Protein AF-0000000084442467 (afdb_homodimer)

pLDDT: mean 92.13, std 14.6, range [29.5, 99.0]

Radius of gyration: 22.64 Å; Cα contacts (8 Å, |Δi|>4): 1169; chains: 2; bounding box: 54×78×62 Å

InterPro domains:
  IPR000594 THIF-type NAD/FAD binding fold [PF00899] (14-248)
  IPR035985 Ubiquitin-activating enzyme-like [SSF69572] (5-252)
  IPR045886 ThiF/MoeB/HesA family [PTHR10953] (8-184)

Sequence (518 aa):
MSSNRFSAQELIRYSRQMALEEIGFSGQQKLKAARVLCAGLGGLGSPLSLYLAAAGVGTIGLVDGDRVEVGNLHRQILYRSSQVDESKALSAQKQLLSLNPCITVNVYPEKLTADNAVDIIGQYDIIADGTDNFKTRYLIHDVCFQLEKPYVYASVSQFTGYCSIFSGGQGPCLRCVFPQSPQEQATMDCNGNGVLGMLPGMLGIIQATEIMKWLVQAGQSLNNRLLKVDLLNMIFKDIRLARNPDCKLCASTSSCIPSMSSNRFSAQELIRYSRQMALEEIGFSGQQKLKAARVLCAGLGGLGSPLSLYLAAAGVGTIGLVDGDRVEVGNLHRQILYRSSQVDESKALSAQKQLLSLNPCITVNVYPEKLTADNAVDIIGQYDIIADGTDNFKTRYLIHDVCFQLEKPYVYASVSQFTGYCSIFSGGQGPCLRCVFPQSPQEQATMDCNGNGVLGMLPGMLGIIQATEIMKWLVQAGQSLNNRLLKVDLLNMIFKDIRLARNPDCKLCASTSSCIPS

Nearest PDB structures (foldseek):
  1zud-assembly2_3  TM=9.711E-01  e=2.018E-29  Escherichia coli K-12
  1zkm-assembly2_D  TM=9.726E-01  e=1.531E-28  Escherichia coli
  1jw9-assembly1_B  TM=9.667E-01  e=7.109E-28  Escherichia coli
  1zfn-assembly1_A  TM=9.439E-01  e=2.082E-28  Escherichia coli
  6yub-assembly1_A  TM=8.624E-01  e=5.915E-26  Thermochaetoides thermophila

Organism: Legionella spiritensis (NCBI:txid452)

Secondary structure (DSSP, 8-state):
----PPPHHHHHHTHHHHTSTTTHHHHHHHHHH-EEEEE--STTHHHHHHHHHHHT-SEEEEE---B--GGGTTT-TT--GGGTTSBHHHHHHHHHHHH-TTSEEEEE-S---TTTHHHHHTT-SEEEE--SSHHHHHHHHHHHHHHT--EEEEEEEBTEEEEEEE--TTS--HHHHS---TTGGGT--GGGS-B-THHHHHHHHHHHHHHHHHHHT-S---BTEEEEEETTTTEEEEEE----TT-HHHHHHHTTS--/----PPPHHHHHHTHHHHTSTTTHHHHHHHHHH-EEEEE--STTHHHHHHHHHHHT-SEEEEE---B--GGGTTT-TT--GGGTTSBHHHHHHHHHHHH-TTSEEEEE-S---TTTHHHHHTT-SEEEE--SSHHHHHHHHHHHHHHT--EEEEEEEBTEEEEEEE--TTS--HHHHS---TTTTTT--GGGS-B-THHHHHHHHHHHHHHHHHHHT-S---BTEEEEEETTTTEEEEEE----TT-HHHHHHHTTS--

Solvent-accessible surface area (backbone atoms only — not comparable to full-atom values): 26308 Å² total; per-residue (Å²): 130,82,71,85,61,72,51,74,66,51,50,46,25,41,40,44,48,34,54,24,83,69,34,20,70,67,22,50,43,40,29,40,70,35,30,39,32,37,36,22,68,39,34,24,22,18,43,19,52,46,48,37,37,31,65,39,36,20,30,37,36,30,31,20,54,51,56,36,47,62,55,45,42,25,30,22,74,59,54,41,57,87,43,52,69,33,48,40,19,61,50,43,47,54,47,40,42,43,43,30,73,88,46,45,71,47,69,37,74,37,71,80,40,91,87,48,38,61,68,59,56,67,74,38,63,37,38,37,44,26,53,68,42,55,65,57,48,50,50,52,48,50,46,25,49,74,69,60,26,38,33,34,45,46,49,66,51,37,51,36,34,38,38,33,36,32,56,43,86,91,52,33,49,69,53,37,76,51,64,77,56,90,82,62,61,77,68,71,52,56,82,74,60,17,40,48,36,53,50,32,32,43,52,11,34,50,49,36,48,49,50,50,27,61,65,40,70,38,69,46,69,41,60,50,29,38,39,37,39,31,63,48,56,67,44,68,44,81,39,82,56,59,62,39,92,80,27,64,71,65,51,61,61,61,65,68,58,73,129,129,81,70,84,62,74,50,73,65,50,50,47,26,41,41,44,46,33,54,24,82,68,34,20,70,67,23,49,44,42,30,40,70,34,31,38,31,37,37,22,66,38,33,25,22,18,42,21,50,47,48,36,38,30,64,40,37,19,29,37,35,31,32,21,53,50,55,35,46,63,57,44,41,26,29,21,75,59,54,41,58,87,43,52,70,34,47,38,20,59,51,44,46,54,46,39,40,43,43,30,73,85,46,45,72,47,70,39,73,38,71,79,40,88,87,47,39,62,69,58,56,68,74,37,63,36,37,36,45,26,53,68,42,55,66,56,48,50,50,52,48,51,47,24,50,74,69,60,27,38,33,32,44,47,48,65,51,38,50,34,34,39,38,33,36,31,58,44,85,90,51,32,49,69,52,38,76,52,63,78,55,88,84,62,62,75,69,71,52,53,83,74,58,17,39,47,37,54,50,33,33,43,52,10,34,51,49,35,48,48,50,50,27,60,64,39,70,38,68,47,67,42,61,49,29,38,40,38,39,30,63,48,56,68,44,68,45,83,40,81,54,58,62,40,92,80,26,65,71,65,51,61,63,61,66,68,58,74,130

Foldseek 3Di:
DPPLDDDPVRCVLQVVVLPDPLQHSPNLSLQLVFEEEEADQALLNQLLLQVSLSNNRAEYEYEEQDAAAPVRVLARVLDDPVRGRPQSQVSNVVSSCVNPVRHHYHGHNRHDDPVCQLVVVLVGQAYEYPDQALVSVVSNQLSCQVSQHKYWDKYFAAQKMKIAIDRYDQFAGPCQVVVDDPVPRPDDRSPPHDHNSVRSVVRSVLSNVLVSCVSSVDDDHRGQWMWMAGRVVGDIDIDGHGGDPPRPSNVVVVVPPDD/DPPLDDDPVRCVLQVVVLPDPLQHSPNLSLQLPFEEEEEDQALLNQLLLQVSLSNNRAEYEYEEQDADAPVRVQARVLDDPVRGRPQSQVSNVVSSCVNPVRHHYHGHNRHDDPVCQLVVVLVGQAYEYPDQALVSVVSNQLSCQVSQHKYWDKYFAAQKMKIAIDRYDQFAGPCQVVPDDPVPRPDDRSPPHDHNSVRSVVSSVLSNVLVSCVSSVDDDHRGQWMWMAGRVVGDIDIDGHGGDPPRPSNVVVVVPPDD

Structure (mmCIF, N/CA/C/O backbone):
data_AF-0000000084442467-model_v1
#
loop_
_entity.id
_entity.type
_entity.pdbx_description
1 polymer 'Molybdopterin-synthase adenylyltransferase'
#
loop_
_atom_site.group_PDB
_atom_site.id
_atom_site.type_symbol
_atom_site.label_atom_id
_atom_site.label_alt_id
_atom_site.label_comp_id
_atom_site.label_asym_id
_atom_site.label_entity_id
_atom_site.label_seq_id
_atom_site.pdbx_PDB_ins_code
_atom_site.Cartn_x
_atom_site.Cartn_y
_atom_site.Cartn_z
_atom_site.occupancy
_atom_site.B_iso_or_equiv
_atom_site.auth_seq_id
_atom_site.auth_comp_id
_atom_site.auth_asym_id
_atom_site.auth_atom_id
_atom_site.pdbx_PDB_model_num
ATOM 1 N N . MET A 1 1 ? -16.344 -31.016 -1.444 1 32.94 1 MET A N 1
ATOM 2 C CA . MET A 1 1 ? -16.906 -29.875 -2.158 1 32.94 1 MET A CA 1
ATOM 3 C C . MET A 1 1 ? -16.906 -28.625 -1.28 1 32.94 1 MET A C 1
ATOM 5 O O . MET A 1 1 ? -17.672 -28.531 -0.322 1 32.94 1 MET A O 1
ATOM 9 N N . SER A 1 2 ? -15.828 -28.031 -0.798 1 44.22 2 SER A N 1
ATOM 10 C CA . SER A 1 2 ? -15.672 -26.969 0.179 1 44.22 2 SER A CA 1
ATOM 11 C C . SER A 1 2 ? -16.688 -25.859 -0.044 1 44.22 2 SER A C 1
ATOM 13 O O . SER A 1 2 ? -16.891 -25.406 -1.174 1 44.22 2 SER A O 1
ATOM 15 N N . SER A 1 3 ? -17.781 -25.75 0.673 1 53.09 3 SER A N 1
ATOM 16 C CA . SER A 1 3 ? -19.031 -25.031 0.483 1 53.09 3 SER A CA 1
ATOM 17 C C . SER A 1 3 ? -18.781 -23.578 0.074 1 53.09 3 SER A C 1
ATOM 19 O O . SER A 1 3 ? -18.062 -22.859 0.762 1 53.09 3 SER A O 1
ATOM 21 N N . ASN A 1 4 ? -18.734 -23.25 -1.285 1 65.25 4 ASN A N 1
ATOM 22 C CA . ASN A 1 4 ? -18.719 -21.922 -1.912 1 65.25 4 ASN A CA 1
ATOM 23 C C . ASN A 1 4 ? -19.734 -20.984 -1.258 1 65.25 4 ASN A C 1
ATOM 25 O O . ASN A 1 4 ? -20 -19.906 -1.781 1 65.25 4 ASN A O 1
ATOM 29 N N . ARG A 1 5 ? -20.188 -21.516 -0.107 1 86.56 5 ARG A N 1
ATOM 30 C CA . ARG A 1 5 ? -21.156 -20.688 0.588 1 86.56 5 ARG A CA 1
ATOM 31 C C . ARG A 1 5 ? -20.484 -19.766 1.592 1 86.56 5 ARG A C 1
ATOM 33 O O . ARG A 1 5 ? -19.531 -20.172 2.27 1 86.56 5 ARG A O 1
ATOM 40 N N . PHE A 1 6 ? -20.875 -18.641 1.559 1 95.06 6 PHE A N 1
ATOM 41 C CA . PHE A 1 6 ? -20.344 -17.672 2.5 1 95.06 6 PHE A CA 1
ATOM 42 C C . PHE A 1 6 ? -21.031 -17.797 3.857 1 95.06 6 PHE A C 1
ATOM 44 O O . PHE A 1 6 ? -22.234 -18.016 3.936 1 95.06 6 PHE A O 1
ATOM 51 N N . SER A 1 7 ? -20.266 -17.797 4.906 1 95.31 7 SER A N 1
ATOM 52 C CA . SER A 1 7 ? -20.828 -17.609 6.238 1 95.31 7 SER A CA 1
ATOM 53 C C . SER A 1 7 ? -21.391 -16.203 6.406 1 95.31 7 SER A C 1
ATOM 55 O O . SER A 1 7 ? -21.125 -15.312 5.59 1 95.31 7 SER A O 1
ATOM 57 N N . ALA A 1 8 ? -22.172 -16.016 7.445 1 93.88 8 ALA A N 1
ATOM 58 C CA . ALA A 1 8 ? -22.719 -14.695 7.75 1 93.88 8 ALA A CA 1
ATOM 59 C C . ALA A 1 8 ? -21.594 -13.68 7.973 1 93.88 8 ALA A C 1
ATOM 61 O O . ALA A 1 8 ? -21.688 -12.531 7.535 1 93.88 8 ALA A O 1
ATOM 62 N N . GLN A 1 9 ? -20.609 -14.109 8.617 1 95 9 GLN A N 1
ATOM 63 C CA . GLN A 1 9 ? -19.469 -13.242 8.883 1 95 9 GLN A CA 1
ATOM 64 C C . GLN A 1 9 ? -18.781 -12.82 7.582 1 95 9 GLN A C 1
ATOM 66 O O . GLN A 1 9 ? -18.375 -11.664 7.43 1 95 9 GLN A O 1
ATOM 71 N N . GLU A 1 10 ? -18.625 -13.75 6.703 1 97.25 10 GLU A N 1
ATOM 72 C CA . GLU A 1 10 ? -18 -13.445 5.422 1 97.25 10 GLU A CA 1
ATOM 73 C C . GLU A 1 10 ? -18.828 -12.445 4.621 1 97.25 10 GLU A C 1
ATOM 75 O O . GLU A 1 10 ? -18.266 -11.57 3.957 1 97.25 10 GLU A O 1
ATOM 80 N N . LEU A 1 11 ? -20.156 -12.586 4.66 1 96.88 11 LEU A N 1
ATOM 81 C CA . LEU A 1 11 ? -21.031 -11.68 3.932 1 96.88 11 LEU A CA 1
ATOM 82 C C . LEU A 1 11 ? -20.875 -10.25 4.441 1 96.88 11 LEU A C 1
ATOM 84 O O . LEU A 1 11 ? -20.891 -9.305 3.654 1 96.88 11 LEU A O 1
ATOM 88 N N . ILE A 1 12 ? -20.719 -10.117 5.707 1 96.88 12 ILE A N 1
ATOM 89 C CA . ILE A 1 12 ? -20.531 -8.797 6.297 1 96.88 12 ILE A CA 1
ATOM 90 C C . ILE A 1 12 ? -19.125 -8.289 5.961 1 96.88 12 ILE A C 1
ATOM 92 O O . ILE A 1 12 ? -18.953 -7.141 5.555 1 96.88 12 ILE A O 1
ATOM 96 N N . ARG A 1 13 ? -18.156 -9.141 6.027 1 97.75 13 ARG A N 1
ATOM 97 C CA . ARG A 1 13 ? -16.75 -8.805 5.855 1 97.75 13 ARG A CA 1
ATOM 98 C C . ARG A 1 13 ? -16.469 -8.297 4.441 1 97.75 13 ARG A C 1
ATOM 100 O O . ARG A 1 13 ? -15.68 -7.371 4.25 1 97.75 13 ARG A O 1
ATOM 107 N N . TYR A 1 14 ? -17.188 -8.906 3.494 1 97.69 14 TYR A N 1
ATOM 108 C CA . TYR A 1 14 ? -16.859 -8.602 2.104 1 97.69 14 TYR A CA 1
ATOM 109 C C . TYR A 1 14 ? -17.969 -7.777 1.461 1 97.69 14 TYR A C 1
ATOM 111 O O . TYR A 1 14 ? -18.031 -7.652 0.235 1 97.69 14 TYR A O 1
ATOM 119 N N . SER A 1 15 ? -18.875 -7.188 2.229 1 96.31 15 SER A N 1
ATOM 120 C CA . SER A 1 15 ? -20.078 -6.516 1.725 1 96.31 15 SER A CA 1
ATOM 121 C C . SER A 1 15 ? -19.719 -5.348 0.816 1 96.31 15 SER A C 1
ATOM 123 O O . SER A 1 15 ? -20.297 -5.184 -0.259 1 96.31 15 SER A O 1
ATOM 125 N N . ARG A 1 16 ? -18.703 -4.574 1.231 1 95.25 16 ARG A N 1
ATOM 126 C CA . ARG A 1 16 ? -18.344 -3.395 0.458 1 95.25 16 ARG A CA 1
ATOM 127 C C . ARG A 1 16 ? -17.641 -3.785 -0.842 1 95.25 16 ARG A C 1
ATOM 129 O O . ARG A 1 16 ? -17.797 -3.102 -1.859 1 95.25 16 ARG A O 1
ATOM 136 N N . GLN A 1 17 ? -16.906 -4.824 -0.783 1 96.56 17 GLN A N 1
ATOM 137 C CA . GLN A 1 17 ? -16.25 -5.344 -1.977 1 96.56 17 GLN A CA 1
ATOM 138 C C . GLN A 1 17 ? -17.266 -5.969 -2.934 1 96.56 17 GLN A C 1
ATOM 140 O O . GLN A 1 17 ? -17.203 -5.742 -4.145 1 96.56 17 GLN A O 1
ATOM 145 N N . MET A 1 18 ? -18.266 -6.629 -2.412 1 96.5 18 MET A N 1
ATOM 146 C CA . MET A 1 18 ? -19.297 -7.285 -3.213 1 96.5 18 MET A CA 1
ATOM 147 C C . MET A 1 18 ? -20.234 -6.258 -3.842 1 96.5 18 MET A C 1
ATOM 149 O O . MET A 1 18 ? -20.922 -6.559 -4.812 1 96.5 18 MET A O 1
ATOM 153 N N . ALA A 1 19 ? -20.234 -5.055 -3.279 1 96.38 19 ALA A N 1
ATOM 154 C CA . ALA A 1 19 ? -21.078 -3.99 -3.797 1 96.38 19 ALA A CA 1
ATOM 155 C C . ALA A 1 19 ? -20.562 -3.465 -5.129 1 96.38 19 ALA A C 1
ATOM 157 O O . ALA A 1 19 ? -21.281 -2.777 -5.859 1 96.38 19 ALA A O 1
ATOM 158 N N . LEU A 1 20 ? -19.359 -3.75 -5.449 1 97.19 20 LEU A N 1
ATOM 159 C CA . LEU A 1 20 ? -18.812 -3.387 -6.75 1 97.19 20 LEU A CA 1
ATOM 160 C C . LEU A 1 20 ? -19.375 -4.277 -7.852 1 97.19 20 LEU A C 1
ATOM 162 O O . LEU A 1 20 ? -19.312 -5.504 -7.762 1 97.19 20 LEU A O 1
ATOM 166 N N . GLU A 1 21 ? -19.844 -3.66 -8.852 1 96.5 21 GLU A N 1
ATOM 167 C CA . GLU A 1 21 ? -20.438 -4.41 -9.945 1 96.5 21 GLU A CA 1
ATOM 168 C C . GLU A 1 21 ? -19.438 -5.375 -10.578 1 96.5 21 GLU A C 1
ATOM 170 O O . GLU A 1 21 ? -19.797 -6.48 -10.977 1 96.5 21 GLU A O 1
ATOM 175 N N . GLU A 1 22 ? -18.219 -5.012 -10.672 1 97.25 22 GLU A N 1
ATOM 176 C CA . GLU A 1 22 ? -17.156 -5.781 -11.32 1 97.25 22 GLU A CA 1
ATOM 177 C C . GLU A 1 22 ? -16.812 -7.023 -10.508 1 97.25 22 GLU A C 1
ATOM 179 O O . GLU A 1 22 ? -16.25 -7.984 -11.047 1 97.25 22 GLU A O 1
ATOM 184 N N . ILE A 1 23 ? -17.094 -7.074 -9.219 1 97.44 23 ILE A N 1
ATOM 185 C CA . ILE A 1 23 ? -16.781 -8.211 -8.359 1 97.44 23 ILE A CA 1
ATOM 186 C C . ILE A 1 23 ? -18.078 -8.953 -8.008 1 97.44 23 ILE A C 1
ATOM 188 O O . ILE A 1 23 ? -18.25 -10.109 -8.383 1 97.44 23 ILE A O 1
ATOM 192 N N . GLY A 1 24 ? -19.094 -8.234 -7.418 1 96.94 24 GLY A N 1
ATOM 193 C CA . GLY A 1 24 ? -20.359 -8.844 -7.062 1 96.94 24 GLY A CA 1
ATOM 194 C C . GLY A 1 24 ? -20.203 -10.109 -6.234 1 96.94 24 GLY A C 1
ATOM 195 O O . GLY A 1 24 ? -19.125 -10.398 -5.723 1 96.94 24 GLY A O 1
ATOM 196 N N . PHE A 1 25 ? -21.344 -10.742 -6.062 1 96.69 25 PHE A N 1
ATOM 197 C CA . PHE A 1 25 ? -21.375 -11.992 -5.316 1 96.69 25 PHE A CA 1
ATOM 198 C C . PHE A 1 25 ? -20.578 -13.078 -6.027 1 96.69 25 PHE A C 1
ATOM 200 O O . PHE A 1 25 ? -19.812 -13.797 -5.395 1 96.69 25 PHE A O 1
ATOM 207 N N . SER A 1 26 ? -20.703 -13.109 -7.309 1 97.38 26 SER A N 1
ATOM 208 C CA . SER A 1 26 ? -20.031 -14.117 -8.117 1 97.38 26 SER A CA 1
ATOM 209 C C . SER A 1 26 ? -18.516 -13.914 -8.094 1 97.38 26 SER A C 1
ATOM 211 O O . SER A 1 26 ? -17.766 -14.883 -8.031 1 97.38 26 SER A O 1
ATOM 213 N N . GLY A 1 27 ? -18.094 -12.695 -8.18 1 98.12 27 GLY A N 1
ATOM 214 C CA . GLY A 1 27 ? -16.672 -12.414 -8.094 1 98.12 27 GLY A CA 1
ATOM 215 C C . GLY A 1 27 ? -16.078 -12.812 -6.754 1 98.12 27 GLY A C 1
ATOM 216 O O . GLY A 1 27 ? -14.969 -13.359 -6.699 1 98.12 27 GLY A O 1
ATOM 217 N N . GLN A 1 28 ? -16.828 -12.586 -5.699 1 98.38 28 GLN A N 1
ATOM 218 C CA . GLN A 1 28 ? -16.359 -12.969 -4.375 1 98.38 28 GLN A CA 1
ATOM 219 C C . GLN A 1 28 ? -16.234 -14.484 -4.246 1 98.38 28 GLN A C 1
ATOM 221 O O . GLN A 1 28 ? -15.352 -14.984 -3.555 1 98.38 28 GLN A O 1
ATOM 226 N N . GLN A 1 29 ? -17.109 -15.141 -4.922 1 98.25 29 GLN A N 1
ATOM 227 C CA . GLN A 1 29 ? -17.016 -16.594 -4.938 1 98.25 29 GLN A CA 1
ATOM 228 C C . GLN A 1 29 ? -15.758 -17.062 -5.652 1 98.25 29 GLN A C 1
ATOM 230 O O . GLN A 1 29 ? -15.109 -18.016 -5.215 1 98.25 29 GLN A O 1
ATOM 235 N N . LYS A 1 30 ? -15.453 -16.391 -6.738 1 98.5 30 LYS A N 1
ATOM 236 C CA . LYS A 1 30 ? -14.219 -16.719 -7.457 1 98.5 30 LYS A CA 1
ATOM 237 C C . LYS A 1 30 ? -13 -16.484 -6.574 1 98.5 30 LYS A C 1
ATOM 239 O O . LYS A 1 30 ? -12.062 -17.297 -6.582 1 98.5 30 LYS A O 1
ATOM 244 N N . LEU A 1 31 ? -13.031 -15.438 -5.836 1 98.69 31 LEU A N 1
ATOM 245 C CA . LEU A 1 31 ? -11.93 -15.141 -4.926 1 98.69 31 LEU A CA 1
ATOM 246 C C . LEU A 1 31 ? -11.805 -16.219 -3.854 1 98.69 31 LEU A C 1
ATOM 248 O O . LEU A 1 31 ? -10.703 -16.688 -3.561 1 98.69 31 LEU A O 1
ATOM 252 N N . LYS A 1 32 ? -12.883 -16.578 -3.305 1 98.56 32 LYS A N 1
ATOM 253 C CA . LYS A 1 32 ? -12.891 -17.594 -2.246 1 98.56 32 LYS A CA 1
ATOM 254 C C . LYS A 1 32 ? -12.359 -18.922 -2.756 1 98.56 32 LYS A C 1
ATOM 256 O O . LYS A 1 32 ? -11.719 -19.672 -2.01 1 98.56 32 LYS A O 1
ATOM 261 N N . ALA A 1 33 ? -12.555 -19.188 -3.99 1 98.38 33 ALA A N 1
ATOM 262 C CA . ALA A 1 33 ? -12.156 -20.469 -4.582 1 98.38 33 ALA A CA 1
ATOM 263 C C . ALA A 1 33 ? -10.711 -20.422 -5.047 1 98.38 33 ALA A C 1
ATOM 265 O O . ALA A 1 33 ? -10.102 -21.469 -5.305 1 98.38 33 ALA A O 1
ATOM 266 N N . ALA A 1 34 ? -10.164 -19.281 -5.18 1 98.81 34 ALA A N 1
ATOM 267 C CA . ALA A 1 34 ? -8.859 -19.078 -5.805 1 98.81 34 ALA A CA 1
ATOM 268 C C . ALA A 1 34 ? -7.734 -19.484 -4.855 1 98.81 34 ALA A C 1
ATOM 270 O O . ALA A 1 34 ? -7.898 -19.438 -3.633 1 98.81 34 ALA A O 1
ATOM 271 N N . ARG A 1 35 ? -6.613 -19.906 -5.426 1 98.94 35 ARG A N 1
ATOM 272 C CA . ARG A 1 35 ? -5.359 -20.203 -4.738 1 98.94 35 ARG A CA 1
ATOM 273 C C . ARG A 1 35 ? -4.215 -19.359 -5.289 1 98.94 35 ARG A C 1
ATOM 275 O O . ARG A 1 35 ? -3.83 -19.516 -6.449 1 98.94 35 ARG A O 1
ATOM 282 N N . VAL A 1 36 ? -3.688 -18.5 -4.473 1 98.94 36 VAL A N 1
ATOM 283 C CA . VAL A 1 36 ? -2.645 -17.578 -4.906 1 98.94 36 VAL A CA 1
ATOM 284 C C . VAL A 1 36 ? -1.352 -17.859 -4.148 1 98.94 36 VAL A C 1
ATOM 286 O O . VAL A 1 36 ? -1.364 -18.016 -2.924 1 98.94 36 VAL A O 1
ATOM 289 N N . LEU A 1 37 ? -0.242 -17.969 -4.859 1 99 37 LEU A N 1
ATOM 290 C CA . LEU A 1 37 ? 1.067 -18.141 -4.238 1 99 37 LEU A CA 1
ATOM 291 C C . LEU A 1 37 ? 1.816 -16.812 -4.184 1 99 37 LEU A C 1
ATOM 293 O O . LEU A 1 37 ? 1.941 -16.125 -5.199 1 99 37 LEU A O 1
ATOM 297 N N . CYS A 1 38 ? 2.223 -16.438 -3.014 1 98.94 38 CYS A N 1
ATOM 298 C CA . CYS A 1 38 ? 3.143 -15.312 -2.814 1 98.94 38 CYS A CA 1
ATOM 299 C C . CYS A 1 38 ? 4.555 -15.812 -2.543 1 98.94 38 CYS A C 1
ATOM 301 O O . CYS A 1 38 ? 4.836 -16.344 -1.466 1 98.94 38 CYS A O 1
ATOM 303 N N . ALA A 1 39 ? 5.469 -15.625 -3.496 1 98.88 39 ALA A N 1
ATOM 304 C CA . ALA A 1 39 ? 6.871 -16 -3.344 1 98.88 39 ALA A CA 1
ATOM 305 C C . ALA A 1 39 ? 7.723 -14.805 -2.936 1 98.88 39 ALA A C 1
ATOM 307 O O . ALA A 1 39 ? 7.988 -13.922 -3.752 1 98.88 39 ALA A O 1
ATOM 308 N N . GLY A 1 40 ? 8.234 -14.859 -1.748 1 98.5 40 GLY A N 1
ATOM 309 C CA . GLY A 1 40 ? 8.867 -13.688 -1.162 1 98.5 40 GLY A CA 1
ATOM 310 C C . GLY A 1 40 ? 7.926 -12.859 -0.313 1 98.5 40 GLY A C 1
ATOM 311 O O . GLY A 1 40 ? 6.926 -12.336 -0.813 1 98.5 40 GLY A O 1
ATOM 312 N N . LEU A 1 41 ? 8.281 -12.773 0.977 1 98.75 41 LEU A N 1
ATOM 313 C CA . LEU A 1 41 ? 7.406 -12.094 1.926 1 98.75 41 LEU A CA 1
ATOM 314 C C . LEU A 1 41 ? 8.102 -10.891 2.543 1 98.75 41 LEU A C 1
ATOM 316 O O . LEU A 1 41 ? 8.023 -10.672 3.756 1 98.75 41 LEU A O 1
ATOM 320 N N . GLY A 1 42 ? 8.844 -10.164 1.686 1 98.25 42 GLY A N 1
ATOM 321 C CA . GLY A 1 42 ? 9.492 -8.938 2.111 1 98.25 42 GLY A CA 1
ATOM 322 C C . GLY A 1 42 ? 8.633 -7.703 1.896 1 98.25 42 GLY A C 1
ATOM 323 O O . GLY A 1 42 ? 7.465 -7.676 2.293 1 98.25 42 GLY A O 1
ATOM 324 N N . GLY A 1 43 ? 9.266 -6.676 1.322 1 98.25 43 GLY A N 1
ATOM 325 C CA . GLY A 1 43 ? 8.57 -5.414 1.1 1 98.25 43 GLY A CA 1
ATOM 326 C C . GLY A 1 43 ? 7.406 -5.535 0.138 1 98.25 43 GLY A C 1
ATOM 327 O O . GLY A 1 43 ? 6.367 -4.902 0.335 1 98.25 43 GLY A O 1
ATOM 328 N N . LEU A 1 44 ? 7.57 -6.293 -0.871 1 98.62 44 LEU A N 1
ATOM 329 C CA . LEU A 1 44 ? 6.496 -6.539 -1.828 1 98.62 44 LEU A CA 1
ATOM 330 C C . LEU A 1 44 ? 5.438 -7.461 -1.234 1 98.62 44 LEU A C 1
ATOM 332 O O . LEU A 1 44 ? 4.246 -7.148 -1.263 1 98.62 44 LEU A O 1
ATOM 336 N N . GLY A 1 45 ? 5.91 -8.555 -0.645 1 98.81 45 GLY A N 1
ATOM 337 C CA . GLY A 1 45 ? 5.039 -9.617 -0.161 1 98.81 45 GLY A CA 1
ATOM 338 C C . GLY A 1 45 ? 4.145 -9.18 0.982 1 98.81 45 GLY A C 1
ATOM 339 O O . GLY A 1 45 ? 3.061 -9.734 1.174 1 98.81 45 GLY A O 1
ATOM 340 N N . SER A 1 46 ? 4.562 -8.148 1.704 1 98.69 46 SER A N 1
ATOM 341 C CA . SER A 1 46 ? 3.816 -7.707 2.881 1 98.69 46 SER A CA 1
ATOM 342 C C . SER A 1 46 ? 2.451 -7.148 2.494 1 98.69 46 SER A C 1
ATOM 344 O O . SER A 1 46 ? 1.42 -7.75 2.797 1 98.69 46 SER A O 1
ATOM 346 N N . PRO A 1 47 ? 2.414 -6.023 1.747 1 98.81 47 PRO A N 1
ATOM 347 C CA . PRO A 1 47 ? 1.077 -5.547 1.383 1 98.81 47 PRO A CA 1
ATOM 348 C C . PRO A 1 47 ? 0.348 -6.5 0.438 1 98.81 47 PRO A C 1
ATOM 350 O O . PRO A 1 47 ? -0.879 -6.617 0.499 1 98.81 47 PRO A O 1
ATOM 353 N N . LEU A 1 48 ? 1.039 -7.188 -0.419 1 98.94 48 LEU A N 1
ATOM 354 C CA . LEU A 1 48 ? 0.453 -8.156 -1.343 1 98.94 48 LEU A CA 1
ATOM 355 C C . LEU A 1 48 ? -0.387 -9.18 -0.592 1 98.94 48 LEU A C 1
ATOM 357 O O . LEU A 1 48 ? -1.581 -9.328 -0.862 1 98.94 48 LEU A O 1
ATOM 361 N N . SER A 1 49 ? 0.223 -9.844 0.364 1 98.94 49 SER A N 1
ATOM 362 C CA . SER A 1 49 ? -0.468 -10.914 1.076 1 98.94 49 SER A CA 1
ATOM 363 C C . SER A 1 49 ? -1.554 -10.359 1.991 1 98.94 49 SER A C 1
ATOM 365 O O . SER A 1 49 ? -2.613 -10.969 2.148 1 98.94 49 SER A O 1
ATOM 367 N N . LEU A 1 50 ? -1.311 -9.18 2.582 1 98.94 50 LEU A N 1
ATOM 368 C CA . LEU A 1 50 ? -2.303 -8.562 3.455 1 98.94 50 LEU A CA 1
ATOM 369 C C . LEU A 1 50 ? -3.582 -8.25 2.688 1 98.94 50 LEU A C 1
ATOM 371 O O . LEU A 1 50 ? -4.68 -8.602 3.127 1 98.94 50 LEU A O 1
ATOM 375 N N . TYR A 1 51 ? -3.469 -7.668 1.559 1 98.94 51 TYR A N 1
ATOM 376 C CA . TYR A 1 51 ? -4.652 -7.219 0.833 1 98.94 51 TYR A CA 1
ATOM 377 C C . TYR A 1 51 ? -5.359 -8.398 0.17 1 98.94 51 TYR A C 1
ATOM 379 O O . TYR A 1 51 ? -6.59 -8.398 0.045 1 98.94 51 TYR A O 1
ATOM 387 N N . LEU A 1 52 ? -4.609 -9.414 -0.279 1 98.94 52 LEU A N 1
ATOM 388 C CA . LEU A 1 52 ? -5.266 -10.617 -0.776 1 98.94 52 LEU A CA 1
ATOM 389 C C . LEU A 1 52 ? -6.078 -11.289 0.325 1 98.94 52 LEU A C 1
ATOM 391 O O . LEU A 1 52 ? -7.211 -11.719 0.095 1 98.94 52 LEU A O 1
ATOM 395 N N . ALA A 1 53 ? -5.453 -11.359 1.495 1 98.94 53 ALA A N 1
ATOM 396 C CA . ALA A 1 53 ? -6.156 -11.93 2.639 1 98.94 53 ALA A CA 1
ATOM 397 C C . ALA A 1 53 ? -7.406 -11.117 2.977 1 98.94 53 ALA A C 1
ATOM 399 O O . ALA A 1 53 ? -8.484 -11.68 3.17 1 98.94 53 ALA A O 1
ATOM 400 N N . ALA A 1 54 ? -7.234 -9.836 3.043 1 98.94 54 ALA A N 1
ATOM 401 C CA . ALA A 1 54 ? -8.344 -8.945 3.383 1 98.94 54 ALA A CA 1
ATOM 402 C C . ALA A 1 54 ? -9.484 -9.086 2.375 1 98.94 54 ALA A C 1
ATOM 404 O O . ALA A 1 54 ? -10.656 -9.016 2.744 1 98.94 54 ALA A O 1
ATOM 405 N N . ALA A 1 55 ? -9.117 -9.328 1.115 1 98.75 55 ALA A N 1
ATOM 406 C CA . ALA A 1 55 ? -10.094 -9.375 0.028 1 98.75 55 ALA A CA 1
ATOM 407 C C . ALA A 1 55 ? -10.828 -10.711 0.004 1 98.75 55 ALA A C 1
ATOM 409 O O . ALA A 1 55 ? -11.828 -10.867 -0.701 1 98.75 55 ALA A O 1
ATOM 410 N N . GLY A 1 56 ? -10.305 -11.695 0.713 1 98.75 56 GLY A N 1
ATOM 411 C CA . GLY A 1 56 ? -11.008 -12.969 0.815 1 98.75 56 GLY A CA 1
ATOM 412 C C . GLY A 1 56 ? -10.539 -13.992 -0.198 1 98.75 56 GLY A C 1
ATOM 413 O O . GLY A 1 56 ? -11.312 -14.867 -0.606 1 98.75 56 GLY A O 1
ATOM 414 N N . VAL A 1 57 ? -9.344 -13.852 -0.698 1 98.88 57 VAL A N 1
ATOM 415 C CA . VAL A 1 57 ? -8.773 -14.953 -1.47 1 98.88 57 VAL A CA 1
ATOM 416 C C . VAL A 1 57 ? -8.742 -16.219 -0.619 1 98.88 57 VAL A C 1
ATOM 418 O O . VAL A 1 57 ? -8.203 -16.219 0.49 1 98.88 57 VAL A O 1
ATOM 421 N N . GLY A 1 58 ? -9.273 -17.234 -1.141 1 98.69 58 GLY A N 1
ATOM 422 C CA . GLY A 1 58 ? -9.578 -18.406 -0.331 1 98.69 58 GLY A CA 1
ATOM 423 C C . GLY A 1 58 ? -8.344 -19.109 0.201 1 98.69 58 GLY A C 1
ATOM 424 O O . GLY A 1 58 ? -8.305 -19.516 1.363 1 98.69 58 GLY A O 1
ATOM 425 N N . THR A 1 59 ? -7.359 -19.297 -0.649 1 98.94 59 THR A N 1
ATOM 426 C CA . THR A 1 59 ? -6.117 -19.953 -0.263 1 98.94 59 THR A CA 1
ATOM 427 C C . THR A 1 59 ? -4.91 -19.125 -0.69 1 98.94 59 THR A C 1
ATOM 429 O O . THR A 1 59 ? -4.773 -18.781 -1.866 1 98.94 59 THR A O 1
ATOM 432 N N . ILE A 1 60 ? -4.082 -18.828 0.3 1 98.94 60 ILE A N 1
ATOM 433 C CA . ILE A 1 60 ? -2.846 -18.094 0.029 1 98.94 60 ILE A CA 1
ATOM 434 C C . ILE A 1 60 ? -1.645 -18.953 0.429 1 98.94 60 ILE A C 1
ATOM 436 O O . ILE A 1 60 ? -1.574 -19.453 1.556 1 98.94 60 ILE A O 1
ATOM 440 N N . GLY A 1 61 ? -0.797 -19.234 -0.517 1 98.94 61 GLY A N 1
ATOM 441 C CA . GLY A 1 61 ? 0.489 -19.844 -0.231 1 98.94 61 GLY A CA 1
ATOM 442 C C . GLY A 1 61 ? 1.592 -18.828 0.02 1 98.94 61 GLY A C 1
ATOM 443 O O . GLY A 1 61 ? 1.682 -17.828 -0.675 1 98.94 61 GLY A O 1
ATOM 444 N N . LEU A 1 62 ? 2.402 -19.094 1.028 1 98.94 62 LEU A N 1
ATOM 445 C CA . LEU A 1 62 ? 3.496 -18.219 1.418 1 98.94 62 LEU A CA 1
ATOM 446 C C . LEU A 1 62 ? 4.832 -18.953 1.368 1 98.94 62 LEU A C 1
ATOM 448 O O . LEU A 1 62 ? 5.051 -19.891 2.123 1 98.94 62 LEU A O 1
ATOM 452 N N . VAL A 1 63 ? 5.738 -18.438 0.537 1 98.81 63 VAL A N 1
ATOM 453 C CA . VAL A 1 63 ? 7.059 -19.047 0.426 1 98.81 63 VAL A CA 1
ATOM 454 C C . VAL A 1 63 ? 8.133 -18.031 0.805 1 98.81 63 VAL A C 1
ATOM 456 O O . VAL A 1 63 ? 8.258 -16.984 0.169 1 98.81 63 VAL A O 1
ATOM 459 N N . ASP A 1 64 ? 8.875 -18.297 1.755 1 98.62 64 ASP A N 1
ATOM 460 C CA . ASP A 1 64 ? 10.008 -17.469 2.176 1 98.62 64 ASP A CA 1
ATOM 461 C C . ASP A 1 64 ? 10.906 -18.234 3.152 1 98.62 64 ASP A C 1
ATOM 463 O O . ASP A 1 64 ? 10.43 -18.75 4.168 1 98.62 64 ASP A O 1
ATOM 467 N N . GLY A 1 65 ? 12.156 -18.266 2.873 1 98.31 65 GLY A N 1
ATOM 468 C CA . GLY A 1 65 ? 13.07 -19.016 3.713 1 98.31 65 GLY A CA 1
ATOM 469 C C . GLY A 1 65 ? 13.797 -18.156 4.727 1 98.31 65 GLY A C 1
ATOM 470 O O . GLY A 1 65 ? 14.602 -18.656 5.512 1 98.31 65 GLY A O 1
ATOM 471 N N . ASP A 1 66 ? 13.539 -16.859 4.793 1 98 66 ASP A N 1
ATOM 472 C CA . ASP A 1 66 ? 14.281 -15.922 5.641 1 98 66 ASP A CA 1
ATOM 473 C C . ASP A 1 66 ? 13.602 -15.742 6.992 1 98 66 ASP A C 1
ATOM 475 O O . ASP A 1 66 ? 12.484 -16.234 7.203 1 98 66 ASP A O 1
ATOM 479 N N . ARG A 1 67 ? 14.312 -15.102 7.809 1 98.75 67 ARG A N 1
ATOM 480 C CA . ARG A 1 67 ? 13.805 -14.664 9.102 1 98.75 67 ARG A CA 1
ATOM 481 C C . ARG A 1 67 ? 13.609 -13.156 9.141 1 98.75 67 ARG A C 1
ATOM 483 O O . ARG A 1 67 ? 14.234 -12.422 8.375 1 98.75 67 ARG A O 1
ATOM 490 N N . VAL A 1 68 ? 12.766 -12.711 10.055 1 98.62 68 VAL A N 1
ATOM 491 C CA . VAL A 1 68 ? 12.523 -11.281 10.211 1 98.62 68 VAL A CA 1
ATOM 492 C C . VAL A 1 68 ? 13.742 -10.617 10.859 1 98.62 68 VAL A C 1
ATOM 494 O O . VAL A 1 68 ? 14.266 -11.117 11.859 1 98.62 68 VAL A O 1
ATOM 497 N N . GLU A 1 69 ? 14.148 -9.57 10.211 1 98.19 69 GLU A N 1
ATOM 498 C CA . GLU A 1 69 ? 15.242 -8.773 10.75 1 98.19 69 GLU A CA 1
ATOM 499 C C . GLU A 1 69 ? 14.797 -7.34 11.031 1 98.19 69 GLU A C 1
ATOM 501 O O . GLU A 1 69 ? 13.891 -6.824 10.375 1 98.19 69 GLU A O 1
ATOM 506 N N . VAL A 1 70 ? 15.461 -6.711 11.945 1 97.69 70 VAL A N 1
ATOM 507 C CA . VAL A 1 70 ? 15.117 -5.348 12.328 1 97.69 70 VAL A CA 1
ATOM 508 C C . VAL A 1 70 ? 15.188 -4.43 11.109 1 97.69 70 VAL A C 1
ATOM 510 O O . VAL A 1 70 ? 14.32 -3.574 10.922 1 97.69 70 VAL A O 1
ATOM 513 N N . GLY A 1 71 ? 16.188 -4.641 10.242 1 96.06 71 GLY A N 1
ATOM 514 C CA . GLY A 1 71 ? 16.406 -3.791 9.078 1 96.06 71 GLY A CA 1
ATOM 515 C C . GLY A 1 71 ? 15.352 -3.965 8.008 1 96.06 71 GLY A C 1
ATOM 516 O O . GLY A 1 71 ? 15.305 -3.195 7.047 1 96.06 71 GLY A O 1
ATOM 517 N N . ASN A 1 72 ? 14.453 -4.984 8.258 1 95.75 72 ASN A N 1
ATOM 518 C CA . ASN A 1 72 ? 13.352 -5.23 7.332 1 95.75 72 ASN A CA 1
ATOM 519 C C . ASN A 1 72 ? 12.164 -4.312 7.617 1 95.75 72 ASN A C 1
ATOM 521 O O . ASN A 1 72 ? 11.344 -4.059 6.738 1 95.75 72 ASN A O 1
ATOM 525 N N . LEU A 1 73 ? 12.125 -3.771 8.844 1 98.19 73 LEU A N 1
ATOM 526 C CA . LEU A 1 73 ? 10.852 -3.33 9.406 1 98.19 73 LEU A CA 1
ATOM 527 C C . LEU A 1 73 ? 10.531 -1.903 8.969 1 98.19 73 LEU A C 1
ATOM 529 O O . LEU A 1 73 ? 9.414 -1.424 9.164 1 98.19 73 LEU A O 1
ATOM 533 N N . HIS A 1 74 ? 11.445 -1.248 8.25 1 97.69 74 HIS A N 1
ATOM 534 C CA . HIS A 1 74 ? 11.133 0.056 7.68 1 97.69 74 HIS A CA 1
ATOM 535 C C . HIS A 1 74 ? 10.211 -0.082 6.465 1 97.69 74 HIS A C 1
ATOM 537 O O . HIS A 1 74 ? 9.617 0.9 6.02 1 97.69 74 HIS A O 1
ATOM 543 N N . ARG A 1 75 ? 10.102 -1.359 5.941 1 98.25 75 ARG A N 1
ATOM 544 C CA . ARG A 1 75 ? 9.344 -1.494 4.703 1 98.25 75 ARG A CA 1
ATOM 545 C C . ARG A 1 75 ? 8.477 -2.75 4.723 1 98.25 75 ARG A C 1
ATOM 547 O O . ARG A 1 75 ? 7.621 -2.934 3.857 1 98.25 75 ARG A O 1
ATOM 554 N N . GLN A 1 76 ? 8.664 -3.691 5.598 1 98.75 76 GLN A N 1
ATOM 555 C CA . GLN A 1 76 ? 7.902 -4.934 5.668 1 98.75 76 GLN A CA 1
ATOM 556 C C . GLN A 1 76 ? 6.828 -4.863 6.75 1 98.75 76 GLN A C 1
ATOM 558 O O . GLN A 1 76 ? 6.977 -5.457 7.82 1 98.75 76 GLN A O 1
ATOM 563 N N . ILE A 1 77 ? 5.695 -4.316 6.418 1 98.62 77 ILE A N 1
ATOM 564 C CA . ILE A 1 77 ? 4.676 -3.889 7.371 1 98.62 77 ILE A CA 1
ATOM 565 C C . ILE A 1 77 ? 3.869 -5.098 7.84 1 98.62 77 ILE A C 1
ATOM 567 O O . ILE A 1 77 ? 3.004 -4.973 8.711 1 98.62 77 ILE A O 1
ATOM 571 N N . LEU A 1 78 ? 4.098 -6.168 7.242 1 98.56 78 LEU A N 1
ATOM 572 C CA . LEU A 1 78 ? 3.445 -7.41 7.648 1 98.56 78 LEU A CA 1
ATOM 573 C C . LEU A 1 78 ? 3.912 -7.844 9.031 1 98.56 78 LEU A C 1
ATOM 575 O O . LEU A 1 78 ? 3.184 -8.531 9.75 1 98.56 78 LEU A O 1
ATOM 579 N N . TYR A 1 79 ? 5.094 -7.441 9.461 1 98.75 79 TYR A N 1
ATOM 580 C CA . TYR A 1 79 ? 5.715 -7.965 10.672 1 98.75 79 TYR A CA 1
ATOM 581 C C . TYR A 1 79 ? 5.727 -6.914 11.773 1 98.75 79 TYR A C 1
ATOM 583 O O . TYR A 1 79 ? 5.449 -5.738 11.523 1 98.75 79 TYR A O 1
ATOM 591 N N . ARG A 1 80 ? 6.016 -7.445 12.992 1 98.56 80 ARG A N 1
ATOM 592 C CA . ARG A 1 80 ? 6.164 -6.602 14.172 1 98.56 80 ARG A CA 1
ATOM 593 C C . ARG A 1 80 ? 7.539 -6.781 14.805 1 98.56 80 ARG A C 1
ATOM 595 O O . ARG A 1 80 ? 8.227 -7.773 14.547 1 98.56 80 ARG A O 1
ATOM 602 N N . SER A 1 81 ? 7.879 -5.793 15.602 1 98.5 81 SER A N 1
ATOM 603 C CA . SER A 1 81 ? 9.188 -5.812 16.234 1 98.5 81 SER A CA 1
ATOM 604 C C . SER A 1 81 ? 9.383 -7.078 17.062 1 98.5 81 SER A C 1
ATOM 606 O O . SER A 1 81 ? 10.5 -7.602 17.156 1 98.5 81 SER A O 1
ATOM 608 N N . SER A 1 82 ? 8.359 -7.605 17.594 1 98.25 82 SER A N 1
ATOM 609 C CA . SER A 1 82 ? 8.43 -8.781 18.453 1 98.25 82 SER A CA 1
ATOM 610 C C . SER A 1 82 ? 8.688 -10.047 17.641 1 98.25 82 SER A C 1
ATOM 612 O O . SER A 1 82 ? 9 -11.102 18.203 1 98.25 82 SER A O 1
ATOM 614 N N . GLN A 1 83 ? 8.609 -9.961 16.391 1 98.44 83 GLN A N 1
ATOM 615 C CA . GLN A 1 83 ? 8.719 -11.156 15.562 1 98.44 83 GLN A CA 1
ATOM 616 C C . GLN A 1 83 ? 10.109 -11.273 14.945 1 98.44 83 GLN A C 1
ATOM 618 O O . GLN A 1 83 ? 10.375 -12.18 14.156 1 98.44 83 GLN A O 1
ATOM 623 N N . VAL A 1 84 ? 10.977 -10.375 15.297 1 98.44 84 VAL A N 1
ATOM 624 C CA . VAL A 1 84 ? 12.352 -10.445 14.82 1 98.44 84 VAL A CA 1
ATOM 625 C C . VAL A 1 84 ? 12.945 -11.82 15.141 1 98.44 84 VAL A C 1
ATOM 627 O O . VAL A 1 84 ? 12.758 -12.344 16.234 1 98.44 84 VAL A O 1
ATOM 630 N N . ASP A 1 85 ? 13.594 -12.453 14.148 1 98.62 85 ASP A N 1
ATOM 631 C CA . ASP A 1 85 ? 14.281 -13.742 14.203 1 98.62 85 ASP A CA 1
ATOM 632 C C . ASP A 1 85 ? 13.297 -14.891 14 1 98.62 85 ASP A C 1
ATOM 634 O O . ASP A 1 85 ? 13.703 -16.047 13.938 1 98.62 85 ASP A O 1
ATOM 638 N N . GLU A 1 86 ? 12.016 -14.602 13.836 1 98.75 86 GLU A N 1
ATOM 639 C CA . GLU A 1 86 ? 11.047 -15.625 13.461 1 98.75 86 GLU A CA 1
ATOM 640 C C . GLU A 1 86 ? 11.023 -15.844 11.945 1 98.75 86 GLU A C 1
ATOM 642 O O . GLU A 1 86 ? 11.422 -14.961 11.188 1 98.75 86 GLU A O 1
ATOM 647 N N . SER A 1 87 ? 10.617 -17.031 11.602 1 98.81 87 SER A N 1
ATOM 648 C CA . SER A 1 87 ? 10.406 -17.312 10.188 1 98.81 87 SER A CA 1
ATOM 649 C C . SER A 1 87 ? 9.422 -16.328 9.562 1 98.81 87 SER A C 1
ATOM 651 O O . SER A 1 87 ? 8.312 -16.156 10.07 1 98.81 87 SER A O 1
ATOM 653 N N . LYS A 1 88 ? 9.844 -15.711 8.477 1 98.81 88 LYS A N 1
ATOM 654 C CA . LYS A 1 88 ? 8.938 -14.789 7.797 1 98.81 88 LYS A 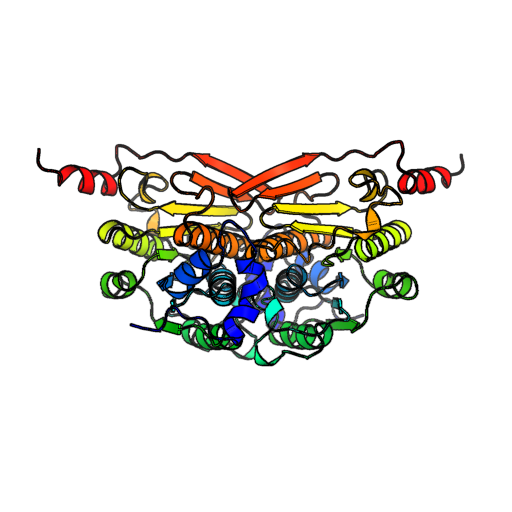CA 1
ATOM 655 C C . LYS A 1 88 ? 7.641 -15.492 7.398 1 98.81 88 LYS A C 1
ATOM 657 O O . LYS A 1 88 ? 6.551 -14.961 7.613 1 98.81 88 LYS A O 1
ATOM 662 N N . ALA A 1 89 ? 7.758 -16.672 6.844 1 98.88 89 ALA A N 1
ATOM 663 C CA . ALA A 1 89 ? 6.594 -17.391 6.332 1 98.88 89 ALA A CA 1
ATOM 664 C C . ALA A 1 89 ? 5.621 -17.734 7.457 1 98.88 89 ALA A C 1
ATOM 666 O O . ALA A 1 89 ? 4.41 -17.531 7.324 1 98.88 89 ALA A O 1
ATOM 667 N N . LEU A 1 90 ? 6.121 -18.172 8.539 1 98.88 90 LEU A N 1
ATOM 668 C CA . LEU A 1 90 ? 5.273 -18.547 9.664 1 98.88 90 LEU A CA 1
ATOM 669 C C . LEU A 1 90 ? 4.668 -17.312 10.328 1 98.88 90 LEU A C 1
ATOM 671 O O . LEU A 1 90 ? 3.492 -17.312 10.703 1 98.88 90 LEU A O 1
ATOM 675 N N . SER A 1 91 ? 5.484 -16.297 10.5 1 98.81 91 SER A N 1
ATOM 676 C CA . SER A 1 91 ? 4.984 -15.039 11.055 1 98.81 91 SER A CA 1
ATOM 677 C C . SER A 1 91 ? 3.893 -14.445 10.172 1 98.81 91 SER A C 1
ATOM 679 O O . SER A 1 91 ? 2.893 -13.93 10.672 1 98.81 91 SER A O 1
ATOM 681 N N . ALA A 1 92 ? 4.109 -14.516 8.891 1 98.88 92 ALA A N 1
ATOM 682 C CA . ALA A 1 92 ? 3.131 -14.008 7.938 1 98.88 92 ALA A CA 1
ATOM 683 C C . ALA A 1 92 ? 1.803 -14.742 8.062 1 98.88 92 ALA A C 1
ATOM 685 O O . ALA A 1 92 ? 0.735 -14.125 8.008 1 98.88 92 ALA A O 1
ATOM 686 N N . GLN A 1 93 ? 1.876 -16.031 8.172 1 98.94 93 GLN A N 1
ATOM 687 C CA . GLN A 1 93 ? 0.657 -16.812 8.336 1 98.94 93 GLN A CA 1
ATOM 688 C C . GLN A 1 93 ? -0.15 -16.344 9.539 1 98.94 93 GLN A C 1
ATOM 690 O O . GLN A 1 93 ? -1.365 -16.156 9.445 1 98.94 93 GLN A O 1
ATOM 695 N N . LYS A 1 94 ? 0.543 -16.141 10.641 1 98.75 94 LYS A N 1
ATOM 696 C CA . LYS A 1 94 ? -0.115 -15.672 11.859 1 98.75 94 LYS A CA 1
ATOM 697 C C . LYS A 1 94 ? -0.784 -14.32 11.641 1 98.75 94 LYS A C 1
ATOM 699 O O . LYS A 1 94 ? -1.927 -14.117 12.055 1 98.75 94 LYS A O 1
ATOM 704 N N . GLN A 1 95 ? -0.065 -13.477 11.023 1 98.75 95 GLN A N 1
ATOM 705 C CA . GLN A 1 95 ? -0.572 -12.125 10.789 1 98.75 95 GLN A CA 1
ATOM 706 C C . GLN A 1 95 ? -1.784 -12.148 9.859 1 98.75 95 GLN A C 1
ATOM 708 O O . GLN A 1 95 ? -2.77 -11.445 10.094 1 98.75 95 GLN A O 1
ATOM 713 N N . LEU A 1 96 ? -1.734 -12.93 8.789 1 98.94 96 LEU A N 1
ATOM 714 C CA . LEU A 1 96 ? -2.822 -12.977 7.816 1 98.94 96 LEU A CA 1
ATOM 715 C C . LEU A 1 96 ? -4.074 -13.594 8.43 1 98.94 96 LEU A C 1
ATOM 717 O O . LEU A 1 96 ? -5.184 -13.102 8.211 1 98.94 96 LEU A O 1
ATOM 721 N N . LEU A 1 97 ? -3.895 -14.625 9.211 1 98.88 97 LEU A N 1
ATOM 722 C CA . LEU A 1 97 ? -5.039 -15.289 9.828 1 98.88 97 LEU A CA 1
ATOM 723 C C . LEU A 1 97 ? -5.652 -14.414 10.914 1 98.88 97 LEU A C 1
ATOM 725 O O . LEU A 1 97 ? -6.855 -14.5 11.18 1 98.88 97 LEU A O 1
ATOM 729 N N . SER A 1 98 ? -4.809 -13.586 11.555 1 98.69 98 SER A N 1
ATOM 730 C CA . SER A 1 98 ? -5.336 -12.625 12.516 1 98.69 98 SER A CA 1
ATOM 731 C C . SER A 1 98 ? -6.191 -11.57 11.828 1 98.69 98 SER A C 1
ATOM 733 O O . SER A 1 98 ? -7.152 -11.062 12.414 1 98.69 98 SER A O 1
ATOM 735 N N . LEU A 1 99 ? -5.848 -11.258 10.617 1 98.69 99 LEU A N 1
ATOM 736 C CA . LEU A 1 99 ? -6.617 -10.305 9.828 1 98.69 99 LEU A CA 1
ATOM 737 C C . LEU A 1 99 ? -7.902 -10.938 9.312 1 98.69 99 LEU A C 1
ATOM 739 O O . LEU A 1 99 ? -8.992 -10.383 9.484 1 98.69 99 LEU A O 1
ATOM 743 N N . ASN A 1 100 ? -7.805 -12.094 8.727 1 98.81 100 ASN A N 1
ATOM 744 C CA . ASN A 1 100 ? -8.953 -12.797 8.164 1 98.81 100 ASN A CA 1
ATOM 745 C C . ASN A 1 100 ? -8.945 -14.273 8.523 1 98.81 100 ASN A C 1
ATOM 747 O O . ASN A 1 100 ? -8.281 -15.078 7.863 1 98.81 100 ASN A O 1
ATOM 751 N N . PRO A 1 101 ? -9.688 -14.641 9.484 1 98.56 101 PRO A N 1
ATOM 752 C CA . PRO A 1 101 ? -9.68 -16.031 9.922 1 98.56 101 PRO A CA 1
ATOM 753 C C . PRO A 1 101 ? -10.469 -16.953 9 1 98.56 101 PRO A C 1
ATOM 755 O O . PRO A 1 101 ? -10.523 -18.172 9.219 1 98.56 101 PRO A O 1
ATOM 758 N N . CYS A 1 102 ? -11.008 -16.406 7.91 1 98.06 102 CYS A N 1
ATOM 759 C CA . CYS A 1 102 ? -11.906 -17.172 7.055 1 98.06 102 CYS A CA 1
ATOM 760 C C . CYS A 1 102 ? -11.148 -17.781 5.887 1 98.06 102 CYS A C 1
ATOM 762 O O . CYS A 1 102 ? -11.742 -18.469 5.043 1 98.06 102 CYS A O 1
ATOM 764 N N . ILE A 1 103 ? -9.859 -17.609 5.836 1 98.69 103 ILE A N 1
ATOM 765 C CA . ILE A 1 103 ? -9.102 -18.078 4.676 1 98.69 103 ILE A CA 1
ATOM 766 C C . ILE A 1 103 ? -8.148 -19.188 5.098 1 98.69 103 ILE A C 1
ATOM 768 O O . ILE A 1 103 ? -7.953 -19.422 6.293 1 98.69 103 ILE A O 1
ATOM 772 N N . THR A 1 104 ? -7.598 -19.875 4.09 1 98.81 104 THR A N 1
ATOM 773 C CA . THR A 1 104 ? -6.555 -20.875 4.289 1 98.81 104 THR A CA 1
ATOM 774 C C . THR A 1 104 ? -5.191 -20.312 3.896 1 98.81 104 THR A C 1
ATOM 776 O O . THR A 1 104 ? -5.051 -19.688 2.842 1 98.81 104 THR A O 1
ATOM 779 N N . VAL A 1 105 ? -4.191 -20.5 4.77 1 98.94 105 VAL A N 1
ATOM 780 C CA . VAL A 1 105 ? -2.834 -20.047 4.484 1 98.94 105 VAL A CA 1
ATOM 781 C C . VAL A 1 105 ? -1.862 -21.219 4.562 1 98.94 105 VAL A C 1
ATOM 783 O O . VAL A 1 105 ? -1.672 -21.797 5.633 1 98.94 105 VAL A O 1
ATOM 786 N N . ASN A 1 106 ? -1.32 -21.594 3.43 1 98.94 106 ASN A N 1
ATOM 787 C CA . ASN A 1 106 ? -0.275 -22.609 3.361 1 98.94 106 ASN A CA 1
ATOM 788 C C . ASN A 1 106 ? 1.116 -21.984 3.428 1 98.94 106 ASN A C 1
ATOM 790 O O . ASN A 1 106 ? 1.381 -20.969 2.775 1 98.94 106 ASN A O 1
ATOM 794 N N . VAL A 1 107 ? 1.994 -22.609 4.207 1 98.81 107 VAL A N 1
ATOM 795 C CA . VAL A 1 107 ? 3.295 -22 4.441 1 98.81 107 VAL A CA 1
ATOM 796 C C . VAL A 1 107 ? 4.406 -22.922 3.965 1 98.81 107 VAL A C 1
ATOM 798 O O . VAL A 1 107 ? 4.336 -24.141 4.176 1 98.81 107 VAL A O 1
ATOM 801 N N . TYR A 1 108 ? 5.32 -22.359 3.297 1 98.88 108 TYR A N 1
ATOM 802 C CA . TYR A 1 108 ? 6.562 -23 2.877 1 98.88 108 TYR A CA 1
ATOM 803 C C . TYR A 1 108 ? 7.773 -22.219 3.393 1 98.88 108 TYR A C 1
ATOM 805 O O . TYR A 1 108 ? 8.344 -21.406 2.672 1 98.88 108 TYR A O 1
ATOM 813 N N . PRO A 1 109 ? 8.219 -22.516 4.66 1 98.69 109 PRO A N 1
ATOM 814 C CA . PRO A 1 109 ? 9.352 -21.781 5.23 1 98.69 109 PRO A CA 1
ATOM 815 C C . PRO A 1 109 ? 10.695 -22.25 4.664 1 98.69 109 PRO A C 1
ATOM 817 O O . PRO A 1 109 ? 11.57 -22.672 5.418 1 98.69 109 PRO A O 1
ATOM 820 N N . GLU A 1 110 ? 10.828 -22.109 3.377 1 98.25 110 GLU A N 1
ATOM 821 C CA . GLU A 1 110 ? 12.016 -22.516 2.627 1 98.25 110 GLU A CA 1
ATOM 822 C C . GLU A 1 110 ? 12.211 -21.656 1.387 1 98.25 110 GLU A C 1
ATOM 824 O O . GLU A 1 110 ? 11.32 -20.891 1.002 1 98.25 110 GLU A O 1
ATOM 829 N N . LYS A 1 111 ? 13.398 -21.75 0.857 1 96.75 111 LYS A N 1
ATOM 830 C CA . LYS A 1 111 ? 13.672 -21.078 -0.406 1 96.75 111 LYS A CA 1
ATOM 831 C C . LYS A 1 111 ? 13.102 -21.859 -1.587 1 96.75 111 LYS A C 1
ATOM 833 O O . LYS A 1 111 ? 13.062 -23.094 -1.562 1 96.75 111 LYS A O 1
ATOM 838 N N . LEU A 1 112 ? 12.617 -21.156 -2.531 1 96.69 112 LEU A N 1
ATOM 839 C CA . LEU A 1 112 ? 12.234 -21.812 -3.781 1 96.69 112 LEU A CA 1
ATOM 840 C C . LEU A 1 112 ? 13.461 -22.203 -4.598 1 96.69 112 LEU A C 1
ATOM 842 O O . LEU A 1 112 ? 14.344 -21.375 -4.828 1 96.69 112 LEU A O 1
ATOM 846 N N . THR A 1 113 ? 13.531 -23.391 -4.965 1 96.44 113 THR A N 1
ATOM 847 C CA . THR A 1 113 ? 14.625 -23.922 -5.766 1 96.44 113 THR A CA 1
ATOM 848 C C . THR A 1 113 ? 14.086 -24.75 -6.93 1 96.44 113 THR A C 1
ATOM 850 O O . THR A 1 113 ? 12.883 -25 -7.016 1 96.44 113 THR A O 1
ATOM 853 N N . ALA A 1 114 ? 14.984 -25.094 -7.77 1 96.38 114 ALA A N 1
ATOM 854 C CA . ALA A 1 114 ? 14.594 -25.922 -8.906 1 96.38 114 ALA A CA 1
ATOM 855 C C . ALA A 1 114 ? 13.984 -27.25 -8.445 1 96.38 114 ALA A C 1
ATOM 857 O O . ALA A 1 114 ? 13.148 -27.828 -9.133 1 96.38 114 ALA A O 1
ATOM 858 N N . ASP A 1 115 ? 14.297 -27.656 -7.254 1 97.69 115 ASP A N 1
ATOM 859 C CA . ASP A 1 115 ? 13.875 -28.969 -6.746 1 97.69 115 ASP A CA 1
ATOM 860 C C . ASP A 1 115 ? 12.438 -28.922 -6.25 1 97.69 115 ASP A C 1
ATOM 862 O O . ASP A 1 115 ? 11.75 -29.938 -6.23 1 97.69 115 ASP A O 1
ATOM 866 N N . ASN A 1 116 ? 11.969 -27.766 -5.867 1 98.38 116 ASN A N 1
ATOM 867 C CA . ASN A 1 116 ? 10.656 -27.75 -5.23 1 98.38 116 ASN A CA 1
ATOM 868 C C . ASN A 1 116 ? 9.688 -26.828 -5.969 1 98.38 116 ASN A C 1
ATOM 870 O O . ASN A 1 116 ? 8.477 -26.859 -5.73 1 98.38 116 ASN A O 1
ATOM 874 N N . ALA A 1 117 ? 10.148 -26.047 -6.859 1 98.56 117 ALA A N 1
ATOM 875 C CA . ALA A 1 117 ? 9.391 -24.969 -7.48 1 98.56 117 ALA A CA 1
ATOM 876 C C . ALA A 1 117 ? 8.188 -25.531 -8.25 1 98.56 117 ALA A C 1
ATOM 878 O O . ALA A 1 117 ? 7.074 -25.016 -8.125 1 98.56 117 ALA A O 1
ATOM 879 N N . VAL A 1 118 ? 8.383 -26.547 -9.039 1 98.56 118 VAL A N 1
ATOM 880 C CA . VAL A 1 118 ? 7.324 -27.109 -9.875 1 98.56 118 VAL A CA 1
ATOM 881 C C . VAL A 1 118 ? 6.195 -27.641 -9 1 98.56 118 VAL A C 1
ATOM 883 O O . VAL A 1 118 ? 5.02 -27.391 -9.273 1 98.56 118 VAL A O 1
ATOM 886 N N . ASP A 1 119 ? 6.562 -28.344 -7.949 1 98.69 119 ASP A N 1
ATOM 887 C CA . ASP A 1 119 ? 5.582 -28.938 -7.051 1 98.69 119 ASP A CA 1
ATOM 888 C C . ASP A 1 119 ? 4.773 -27.875 -6.324 1 98.69 119 ASP A C 1
ATOM 890 O O . ASP A 1 119 ? 3.547 -27.969 -6.23 1 98.69 119 ASP A O 1
ATOM 894 N N . ILE A 1 120 ? 5.426 -26.891 -5.816 1 98.81 120 ILE A N 1
ATOM 895 C CA . ILE A 1 120 ? 4.762 -25.859 -5.039 1 98.81 120 ILE A CA 1
ATOM 896 C C . ILE A 1 120 ? 3.908 -24.984 -5.961 1 98.81 120 ILE A C 1
ATOM 898 O O . ILE A 1 120 ? 2.709 -24.812 -5.73 1 98.81 120 ILE A O 1
ATOM 902 N N . ILE A 1 121 ? 4.469 -24.5 -7.016 1 98.81 121 ILE A N 1
ATOM 903 C CA . ILE A 1 121 ? 3.795 -23.578 -7.926 1 98.81 121 ILE A CA 1
ATOM 904 C C . ILE A 1 121 ? 2.598 -24.281 -8.57 1 98.81 121 ILE A C 1
ATOM 906 O O . ILE A 1 121 ? 1.547 -23.672 -8.766 1 98.81 121 ILE A O 1
ATOM 910 N N . GLY A 1 122 ? 2.742 -25.531 -8.828 1 98.69 122 GLY A N 1
ATOM 911 C CA . GLY A 1 122 ? 1.702 -26.297 -9.492 1 98.69 122 GLY A CA 1
ATOM 912 C C . GLY A 1 122 ? 0.399 -26.344 -8.711 1 98.69 122 GLY A C 1
ATOM 913 O O . GLY A 1 122 ? -0.66 -26.609 -9.281 1 98.69 122 GLY A O 1
ATOM 914 N N . GLN A 1 123 ? 0.414 -26.016 -7.426 1 98.75 123 GLN A N 1
ATOM 915 C CA . GLN A 1 123 ? -0.746 -26.141 -6.547 1 98.75 123 GLN A CA 1
ATOM 916 C C . GLN A 1 123 ? -1.579 -24.859 -6.551 1 98.75 123 GLN A C 1
ATOM 918 O O . GLN A 1 123 ? -2.643 -24.812 -5.93 1 98.75 123 GLN A O 1
ATOM 923 N N . TYR A 1 124 ? -1.148 -23.875 -7.297 1 98.88 124 TYR A N 1
ATOM 924 C CA . TYR A 1 124 ? -1.796 -22.578 -7.207 1 98.88 124 TYR A CA 1
ATOM 925 C C . TYR A 1 124 ? -2.221 -22.078 -8.586 1 98.88 124 TYR A C 1
ATOM 927 O O . TYR A 1 124 ? -1.703 -22.547 -9.602 1 98.88 124 TYR A O 1
ATOM 935 N N . ASP A 1 125 ? -3.178 -21.125 -8.594 1 98.75 125 ASP A N 1
ATOM 936 C CA . ASP A 1 125 ? -3.783 -20.641 -9.836 1 98.75 125 ASP A CA 1
ATOM 937 C C . ASP A 1 125 ? -2.975 -19.5 -10.438 1 98.75 125 ASP A C 1
ATOM 939 O O . ASP A 1 125 ? -2.926 -19.344 -11.656 1 98.75 125 ASP A O 1
ATOM 943 N N . ILE A 1 126 ? -2.414 -18.688 -9.633 1 98.75 126 ILE A N 1
ATOM 944 C CA . ILE A 1 126 ? -1.665 -17.5 -10.039 1 98.75 126 ILE A CA 1
ATOM 945 C C . ILE A 1 126 ? -0.545 -17.234 -9.039 1 98.75 126 ILE A C 1
ATOM 947 O O . ILE A 1 126 ? -0.7 -17.484 -7.84 1 98.75 126 ILE A O 1
ATOM 951 N N . ILE A 1 127 ? 0.649 -16.797 -9.531 1 98.94 127 ILE A N 1
ATOM 952 C CA . ILE A 1 127 ? 1.856 -16.672 -8.719 1 98.94 127 ILE A CA 1
ATOM 953 C C . ILE A 1 127 ? 2.34 -15.227 -8.719 1 98.94 127 ILE A C 1
ATOM 955 O O . ILE A 1 127 ? 2.529 -14.633 -9.781 1 98.94 127 ILE A O 1
ATOM 959 N N . ALA A 1 128 ? 2.504 -14.664 -7.574 1 98.94 128 ALA A N 1
ATOM 960 C CA . ALA A 1 128 ? 3.09 -13.336 -7.426 1 98.94 128 ALA A CA 1
ATOM 961 C C . ALA A 1 128 ? 4.543 -13.43 -6.969 1 98.94 128 ALA A C 1
ATOM 963 O O . ALA A 1 128 ? 4.848 -14.078 -5.969 1 98.94 128 ALA A O 1
ATOM 964 N N . ASP A 1 129 ? 5.379 -12.773 -7.652 1 98.62 129 ASP A N 1
ATOM 965 C CA . ASP A 1 129 ? 6.809 -12.758 -7.367 1 98.62 129 ASP A CA 1
ATOM 966 C C . ASP A 1 129 ? 7.18 -11.547 -6.508 1 98.62 129 ASP A C 1
ATOM 968 O O . ASP A 1 129 ? 7.129 -10.406 -6.973 1 98.62 129 ASP A O 1
ATOM 972 N N . GLY A 1 130 ? 7.523 -11.773 -5.301 1 97.81 130 GLY A N 1
ATOM 973 C CA . GLY A 1 130 ? 8 -10.742 -4.395 1 97.81 130 GLY A CA 1
ATOM 974 C C . GLY A 1 130 ? 9.461 -10.914 -4.016 1 97.81 130 GLY A C 1
ATOM 975 O O . GLY A 1 130 ? 9.891 -10.445 -2.959 1 97.81 130 GLY A O 1
ATOM 976 N N . THR A 1 131 ? 10.219 -11.617 -4.832 1 95.81 131 THR A N 1
ATOM 977 C CA . THR A 1 131 ? 11.617 -11.898 -4.527 1 95.81 131 THR A CA 1
ATOM 978 C C . THR A 1 131 ? 12.508 -10.727 -4.934 1 95.81 131 THR A C 1
ATOM 980 O O . THR A 1 131 ? 12.078 -9.844 -5.68 1 95.81 131 THR A O 1
ATOM 983 N N . ASP A 1 132 ? 13.703 -10.719 -4.438 1 88.94 132 ASP A N 1
ATOM 984 C CA . ASP A 1 132 ? 14.555 -9.555 -4.652 1 88.94 132 ASP A CA 1
ATOM 985 C C . ASP A 1 132 ? 15.836 -9.945 -5.383 1 88.94 132 ASP A C 1
ATOM 987 O O . ASP A 1 132 ? 16.844 -9.227 -5.316 1 88.94 132 ASP A O 1
ATOM 991 N N . ASN A 1 133 ? 15.82 -11.164 -5.98 1 88 133 ASN A N 1
ATOM 992 C CA . ASN A 1 133 ? 17 -11.57 -6.73 1 88 133 ASN A CA 1
ATOM 993 C C . ASN A 1 133 ? 16.625 -12.203 -8.07 1 88 133 ASN A C 1
ATOM 995 O O . ASN A 1 133 ? 15.586 -12.844 -8.188 1 88 133 ASN A O 1
ATOM 999 N N . PHE A 1 134 ? 17.484 -12.07 -8.953 1 86.94 134 PHE A N 1
ATOM 1000 C CA . PHE A 1 134 ? 17.219 -12.422 -10.336 1 86.94 134 PHE A CA 1
ATOM 1001 C C . PHE A 1 134 ? 17.109 -13.938 -10.5 1 86.94 134 PHE A C 1
ATOM 1003 O O . PHE A 1 134 ? 16.297 -14.43 -11.273 1 86.94 134 PHE A O 1
ATOM 1010 N N . LYS A 1 135 ? 17.922 -14.633 -9.789 1 89.5 135 LYS A N 1
ATOM 1011 C CA . LYS A 1 135 ? 17.953 -16.094 -9.922 1 89.5 135 LYS A CA 1
ATOM 1012 C C . LYS A 1 135 ? 16.578 -16.688 -9.609 1 89.5 135 LYS A C 1
ATOM 1014 O O . LYS A 1 135 ? 16.031 -17.453 -10.406 1 89.5 135 LYS A O 1
ATOM 1019 N N . THR A 1 136 ? 16.031 -16.328 -8.484 1 94.31 136 THR A N 1
ATOM 1020 C CA . THR A 1 136 ? 14.742 -16.859 -8.07 1 94.31 136 THR A CA 1
ATOM 1021 C C . THR A 1 136 ? 13.633 -16.312 -8.977 1 94.31 136 THR A C 1
ATOM 1023 O O . THR A 1 136 ? 12.68 -17.047 -9.289 1 94.31 136 THR A O 1
ATOM 1026 N N . ARG A 1 137 ? 13.742 -15.102 -9.383 1 95.31 137 ARG A N 1
ATOM 1027 C CA . ARG A 1 137 ? 12.766 -14.477 -10.266 1 95.31 137 ARG A CA 1
ATOM 1028 C C . ARG A 1 137 ? 12.633 -15.25 -11.57 1 95.31 137 ARG A C 1
ATOM 1030 O O . ARG A 1 137 ? 11.516 -15.578 -11.992 1 95.31 137 ARG A O 1
ATOM 1037 N N . TYR A 1 138 ? 13.742 -15.586 -12.164 1 93.75 138 TYR A N 1
ATOM 1038 C CA . TYR A 1 138 ? 13.703 -16.328 -13.422 1 93.75 138 TYR A CA 1
ATOM 1039 C C . TYR A 1 138 ? 13.219 -17.75 -13.203 1 93.75 138 TYR A C 1
ATOM 1041 O O . TYR A 1 138 ? 12.531 -18.312 -14.062 1 93.75 138 TYR A O 1
ATOM 1049 N N . LEU A 1 139 ? 13.641 -18.312 -12.109 1 95.81 139 LEU A N 1
ATOM 1050 C CA . LEU A 1 139 ? 13.164 -19.641 -11.781 1 95.81 139 LEU A CA 1
ATOM 1051 C C . LEU A 1 139 ? 11.641 -19.672 -11.711 1 95.81 139 LEU A C 1
ATOM 1053 O O . LEU A 1 139 ? 11 -20.531 -12.336 1 95.81 139 LEU A O 1
ATOM 1057 N N . ILE A 1 140 ? 11.062 -18.734 -10.961 1 97.62 140 ILE A N 1
ATOM 1058 C CA . ILE A 1 140 ? 9.609 -18.672 -10.805 1 97.62 140 ILE A CA 1
ATOM 1059 C C . ILE A 1 140 ? 8.945 -18.469 -12.164 1 97.62 140 ILE A C 1
ATOM 1061 O O . ILE A 1 140 ? 8 -19.188 -12.516 1 97.62 140 ILE A O 1
ATOM 1065 N N . HIS A 1 141 ? 9.5 -17.516 -12.891 1 96.62 141 HIS A N 1
ATOM 1066 C CA . HIS A 1 141 ? 8.93 -17.203 -14.195 1 96.62 141 HIS A CA 1
ATOM 1067 C C . HIS A 1 141 ? 8.945 -18.422 -15.109 1 96.62 141 HIS A C 1
ATOM 1069 O O . HIS A 1 141 ? 7.934 -18.766 -15.727 1 96.62 141 HIS A O 1
ATOM 1075 N N . ASP A 1 142 ? 10.078 -19.078 -15.164 1 94.81 142 ASP A N 1
ATOM 1076 C CA . ASP A 1 142 ? 10.242 -20.203 -16.078 1 94.81 142 ASP A CA 1
ATOM 1077 C C . ASP A 1 142 ? 9.305 -21.344 -15.703 1 94.81 142 ASP A C 1
ATOM 1079 O O . ASP A 1 142 ? 8.734 -22 -16.578 1 94.81 142 ASP A O 1
ATOM 1083 N N . VAL A 1 143 ? 9.195 -21.594 -14.453 1 97 143 VAL A N 1
ATOM 1084 C CA . VAL A 1 143 ? 8.312 -22.672 -13.992 1 97 143 VAL A CA 1
ATOM 1085 C C . VAL A 1 143 ? 6.859 -22.297 -14.297 1 97 143 VAL A C 1
ATOM 1087 O O . VAL A 1 143 ? 6.086 -23.141 -14.758 1 97 143 VAL A O 1
ATOM 1090 N N . CYS A 1 144 ? 6.473 -21.078 -14.062 1 97.62 144 CYS A N 1
ATOM 1091 C CA . CYS A 1 144 ? 5.129 -20.625 -14.406 1 97.62 144 CYS A CA 1
ATOM 1092 C C . CYS A 1 144 ? 4.863 -20.766 -15.898 1 97.62 144 CYS A C 1
ATOM 1094 O O . CYS A 1 144 ? 3.775 -21.172 -16.297 1 97.62 144 CYS A O 1
ATOM 1096 N N . PHE A 1 145 ? 5.852 -20.359 -16.656 1 95.25 145 PHE A N 1
ATOM 1097 C CA . PHE A 1 145 ? 5.75 -20.469 -18.109 1 95.25 145 PHE A CA 1
ATOM 1098 C C . PHE A 1 145 ? 5.5 -21.922 -18.516 1 95.25 145 PHE A C 1
ATOM 1100 O O . PHE A 1 145 ? 4.617 -22.203 -19.328 1 95.25 145 PHE A O 1
ATOM 1107 N N . GLN A 1 146 ? 6.242 -22.781 -17.969 1 93.38 146 GLN A N 1
ATOM 1108 C CA . GLN A 1 146 ? 6.141 -24.203 -18.266 1 93.38 146 GLN A CA 1
ATOM 1109 C C . GLN A 1 146 ? 4.773 -24.75 -17.859 1 93.38 146 GLN A C 1
ATOM 1111 O O . GLN A 1 146 ? 4.184 -25.562 -18.578 1 93.38 146 GLN A O 1
ATOM 1116 N N . LEU A 1 147 ? 4.293 -24.328 -16.719 1 95.69 147 LEU A N 1
ATOM 1117 C CA . LEU A 1 147 ? 3.041 -24.844 -16.172 1 95.69 147 LEU A CA 1
ATOM 1118 C C . LEU A 1 147 ? 1.85 -24.062 -16.703 1 95.69 147 LEU A C 1
ATOM 1120 O O . LEU A 1 147 ? 0.704 -24.344 -16.344 1 95.69 147 LEU A O 1
ATOM 1124 N N . GLU A 1 148 ? 2.115 -23.016 -17.484 1 94.62 148 GLU A N 1
ATOM 1125 C CA . GLU A 1 148 ? 1.092 -22.141 -18.047 1 94.62 148 GLU A CA 1
ATOM 1126 C C . GLU A 1 148 ? 0.269 -21.469 -16.969 1 94.62 148 GLU A C 1
ATOM 1128 O O . GLU A 1 148 ? -0.962 -21.5 -17 1 94.62 148 GLU A O 1
ATOM 1133 N N . LYS A 1 149 ? 1.003 -21 -15.992 1 97 149 LYS A N 1
ATOM 1134 C CA . LYS A 1 149 ? 0.381 -20.25 -14.898 1 97 149 LYS A CA 1
ATOM 1135 C C . LYS A 1 149 ? 0.698 -18.766 -14.992 1 97 149 LYS A C 1
ATOM 1137 O O . LYS A 1 149 ? 1.819 -18.375 -15.336 1 97 149 LYS A O 1
ATOM 1142 N N . PRO A 1 150 ? -0.306 -17.906 -14.742 1 98 150 PRO A N 1
ATOM 1143 C CA . PRO A 1 150 ? -0.015 -16.469 -14.727 1 98 150 PRO A CA 1
ATOM 1144 C C . PRO A 1 150 ? 1.015 -16.078 -13.664 1 98 150 PRO A C 1
ATOM 1146 O O . PRO A 1 150 ? 0.938 -16.562 -12.523 1 98 150 PRO A O 1
ATOM 1149 N N . TYR A 1 151 ? 1.946 -15.297 -14.117 1 98.31 151 TYR A N 1
ATOM 1150 C CA . TYR A 1 151 ? 3.062 -14.82 -13.305 1 98.31 151 TYR A CA 1
ATOM 1151 C C . TYR A 1 151 ? 3.018 -13.305 -13.148 1 98.31 151 TYR A C 1
ATOM 1153 O O . TYR A 1 151 ? 3.104 -12.57 -14.141 1 98.31 151 TYR A O 1
ATOM 1161 N N . VAL A 1 152 ? 2.846 -12.82 -11.898 1 98.88 152 VAL A N 1
ATOM 1162 C CA . VAL A 1 152 ? 2.764 -11.391 -11.617 1 98.88 152 VAL A CA 1
ATOM 1163 C C . VAL A 1 152 ? 4.121 -10.883 -11.133 1 98.88 152 VAL A C 1
ATOM 1165 O O . VAL A 1 152 ? 4.512 -11.125 -9.992 1 98.88 152 VAL A O 1
ATOM 1168 N N . TYR A 1 153 ? 4.688 -10.055 -11.93 1 98.25 153 TYR A N 1
ATOM 1169 C CA . TYR A 1 153 ? 6.051 -9.555 -11.766 1 98.25 153 TYR A CA 1
ATOM 1170 C C . TYR A 1 153 ? 6.059 -8.195 -11.086 1 98.25 153 TYR A C 1
ATOM 1172 O O . TYR A 1 153 ? 5.211 -7.344 -11.375 1 98.25 153 TYR A O 1
ATOM 1180 N N . ALA A 1 154 ? 6.984 -8.031 -10.172 1 98.31 154 ALA A N 1
ATOM 1181 C CA . ALA A 1 154 ? 7.32 -6.691 -9.695 1 98.31 154 ALA A CA 1
ATOM 1182 C C . ALA A 1 154 ? 8.797 -6.605 -9.297 1 98.31 154 ALA A C 1
ATOM 1184 O O . ALA A 1 154 ? 9.383 -7.598 -8.867 1 98.31 154 ALA A O 1
ATOM 1185 N N . SER A 1 155 ? 9.367 -5.496 -9.492 1 95.75 155 SER A N 1
ATOM 1186 C CA . SER A 1 155 ? 10.734 -5.203 -9.078 1 95.75 155 SER A CA 1
ATOM 1187 C C . SER A 1 155 ? 10.867 -3.766 -8.586 1 95.75 155 SER A C 1
ATOM 1189 O O . SER A 1 155 ? 10.094 -2.893 -8.984 1 95.75 155 SER A O 1
ATOM 1191 N N . VAL A 1 156 ? 11.797 -3.551 -7.672 1 96.25 156 VAL A N 1
ATOM 1192 C CA . VAL A 1 156 ? 11.961 -2.227 -7.078 1 96.25 156 VAL A CA 1
ATOM 1193 C C . VAL A 1 156 ? 13.445 -1.902 -6.938 1 96.25 156 VAL A C 1
ATOM 1195 O O . VAL A 1 156 ? 14.258 -2.789 -6.66 1 96.25 156 VAL A O 1
ATOM 1198 N N . SER A 1 157 ? 13.797 -0.683 -7.07 1 93.56 157 SER A N 1
ATOM 1199 C CA . SER A 1 157 ? 15.125 -0.135 -6.812 1 93.56 157 SER A CA 1
ATOM 1200 C C . SER A 1 157 ? 15.055 1.352 -6.477 1 93.56 157 SER A C 1
ATOM 1202 O O . SER A 1 157 ? 14.594 2.156 -7.289 1 93.56 157 SER A O 1
ATOM 1204 N N . GLN A 1 158 ? 15.516 1.7 -5.258 1 95.81 158 GLN A N 1
ATOM 1205 C CA . GLN A 1 158 ? 15.523 3.076 -4.773 1 95.81 158 GLN A CA 1
ATOM 1206 C C . GLN A 1 158 ? 14.125 3.688 -4.824 1 95.81 158 GLN A C 1
ATOM 1208 O O . GLN A 1 158 ? 13.258 3.324 -4.027 1 95.81 158 GLN A O 1
ATOM 1213 N N . PHE A 1 159 ? 13.859 4.406 -5.934 1 97.56 159 PHE A N 1
ATOM 1214 C CA . PHE A 1 159 ? 12.562 5.066 -6.016 1 97.56 159 PHE A CA 1
ATOM 1215 C C . PHE A 1 159 ? 11.773 4.559 -7.211 1 97.56 159 PHE A C 1
ATOM 1217 O O . PHE A 1 159 ? 10.648 5.004 -7.453 1 97.56 159 PHE A O 1
ATOM 1224 N N . THR A 1 160 ? 12.312 3.578 -7.91 1 97.56 160 THR A N 1
ATOM 1225 C CA . THR A 1 160 ? 11.719 3.141 -9.172 1 97.56 160 THR A CA 1
ATOM 1226 C C . THR A 1 160 ? 11.32 1.669 -9.102 1 97.56 160 THR A C 1
ATOM 1228 O O . THR A 1 160 ? 12.039 0.855 -8.50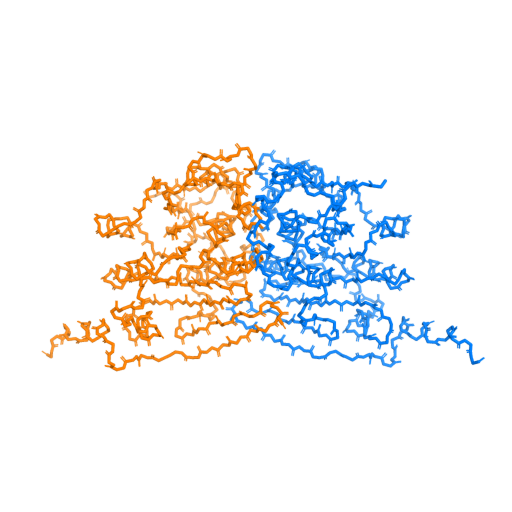8 1 97.56 160 THR A O 1
ATOM 1231 N N . GLY A 1 161 ? 10.195 1.38 -9.656 1 97.62 161 GLY A N 1
ATOM 1232 C CA . GLY A 1 161 ? 9.742 -0.002 -9.703 1 97.62 161 GLY A CA 1
ATOM 1233 C C . GLY A 1 161 ? 8.969 -0.334 -10.961 1 97.62 161 GLY A C 1
ATOM 1234 O O . GLY A 1 161 ? 8.641 0.557 -11.75 1 97.62 161 GLY A O 1
ATOM 1235 N N . TYR A 1 162 ? 8.758 -1.579 -11.18 1 98.12 162 TYR A N 1
ATOM 1236 C CA . TYR A 1 162 ? 8.062 -2.107 -12.352 1 98.12 162 TYR A CA 1
ATOM 1237 C C . TYR A 1 162 ? 7.078 -3.197 -11.953 1 98.12 162 TYR A C 1
ATOM 1239 O O . TYR A 1 162 ? 7.297 -3.91 -10.969 1 98.12 162 TYR A O 1
ATOM 1247 N N . CYS A 1 163 ? 6.012 -3.338 -12.695 1 98.69 163 CYS A N 1
ATOM 1248 C CA . CYS A 1 163 ? 5.051 -4.418 -12.5 1 98.69 163 CYS A CA 1
ATOM 1249 C C . CYS A 1 163 ? 4.43 -4.844 -13.828 1 98.69 163 CYS A C 1
ATOM 1251 O O . CYS A 1 163 ? 4.195 -4.008 -14.703 1 98.69 163 CYS A O 1
ATOM 1253 N N . SER A 1 164 ? 4.203 -6.098 -14 1 98.31 164 SER A N 1
ATOM 1254 C CA . SER A 1 164 ? 3.521 -6.68 -15.148 1 98.31 164 SER A CA 1
ATOM 1255 C C . SER A 1 164 ? 2.912 -8.031 -14.805 1 98.31 164 SER A C 1
ATOM 1257 O O . SER A 1 164 ? 3.104 -8.539 -13.695 1 98.31 164 SER A O 1
ATOM 1259 N N . ILE A 1 165 ? 2.131 -8.547 -15.695 1 97.81 165 ILE A N 1
ATOM 1260 C CA . ILE A 1 165 ? 1.663 -9.922 -15.609 1 97.81 165 ILE A CA 1
ATOM 1261 C C . ILE A 1 165 ? 2.025 -10.672 -16.891 1 97.81 165 ILE A C 1
ATOM 1263 O O . ILE A 1 165 ? 1.806 -10.164 -18 1 97.81 165 ILE A O 1
ATOM 1267 N N . PHE A 1 166 ? 2.643 -11.781 -16.719 1 96.94 166 PHE A N 1
ATOM 1268 C CA . PHE A 1 166 ? 2.984 -12.656 -17.828 1 96.94 166 PHE A CA 1
ATOM 1269 C C . PHE A 1 166 ? 2.178 -13.953 -17.766 1 96.94 166 PHE A C 1
ATOM 1271 O O . PHE A 1 166 ? 2.26 -14.695 -16.797 1 96.94 166 PHE A O 1
ATOM 1278 N N . SER A 1 167 ? 1.38 -14.242 -18.75 1 89.81 167 SER A N 1
ATOM 1279 C CA . SER A 1 167 ? 0.479 -15.383 -18.703 1 89.81 167 SER A CA 1
ATOM 1280 C C . SER A 1 167 ? 0.786 -16.359 -19.844 1 89.81 167 SER A C 1
ATOM 1282 O O . SER A 1 167 ? -0.006 -17.266 -20.109 1 89.81 167 SER A O 1
ATOM 1284 N N . GLY A 1 168 ? 1.88 -16.344 -20.328 1 75.88 168 GLY A N 1
ATOM 1285 C CA . GLY A 1 168 ? 2.248 -17.266 -21.391 1 75.88 168 GLY A CA 1
ATOM 1286 C C . GLY A 1 168 ? 1.482 -17.031 -22.672 1 75.88 168 GLY A C 1
ATOM 1287 O O . GLY A 1 168 ? 1.018 -15.922 -22.938 1 75.88 168 GLY A O 1
ATOM 1288 N N . GLY A 1 169 ? 1.421 -18.062 -23.531 1 71.19 169 GLY A N 1
ATOM 1289 C CA . GLY A 1 169 ? 0.77 -18.016 -24.828 1 71.19 169 GLY A CA 1
ATOM 1290 C C . GLY A 1 169 ? 1.552 -17.219 -25.859 1 71.19 169 GLY A C 1
ATOM 1291 O O . GLY A 1 169 ? 2.744 -17.469 -26.062 1 71.19 169 GLY A O 1
ATOM 1292 N N . GLN A 1 170 ? 0.779 -16.328 -26.453 1 71.88 170 GLN A N 1
ATOM 1293 C CA . GLN A 1 170 ? 1.383 -15.586 -27.562 1 71.88 170 GLN A CA 1
ATOM 1294 C C . GLN A 1 170 ? 1.936 -14.25 -27.078 1 71.88 170 GLN A C 1
ATOM 1296 O O . GLN A 1 170 ? 2.461 -13.469 -27.875 1 71.88 170 GLN A O 1
ATOM 1301 N N . GLY A 1 171 ? 1.89 -13.953 -25.828 1 86.81 171 GLY A N 1
ATOM 1302 C CA . GLY A 1 171 ? 2.412 -12.688 -25.328 1 86.81 171 GLY A CA 1
ATOM 1303 C C . GLY A 1 171 ? 3.867 -12.766 -24.906 1 86.81 171 GLY A C 1
ATOM 1304 O O . GLY A 1 171 ? 4.469 -13.844 -24.938 1 86.81 171 GLY A O 1
ATOM 1305 N N . PRO A 1 172 ? 4.414 -11.609 -24.672 1 94.25 172 PRO A N 1
ATOM 1306 C CA . PRO A 1 172 ? 5.801 -11.562 -24.188 1 94.25 172 PRO A CA 1
ATOM 1307 C C . PRO A 1 172 ? 5.977 -12.211 -22.828 1 94.25 172 PRO A C 1
ATOM 1309 O O . PRO A 1 172 ? 5.043 -12.227 -22.016 1 94.25 172 PRO A O 1
ATOM 1312 N N . CYS A 1 173 ? 7.141 -12.812 -22.688 1 94.75 173 CYS A N 1
ATOM 1313 C CA . CYS A 1 173 ? 7.508 -13.336 -21.375 1 94.75 173 CYS A CA 1
ATOM 1314 C C . CYS A 1 173 ? 8.508 -12.422 -20.688 1 94.75 173 CYS A C 1
ATOM 1316 O O . CYS A 1 173 ? 8.906 -11.398 -21.234 1 94.75 173 CYS A O 1
ATOM 1318 N N . LEU A 1 174 ? 8.875 -12.711 -19.484 1 94.69 174 LEU A N 1
ATOM 1319 C CA . LEU A 1 174 ? 9.812 -11.891 -18.719 1 94.69 174 LEU A CA 1
ATOM 1320 C C . LEU A 1 174 ? 11.148 -11.758 -19.469 1 94.69 174 LEU A C 1
ATOM 1322 O O . LEU A 1 174 ? 11.742 -10.68 -19.484 1 94.69 174 LEU A O 1
ATOM 1326 N N . ARG A 1 175 ? 11.602 -12.828 -20.047 1 92.31 175 ARG A N 1
ATOM 1327 C CA . ARG A 1 175 ? 12.883 -12.852 -20.75 1 92.31 175 ARG A CA 1
ATOM 1328 C C . ARG A 1 175 ? 12.836 -12.039 -22.031 1 92.31 175 ARG A C 1
ATOM 1330 O O . ARG A 1 175 ? 13.875 -11.695 -22.594 1 92.31 175 ARG A O 1
ATOM 1337 N N . CYS A 1 176 ? 11.648 -11.82 -22.641 1 93.38 176 CYS A N 1
ATOM 1338 C CA . CYS A 1 176 ? 11.5 -10.914 -23.766 1 93.38 176 CYS A CA 1
ATOM 1339 C C . CYS A 1 176 ? 11.82 -9.477 -23.375 1 93.38 176 CYS A C 1
ATOM 1341 O O . CYS A 1 176 ? 12.328 -8.703 -24.188 1 93.38 176 CYS A O 1
ATOM 1343 N N . VAL A 1 177 ? 11.539 -9.172 -22.109 1 91.56 177 VAL A N 1
ATOM 1344 C CA . VAL A 1 177 ? 11.711 -7.816 -21.594 1 91.56 177 VAL A CA 1
ATOM 1345 C C . VAL A 1 177 ? 13.117 -7.652 -21.031 1 91.56 177 VAL A C 1
ATOM 1347 O O . VAL A 1 177 ? 13.75 -6.613 -21.219 1 91.56 177 VAL A O 1
ATOM 1350 N N . PHE A 1 178 ? 13.531 -8.68 -20.297 1 89.44 178 PHE A N 1
ATOM 1351 C CA . PHE A 1 178 ? 14.852 -8.68 -19.672 1 89.44 178 PHE A CA 1
ATOM 1352 C C . PHE A 1 178 ? 15.648 -9.906 -20.109 1 89.44 178 PHE A C 1
ATOM 1354 O O . PHE A 1 178 ? 15.766 -10.875 -19.359 1 89.44 178 PHE A O 1
ATOM 1361 N N . PRO A 1 179 ? 16.266 -9.664 -21.266 1 82.12 179 PRO A N 1
ATOM 1362 C CA . PRO A 1 179 ? 17.016 -10.828 -21.734 1 82.12 179 PRO A CA 1
ATOM 1363 C C . PRO A 1 179 ? 18.25 -11.125 -20.906 1 82.12 179 PRO A C 1
ATOM 1365 O O . PRO A 1 179 ? 18.875 -10.203 -20.359 1 82.12 179 PRO A O 1
ATOM 1368 N N . GLN A 1 180 ? 18.391 -12.148 -20.141 1 66.25 180 GLN A N 1
ATOM 1369 C CA . GLN A 1 180 ? 19.562 -12.438 -19.312 1 66.25 180 GLN A CA 1
ATOM 1370 C C . GLN A 1 180 ? 20.797 -12.68 -20.172 1 66.25 180 GLN A C 1
ATOM 1372 O O . GLN A 1 180 ? 20.766 -13.484 -21.109 1 66.25 180 GLN A O 1
ATOM 1377 N N . SER A 1 181 ? 21.719 -11.711 -20.172 1 54.53 181 SER A N 1
ATOM 1378 C CA . SER A 1 181 ? 23.031 -12.18 -20.609 1 54.53 181 SER A CA 1
ATOM 1379 C C . SER A 1 181 ? 23.672 -13.07 -19.562 1 54.53 181 SER A C 1
ATOM 1381 O O . SER A 1 181 ? 23.406 -12.914 -18.359 1 54.53 181 SER A O 1
ATOM 1383 N N . PRO A 1 182 ? 24.328 -14.258 -19.812 1 46.09 182 PRO A N 1
ATOM 1384 C CA . PRO A 1 182 ? 25.031 -15.195 -18.938 1 46.09 182 PRO A CA 1
ATOM 1385 C C . PRO A 1 182 ? 25.734 -14.5 -17.766 1 46.09 182 PRO A C 1
ATOM 1387 O O . PRO A 1 182 ? 25.719 -15.023 -16.641 1 46.09 182 PRO A O 1
ATOM 1390 N N . GLN A 1 183 ? 26.562 -13.555 -17.844 1 46.78 183 GLN A N 1
ATOM 1391 C CA . GLN A 1 183 ? 27.438 -12.859 -16.922 1 46.78 183 GLN A CA 1
ATOM 1392 C C . GLN A 1 183 ? 26.641 -12 -15.945 1 46.78 183 GLN A C 1
ATOM 1394 O O . GLN A 1 183 ? 27.094 -11.703 -14.844 1 46.78 183 GLN A O 1
ATOM 1399 N N . GLU A 1 184 ? 25.5 -11.422 -16.266 1 50.84 184 GLU A N 1
ATOM 1400 C CA . GLU A 1 184 ? 24.781 -10.328 -15.609 1 50.84 184 GLU A CA 1
ATOM 1401 C C . GLU A 1 184 ? 23.859 -10.852 -14.516 1 50.84 184 GLU A C 1
ATOM 1403 O O . GLU A 1 184 ? 23.328 -10.07 -13.719 1 50.84 184 GLU A O 1
ATOM 1408 N N . GLN A 1 185 ? 23.5 -12.156 -14.562 1 46.97 185 GLN A N 1
ATOM 1409 C CA . GLN A 1 185 ? 22.609 -12.656 -13.523 1 46.97 185 GLN A CA 1
ATOM 1410 C C . GLN A 1 185 ? 23.156 -12.375 -12.133 1 46.97 185 GLN A C 1
ATOM 1412 O O . GLN A 1 185 ? 22.406 -12.312 -11.164 1 46.97 185 GLN A O 1
ATOM 1417 N N . ALA A 1 186 ? 24.484 -12.492 -12.047 1 44.31 186 ALA A N 1
ATOM 1418 C CA . ALA A 1 186 ? 25.125 -12.672 -10.742 1 44.31 186 ALA A CA 1
ATOM 1419 C C . ALA A 1 186 ? 24.922 -11.438 -9.859 1 44.31 186 ALA A C 1
ATOM 1421 O O . ALA A 1 186 ? 25 -11.523 -8.633 1 44.31 186 ALA A O 1
ATOM 1422 N N . THR A 1 187 ? 25.047 -10.227 -10.312 1 43.72 187 THR A N 1
ATOM 1423 C CA . THR A 1 187 ? 25.531 -9.219 -9.367 1 43.72 187 THR A CA 1
ATOM 1424 C C . THR A 1 187 ? 24.375 -8.32 -8.914 1 43.72 187 THR A C 1
ATOM 1426 O O . THR A 1 187 ? 24.531 -7.527 -7.977 1 43.72 187 THR A O 1
ATOM 1429 N N . MET A 1 188 ? 23.219 -8.039 -9.625 1 47.31 188 MET A N 1
ATOM 1430 C CA . MET A 1 188 ? 22.547 -6.84 -9.141 1 47.31 188 MET A CA 1
ATOM 1431 C C . MET A 1 188 ? 21.484 -7.199 -8.102 1 47.31 188 MET A C 1
ATOM 1433 O O . MET A 1 188 ? 20.406 -7.699 -8.445 1 47.31 188 MET A O 1
ATOM 1437 N N . ASP A 1 189 ? 21.922 -7.699 -6.992 1 52.69 189 ASP A N 1
ATOM 1438 C CA . ASP A 1 189 ? 21.031 -7.781 -5.848 1 52.69 189 ASP A CA 1
ATOM 1439 C C . ASP A 1 189 ? 20.547 -6.395 -5.426 1 52.69 189 ASP A C 1
ATOM 1441 O O . ASP A 1 189 ? 21.297 -5.422 -5.496 1 52.69 189 ASP A O 1
ATOM 1445 N N . CYS A 1 190 ? 19.297 -6.164 -5.367 1 53.25 190 CYS A N 1
ATOM 1446 C CA . CYS A 1 190 ? 18.688 -4.922 -4.902 1 53.25 190 CYS A CA 1
ATOM 1447 C C . CYS A 1 190 ? 19.281 -4.492 -3.564 1 53.25 190 CYS A C 1
ATOM 1449 O O . CYS A 1 190 ? 19.016 -3.381 -3.096 1 53.25 190 CYS A O 1
ATOM 1451 N N . ASN A 1 191 ? 20.141 -5.371 -2.852 1 54.28 191 ASN A N 1
ATOM 1452 C CA . ASN A 1 191 ? 20.422 -5.227 -1.428 1 54.28 191 ASN A CA 1
ATOM 1453 C C . ASN A 1 191 ? 21.328 -4.031 -1.157 1 54.28 191 ASN A C 1
ATOM 1455 O O . ASN A 1 191 ? 21.297 -3.459 -0.066 1 54.28 191 ASN A O 1
ATOM 1459 N N . GLY A 1 192 ? 21.828 -3.449 -2.266 1 61.94 192 GLY A N 1
ATOM 1460 C CA . GLY A 1 192 ? 22.844 -2.52 -1.794 1 61.94 192 GLY A CA 1
ATOM 1461 C C . GLY A 1 192 ? 22.469 -1.066 -2.025 1 61.94 192 GLY A C 1
ATOM 1462 O O . GLY A 1 192 ? 23.031 -0.169 -1.396 1 61.94 192 GLY A O 1
ATOM 1463 N N . ASN A 1 193 ? 21.438 -0.709 -2.719 1 80.62 193 ASN A N 1
ATOM 1464 C CA . ASN A 1 193 ? 21.312 0.692 -3.105 1 80.62 193 ASN A CA 1
ATOM 1465 C C . ASN A 1 193 ? 20.172 1.378 -2.367 1 80.62 193 ASN A C 1
ATOM 1467 O O . ASN A 1 193 ? 19.859 2.545 -2.625 1 80.62 193 ASN A O 1
ATOM 1471 N N . GLY A 1 194 ? 19.625 0.828 -1.438 1 90.88 194 GLY A N 1
ATOM 1472 C CA . GLY A 1 194 ? 18.562 1.447 -0.663 1 90.88 194 GLY A CA 1
ATOM 1473 C C . GLY A 1 194 ? 17.219 1.418 -1.365 1 90.88 194 GLY A C 1
ATOM 1474 O O . GLY A 1 194 ? 17.141 1.221 -2.58 1 90.88 194 GLY A O 1
ATOM 1475 N N . VAL A 1 195 ? 16.172 1.578 -0.651 1 94.62 195 VAL A N 1
ATOM 1476 C CA . VAL A 1 195 ? 14.828 1.572 -1.214 1 94.62 195 VAL A CA 1
ATOM 1477 C C . VAL A 1 195 ? 13.891 2.369 -0.312 1 94.62 195 VAL A C 1
ATOM 1479 O O . VAL A 1 195 ? 13.977 2.285 0.915 1 94.62 195 VAL A O 1
ATOM 1482 N N . LEU A 1 196 ? 13.133 3.227 -0.916 1 97.69 196 LEU A N 1
ATOM 1483 C CA . LEU A 1 196 ? 12.023 3.838 -0.185 1 97.69 196 LEU A CA 1
ATOM 1484 C C . LEU A 1 196 ? 10.969 2.799 0.173 1 97.69 196 LEU A C 1
ATOM 1486 O O . LEU A 1 196 ? 10.414 2.137 -0.71 1 97.69 196 LEU A O 1
ATOM 1490 N N . GLY A 1 197 ? 10.672 2.627 1.47 1 98.12 197 GLY A N 1
ATOM 1491 C CA . GLY A 1 197 ? 9.781 1.574 1.943 1 98.12 197 GLY A CA 1
ATOM 1492 C C . GLY A 1 197 ? 8.43 1.58 1.261 1 98.12 197 GLY A C 1
ATOM 1493 O O . GLY A 1 197 ? 7.852 0.521 1.01 1 98.12 197 GLY A O 1
ATOM 1494 N N . MET A 1 198 ? 7.918 2.684 0.879 1 98.75 198 MET A N 1
ATOM 1495 C CA . MET A 1 198 ? 6.609 2.844 0.247 1 98.75 198 MET A CA 1
ATOM 1496 C C . MET A 1 198 ? 6.605 2.238 -1.153 1 98.75 198 MET A C 1
ATOM 1498 O O . MET A 1 198 ? 5.547 1.881 -1.675 1 98.75 198 MET A O 1
ATOM 1502 N N . LEU A 1 199 ? 7.766 2.166 -1.779 1 98.56 199 LEU A N 1
ATOM 1503 C CA . LEU A 1 199 ? 7.816 1.699 -3.16 1 98.56 199 LEU A CA 1
ATOM 1504 C C . LEU A 1 199 ? 7.41 0.231 -3.254 1 98.56 199 LEU A C 1
ATOM 1506 O O . LEU A 1 199 ? 6.473 -0.114 -3.973 1 98.56 199 LEU A O 1
ATOM 1510 N N . PRO A 1 200 ? 8.148 -0.685 -2.516 1 98.62 200 PRO A N 1
ATOM 1511 C CA . PRO A 1 200 ? 7.637 -2.057 -2.547 1 98.62 200 PRO A CA 1
ATOM 1512 C C . PRO A 1 200 ? 6.215 -2.166 -1.998 1 98.62 200 PRO A C 1
ATOM 1514 O O . PRO A 1 200 ? 5.445 -3.023 -2.438 1 98.62 200 PRO A O 1
ATOM 1517 N N . GLY A 1 201 ? 5.84 -1.308 -1.086 1 98.81 201 GLY A N 1
ATOM 1518 C CA . GLY A 1 201 ? 4.461 -1.247 -0.627 1 98.81 201 GLY A CA 1
ATOM 1519 C C . GLY A 1 201 ? 3.467 -1.042 -1.753 1 98.81 201 GLY A C 1
ATOM 1520 O O . GLY A 1 201 ? 2.514 -1.81 -1.894 1 98.81 201 GLY A O 1
ATOM 1521 N N . MET A 1 202 ? 3.717 -0.044 -2.545 1 98.75 202 MET A N 1
ATOM 1522 C CA . MET A 1 202 ? 2.852 0.305 -3.668 1 98.75 202 MET A CA 1
ATOM 1523 C C . MET A 1 202 ? 2.816 -0.819 -4.699 1 98.75 202 MET A C 1
ATOM 1525 O O . MET A 1 202 ? 1.746 -1.192 -5.18 1 98.75 202 MET A O 1
ATOM 1529 N N . LEU A 1 203 ? 3.953 -1.306 -5.039 1 98.88 203 LEU A N 1
ATOM 1530 C CA . LEU A 1 203 ? 4.02 -2.342 -6.066 1 98.88 203 LEU A CA 1
ATOM 1531 C C . LEU A 1 203 ? 3.357 -3.627 -5.582 1 98.88 203 LEU A C 1
ATOM 1533 O O . LEU A 1 203 ? 2.777 -4.371 -6.379 1 98.88 203 LEU A O 1
ATOM 1537 N N . GLY A 1 204 ? 3.473 -3.943 -4.273 1 98.94 204 GLY A N 1
ATOM 1538 C CA . GLY A 1 204 ? 2.723 -5.062 -3.723 1 98.94 204 GLY A CA 1
ATOM 1539 C C . GLY A 1 204 ? 1.221 -4.906 -3.881 1 98.94 204 GLY A C 1
ATOM 1540 O O . GLY A 1 204 ? 0.521 -5.871 -4.191 1 98.94 204 GLY A O 1
ATOM 1541 N N . ILE A 1 205 ? 0.748 -3.727 -3.656 1 98.94 205 ILE A N 1
ATOM 1542 C CA . ILE A 1 205 ? -0.676 -3.453 -3.82 1 98.94 205 ILE A CA 1
ATOM 1543 C C . ILE A 1 205 ? -1.056 -3.566 -5.297 1 98.94 205 ILE A C 1
ATOM 1545 O O . ILE A 1 205 ? -2.131 -4.066 -5.629 1 98.94 205 ILE A O 1
ATOM 1549 N N . ILE A 1 206 ? -0.193 -3.08 -6.195 1 98.94 206 ILE A N 1
ATOM 1550 C CA . ILE A 1 206 ? -0.441 -3.211 -7.629 1 98.94 206 ILE A CA 1
ATOM 1551 C C . ILE A 1 206 ? -0.523 -4.688 -8.008 1 98.94 206 ILE A C 1
ATOM 1553 O O . ILE A 1 206 ? -1.425 -5.098 -8.742 1 98.94 206 ILE A O 1
ATOM 1557 N N . GLN A 1 207 ? 0.401 -5.496 -7.48 1 98.94 207 GLN A N 1
ATOM 1558 C CA . GLN A 1 207 ? 0.34 -6.934 -7.727 1 98.94 207 GLN A CA 1
ATOM 1559 C C . GLN A 1 207 ? -0.988 -7.516 -7.25 1 98.94 207 GLN A C 1
ATOM 1561 O O . GLN A 1 207 ? -1.63 -8.281 -7.973 1 98.94 207 GLN A O 1
ATOM 1566 N N . ALA A 1 208 ? -1.405 -7.176 -6.027 1 98.94 208 ALA A N 1
ATOM 1567 C CA . ALA A 1 208 ? -2.666 -7.672 -5.48 1 98.94 208 ALA A CA 1
ATOM 1568 C C . ALA A 1 208 ? -3.842 -7.266 -6.367 1 98.94 208 ALA A C 1
ATOM 1570 O O . ALA A 1 208 ? -4.758 -8.062 -6.598 1 98.94 208 ALA A O 1
ATOM 1571 N N . THR A 1 209 ? -3.795 -6.055 -6.852 1 98.88 209 THR A N 1
ATOM 1572 C CA . THR A 1 209 ? -4.855 -5.551 -7.715 1 98.88 209 THR A CA 1
ATOM 1573 C C . THR A 1 209 ? -4.934 -6.363 -9.008 1 98.88 209 THR A C 1
ATOM 1575 O O . THR A 1 209 ? -6.02 -6.742 -9.445 1 98.88 209 THR A O 1
ATOM 1578 N N . GLU A 1 210 ? -3.789 -6.602 -9.617 1 98.75 210 GLU A N 1
ATOM 1579 C CA . GLU A 1 210 ? -3.752 -7.379 -10.852 1 98.75 210 GLU A CA 1
ATOM 1580 C C . GLU A 1 210 ? -4.293 -8.789 -10.633 1 98.75 210 GLU A C 1
ATOM 1582 O O . GLU A 1 210 ? -4.996 -9.328 -11.492 1 98.75 210 GLU A O 1
ATOM 1587 N N . ILE A 1 211 ? -3.932 -9.367 -9.516 1 98.88 211 ILE A N 1
ATOM 1588 C CA . ILE A 1 211 ? -4.402 -10.711 -9.188 1 98.88 211 ILE A CA 1
ATOM 1589 C C . ILE A 1 211 ? -5.918 -10.703 -9.023 1 98.88 211 ILE A C 1
ATOM 1591 O O . ILE A 1 211 ? -6.613 -11.57 -9.555 1 98.88 211 ILE A O 1
ATOM 1595 N N . MET A 1 212 ? -6.441 -9.703 -8.312 1 98.62 212 MET A N 1
ATOM 1596 C CA . MET A 1 212 ? -7.883 -9.57 -8.133 1 98.62 212 MET A CA 1
ATOM 1597 C C . MET A 1 212 ? -8.594 -9.477 -9.484 1 98.62 212 MET A C 1
ATOM 1599 O O . MET A 1 212 ? -9.562 -10.195 -9.727 1 98.62 212 MET A O 1
ATOM 1603 N N . LYS A 1 213 ? -8.094 -8.602 -10.297 1 98.5 213 LYS A N 1
ATOM 1604 C CA . LYS A 1 213 ? -8.703 -8.406 -11.609 1 98.5 213 LYS A CA 1
ATOM 1605 C C . LYS A 1 213 ? -8.641 -9.688 -12.438 1 98.5 213 LYS A C 1
ATOM 1607 O O . LYS A 1 213 ? -9.602 -10.031 -13.133 1 98.5 213 LYS A O 1
ATOM 1612 N N . TRP A 1 214 ? -7.52 -10.344 -12.344 1 98 214 TRP A N 1
ATOM 1613 C CA . TRP A 1 214 ? -7.34 -11.594 -13.078 1 98 214 TRP A CA 1
ATOM 1614 C C . TRP A 1 214 ? -8.359 -12.633 -12.625 1 98 214 TRP A C 1
ATOM 1616 O O . TRP A 1 214 ? -9.008 -13.281 -13.461 1 98 214 TRP A O 1
ATOM 1626 N N . LEU A 1 215 ? -8.562 -12.758 -11.352 1 98.44 215 LEU A N 1
ATOM 1627 C CA . LEU A 1 215 ? -9.422 -13.781 -10.773 1 98.44 215 LEU A CA 1
ATOM 1628 C C . LEU A 1 215 ? -10.891 -13.5 -11.07 1 98.44 215 LEU A C 1
ATOM 1630 O O . LEU A 1 215 ? -11.656 -14.414 -11.367 1 98.44 215 LEU A O 1
ATOM 1634 N N . VAL A 1 216 ? -11.258 -12.219 -11.039 1 98.06 216 VAL A N 1
ATOM 1635 C CA . VAL A 1 216 ? -12.672 -11.891 -11.203 1 98.06 216 VAL A CA 1
ATOM 1636 C C . VAL A 1 216 ? -12.945 -11.516 -12.664 1 98.06 216 VAL A C 1
ATOM 1638 O O . VAL A 1 216 ? -14.094 -11.242 -13.031 1 98.06 216 VAL A O 1
ATOM 1641 N N . GLN A 1 217 ? -11.891 -11.453 -13.492 1 97.12 217 GLN A N 1
ATOM 1642 C CA . GLN A 1 217 ? -12.008 -11.156 -14.914 1 97.12 217 GLN A CA 1
ATOM 1643 C C . GLN A 1 217 ? -12.656 -9.797 -15.148 1 97.12 217 GLN A C 1
ATOM 1645 O O . GLN A 1 217 ? -13.625 -9.688 -15.891 1 97.12 217 GLN A O 1
ATOM 1650 N N . ALA A 1 218 ? -12.031 -8.797 -14.547 1 97.06 218 ALA A N 1
ATOM 1651 C CA . ALA A 1 218 ? -12.547 -7.438 -14.664 1 97.06 218 ALA A CA 1
ATOM 1652 C C . ALA A 1 218 ? -11.43 -6.449 -14.977 1 97.06 218 ALA A C 1
ATOM 1654 O O . ALA A 1 218 ? -10.289 -6.629 -14.539 1 97.06 218 ALA A O 1
ATOM 1655 N N . GLY A 1 219 ? -11.773 -5.473 -15.789 1 97.31 219 GLY A N 1
ATOM 1656 C CA . GLY A 1 219 ? -10.852 -4.387 -16.062 1 97.31 219 GLY A CA 1
ATOM 1657 C C . GLY A 1 219 ? -9.781 -4.758 -17.078 1 97.31 219 GLY A C 1
ATOM 1658 O O . GLY A 1 219 ? -9.906 -5.762 -17.781 1 97.31 219 GLY A O 1
ATOM 1659 N N . GLN A 1 220 ? -8.836 -3.861 -17.156 1 97.31 220 GLN A N 1
ATOM 1660 C CA . GLN A 1 220 ? -7.695 -4.082 -18.031 1 97.31 220 GLN A CA 1
ATOM 1661 C C . GLN A 1 220 ? -6.453 -4.465 -17.234 1 97.31 220 GLN A C 1
ATOM 1663 O O . GLN A 1 220 ? -6.012 -3.711 -16.375 1 97.31 220 GLN A O 1
ATOM 1668 N N . SER A 1 221 ? -5.898 -5.602 -17.562 1 95.62 221 SER A N 1
ATOM 1669 C CA . SER A 1 221 ? -4.738 -6.117 -16.844 1 95.62 221 SER A CA 1
ATOM 1670 C C . SER A 1 221 ? -3.439 -5.566 -17.438 1 95.62 221 SER A C 1
ATOM 1672 O O . SER A 1 221 ? -3.443 -4.945 -18.5 1 95.62 221 SER A O 1
ATOM 1674 N N . LEU A 1 222 ? -2.391 -5.816 -16.719 1 97.88 222 LEU A N 1
ATOM 1675 C CA . LEU A 1 222 ? -1.061 -5.426 -17.188 1 97.88 222 LEU A CA 1
ATOM 1676 C C . LEU A 1 222 ? -0.473 -6.484 -18.109 1 97.88 222 LEU A C 1
ATOM 1678 O O . LEU A 1 222 ? 0.726 -6.465 -18.406 1 97.88 222 LEU A O 1
ATOM 1682 N N . ASN A 1 223 ? -1.303 -7.441 -18.531 1 94.88 223 ASN A N 1
ATOM 1683 C CA . ASN A 1 223 ? -0.865 -8.359 -19.562 1 94.88 223 ASN A CA 1
ATOM 1684 C C . ASN A 1 223 ? -0.418 -7.617 -20.828 1 94.88 223 ASN A C 1
ATOM 1686 O O . ASN A 1 223 ? -1.146 -6.766 -21.344 1 94.88 223 ASN A O 1
ATOM 1690 N N . ASN A 1 224 ? 0.793 -7.816 -21.25 1 94.94 224 ASN A N 1
ATOM 1691 C CA . ASN A 1 224 ? 1.436 -7.184 -22.406 1 94.94 224 ASN A CA 1
ATOM 1692 C C . ASN A 1 224 ? 1.775 -5.723 -22.125 1 94.94 224 ASN A C 1
ATOM 1694 O O . ASN A 1 224 ? 1.994 -4.945 -23.047 1 94.94 224 ASN A O 1
ATOM 1698 N N . ARG A 1 225 ? 1.724 -5.305 -20.922 1 97.12 225 ARG A N 1
ATOM 1699 C CA . ARG A 1 225 ? 2.061 -3.955 -20.484 1 97.12 225 ARG A CA 1
ATOM 1700 C C . ARG A 1 225 ? 3.057 -3.992 -19.328 1 97.12 225 ARG A C 1
ATOM 1702 O O . ARG A 1 225 ? 3.012 -4.895 -18.484 1 97.12 225 ARG A O 1
ATOM 1709 N N . LEU A 1 226 ? 3.932 -3.074 -19.312 1 98.06 226 LEU A N 1
ATOM 1710 C CA . LEU A 1 226 ? 4.844 -2.85 -18.203 1 98.06 226 LEU A CA 1
ATOM 1711 C C . LEU A 1 226 ? 4.602 -1.485 -17.562 1 98.06 226 LEU A C 1
ATOM 1713 O O . LEU A 1 226 ? 4.738 -0.453 -18.234 1 98.06 226 LEU A O 1
ATOM 1717 N N . LEU A 1 227 ? 4.215 -1.505 -16.312 1 98.81 227 LEU A N 1
ATOM 1718 C CA . LEU A 1 227 ? 4.039 -0.261 -15.578 1 98.81 227 LEU A CA 1
ATOM 1719 C C . LEU A 1 227 ? 5.336 0.143 -14.883 1 98.81 227 LEU A C 1
ATOM 1721 O O . LEU A 1 227 ? 5.891 -0.629 -14.094 1 98.81 227 LEU A O 1
ATOM 1725 N N . LYS A 1 228 ? 5.812 1.247 -15.18 1 98.56 228 LYS A N 1
ATOM 1726 C CA . LYS A 1 228 ? 6.957 1.835 -14.484 1 98.56 228 LYS A CA 1
ATOM 1727 C C . LYS A 1 228 ? 6.508 2.889 -13.477 1 98.56 228 LYS A C 1
ATOM 1729 O O . LYS A 1 228 ? 5.73 3.783 -13.812 1 98.56 228 LYS A O 1
ATOM 1734 N N . VAL A 1 229 ? 7.012 2.797 -12.344 1 98.62 229 VAL A N 1
ATOM 1735 C CA . VAL A 1 229 ? 6.656 3.705 -11.25 1 98.62 229 VAL A CA 1
ATOM 1736 C C . VAL A 1 229 ? 7.891 4.477 -10.797 1 98.62 229 VAL A C 1
ATOM 1738 O O . VAL A 1 229 ? 8.93 3.883 -10.516 1 98.62 229 VAL A O 1
ATOM 1741 N N . ASP A 1 230 ? 7.836 5.754 -10.727 1 98.62 230 ASP A N 1
ATOM 1742 C CA . ASP A 1 230 ? 8.82 6.652 -10.133 1 98.62 230 ASP A CA 1
ATOM 1743 C C . ASP A 1 230 ? 8.219 7.441 -8.977 1 98.62 230 ASP A C 1
ATOM 1745 O O . ASP A 1 230 ? 7.578 8.477 -9.18 1 98.62 230 ASP A O 1
ATOM 1749 N N . LEU A 1 231 ? 8.492 7.031 -7.762 1 98.44 231 LEU A N 1
ATOM 1750 C CA . LEU A 1 231 ? 7.836 7.625 -6.605 1 98.44 231 LEU A CA 1
ATOM 1751 C C . LEU A 1 231 ? 8.5 8.945 -6.223 1 98.44 231 LEU A C 1
ATOM 1753 O O . LEU A 1 231 ? 7.895 9.766 -5.527 1 98.44 231 LEU A O 1
ATOM 1757 N N . LEU A 1 232 ? 9.773 9.094 -6.586 1 98.44 232 LEU A N 1
ATOM 1758 C CA . LEU A 1 232 ? 10.445 10.344 -6.273 1 98.44 232 LEU A CA 1
ATOM 1759 C C . LEU A 1 232 ? 9.742 11.523 -6.953 1 98.44 232 LEU A C 1
ATOM 1761 O O . LEU A 1 232 ? 9.609 12.594 -6.367 1 98.44 232 LEU A O 1
ATOM 1765 N N . ASN A 1 233 ? 9.273 11.25 -8.156 1 98.31 233 ASN A N 1
ATOM 1766 C CA . ASN A 1 233 ? 8.641 12.32 -8.914 1 98.31 233 ASN A CA 1
ATOM 1767 C C . ASN A 1 233 ? 7.148 12.055 -9.117 1 98.31 233 ASN A C 1
ATOM 1769 O O . ASN A 1 233 ? 6.453 12.852 -9.75 1 98.31 233 ASN A O 1
ATOM 1773 N N . MET A 1 234 ? 6.66 10.945 -8.57 1 98.38 234 MET A N 1
ATOM 1774 C CA . MET A 1 234 ? 5.27 10.508 -8.672 1 98.38 234 MET A CA 1
ATOM 1775 C C . MET A 1 234 ? 4.82 10.453 -10.125 1 98.38 234 MET A C 1
ATOM 1777 O O . MET A 1 234 ? 3.787 11.016 -10.484 1 98.38 234 MET A O 1
ATOM 1781 N N . ILE A 1 235 ? 5.574 9.695 -10.875 1 98.25 235 ILE A N 1
ATOM 1782 C CA . ILE A 1 235 ? 5.309 9.508 -12.297 1 98.25 235 ILE A CA 1
ATOM 1783 C C . ILE A 1 235 ? 5.051 8.023 -12.586 1 98.25 235 ILE A C 1
ATOM 1785 O O . ILE A 1 235 ? 5.754 7.156 -12.055 1 98.25 235 ILE A O 1
ATOM 1789 N N . PHE A 1 236 ? 4.086 7.766 -13.391 1 98.5 236 PHE A N 1
ATOM 1790 C CA . PHE A 1 236 ? 3.709 6.426 -13.828 1 98.5 236 PHE A CA 1
ATOM 1791 C C . PHE A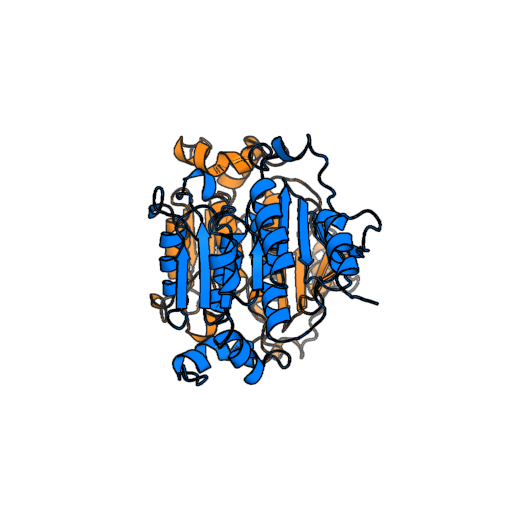 1 236 ? 3.707 6.336 -15.352 1 98.5 236 PHE A C 1
ATOM 1793 O O . PHE A 1 236 ? 3.098 7.168 -16.031 1 98.5 236 PHE A O 1
ATOM 1800 N N . LYS A 1 237 ? 4.379 5.395 -15.836 1 98.19 237 LYS A N 1
ATOM 1801 C CA . LYS A 1 237 ? 4.457 5.219 -17.281 1 98.19 237 LYS A CA 1
ATOM 1802 C C . LYS A 1 237 ? 4 3.822 -17.688 1 98.19 237 LYS A C 1
ATOM 1804 O O . LYS A 1 237 ? 4.367 2.83 -17.062 1 98.19 237 LYS A O 1
ATOM 1809 N N . ASP A 1 238 ? 3.172 3.793 -18.625 1 97.5 238 ASP A N 1
ATOM 1810 C CA . ASP A 1 238 ? 2.689 2.553 -19.219 1 97.5 238 ASP A CA 1
ATOM 1811 C C . ASP A 1 238 ? 3.463 2.225 -20.5 1 97.5 238 ASP A C 1
ATOM 1813 O O . ASP A 1 238 ? 3.402 2.971 -21.469 1 97.5 238 ASP A O 1
ATOM 1817 N N . ILE A 1 239 ? 4.113 1.08 -20.5 1 97.5 239 ILE A N 1
ATOM 1818 C CA . ILE A 1 239 ? 4.93 0.676 -21.625 1 97.5 239 ILE A CA 1
ATOM 1819 C C . ILE A 1 239 ? 4.332 -0.572 -22.281 1 97.5 239 ILE A C 1
ATOM 1821 O O . ILE A 1 239 ? 4.129 -1.59 -21.609 1 97.5 239 ILE A O 1
ATOM 1825 N N . ARG A 1 240 ? 4.051 -0.547 -23.531 1 96.69 240 ARG A N 1
ATOM 1826 C CA . ARG A 1 240 ? 3.568 -1.725 -24.25 1 96.69 240 ARG A CA 1
ATOM 1827 C C . ARG A 1 240 ? 4.707 -2.703 -24.531 1 96.69 240 ARG A C 1
ATOM 1829 O O . ARG A 1 240 ? 5.801 -2.297 -24.922 1 96.69 240 ARG A O 1
ATOM 1836 N N . LEU A 1 241 ? 4.395 -3.932 -24.266 1 96.06 241 LEU A N 1
ATOM 1837 C CA . LEU A 1 241 ? 5.406 -4.965 -24.453 1 96.06 241 LEU A CA 1
ATOM 1838 C C . LEU A 1 241 ? 5.137 -5.773 -25.719 1 96.06 241 LEU A C 1
ATOM 1840 O O . LEU A 1 241 ? 3.982 -5.957 -26.109 1 96.06 241 LEU A O 1
ATOM 1844 N N . ALA A 1 242 ? 6.207 -6.219 -26.312 1 92.25 242 ALA A N 1
ATOM 1845 C CA . ALA A 1 242 ? 6.129 -7.117 -27.469 1 92.25 242 ALA A CA 1
ATOM 1846 C C . ALA A 1 242 ? 7.059 -8.312 -27.281 1 92.25 242 ALA A C 1
ATOM 1848 O O . ALA A 1 242 ? 8.07 -8.227 -26.578 1 92.25 242 ALA A O 1
ATOM 1849 N N . ARG A 1 243 ? 6.684 -9.289 -27.906 1 92.62 243 ARG A N 1
ATOM 1850 C CA . ARG A 1 243 ? 7.543 -10.469 -27.891 1 92.62 243 ARG A CA 1
ATOM 1851 C C . ARG A 1 243 ? 8.875 -10.188 -28.562 1 92.62 243 ARG A C 1
ATOM 1853 O O . ARG A 1 243 ? 8.922 -9.516 -29.609 1 92.62 243 ARG A O 1
ATOM 1860 N N . ASN A 1 244 ? 9.906 -10.672 -27.953 1 91.25 244 ASN A N 1
ATOM 1861 C CA . ASN A 1 244 ? 11.234 -10.656 -28.562 1 91.25 244 ASN A CA 1
ATOM 1862 C C . ASN A 1 244 ? 11.422 -11.844 -29.516 1 91.25 244 ASN A C 1
ATOM 1864 O O . ASN A 1 244 ? 11.406 -12.992 -29.078 1 91.25 244 ASN A O 1
ATOM 1868 N N . PRO A 1 245 ? 11.609 -11.586 -30.766 1 89.94 245 PRO A N 1
ATOM 1869 C CA . PRO A 1 245 ? 11.742 -12.68 -31.734 1 89.94 245 PRO A CA 1
ATOM 1870 C C . PRO A 1 245 ? 12.914 -13.609 -31.406 1 89.94 245 PRO A C 1
ATOM 1872 O O . PRO A 1 245 ? 12.914 -14.773 -31.812 1 89.94 245 PRO A O 1
ATOM 1875 N N . ASP A 1 246 ? 13.828 -13.125 -30.656 1 89.88 246 ASP A N 1
ATOM 1876 C CA . ASP A 1 246 ? 15.031 -13.898 -30.344 1 89.88 246 ASP A CA 1
ATOM 1877 C C . ASP A 1 246 ? 14.922 -14.562 -28.984 1 89.88 246 ASP A C 1
ATOM 1879 O O . ASP A 1 246 ? 15.891 -15.141 -28.484 1 89.88 246 ASP A O 1
ATOM 1883 N N . CYS A 1 247 ? 13.766 -14.484 -28.422 1 91.88 247 CYS A N 1
ATOM 1884 C CA . CYS A 1 247 ? 13.602 -15.055 -27.094 1 91.88 247 CYS A CA 1
ATOM 1885 C C . CYS A 1 247 ? 13.617 -16.578 -27.156 1 91.88 247 CYS A C 1
ATOM 1887 O O . CYS A 1 247 ? 12.75 -17.188 -27.797 1 91.88 247 CYS A O 1
ATOM 1889 N N . LYS A 1 248 ? 14.484 -17.172 -26.453 1 87.38 248 LYS A N 1
ATOM 1890 C CA . LYS A 1 248 ? 14.68 -18.609 -26.5 1 87.38 248 LYS A CA 1
ATOM 1891 C C . LYS A 1 248 ? 13.523 -19.344 -25.812 1 87.38 248 LYS A C 1
ATOM 1893 O O . LYS A 1 248 ? 13.125 -20.422 -26.25 1 87.38 248 LYS A O 1
ATOM 1898 N N . LEU A 1 249 ? 13.062 -18.734 -24.812 1 89.5 249 LEU A N 1
ATOM 1899 C CA . LEU A 1 249 ? 11.992 -19.375 -24.062 1 89.5 249 LEU A CA 1
ATOM 1900 C C . LEU A 1 249 ? 10.703 -19.406 -24.875 1 89.5 249 LEU A C 1
ATOM 1902 O O . LEU A 1 249 ? 10.062 -20.453 -24.984 1 89.5 249 LEU A O 1
ATOM 1906 N N . CYS A 1 250 ? 10.375 -18.312 -25.438 1 89.31 250 CYS A N 1
ATOM 1907 C CA . CYS A 1 250 ? 9.148 -18.234 -26.234 1 89.31 250 CYS A CA 1
ATOM 1908 C C . CYS A 1 250 ? 9.242 -19.109 -27.469 1 89.31 250 CYS A C 1
ATOM 1910 O O . CYS A 1 250 ? 8.227 -19.625 -27.953 1 89.31 250 CYS A O 1
ATOM 1912 N N . ALA A 1 251 ? 10.43 -19.141 -28.078 1 83.56 251 ALA A N 1
ATOM 1913 C CA . ALA A 1 251 ? 10.648 -19.938 -29.266 1 83.56 251 ALA A CA 1
ATOM 1914 C C . ALA A 1 251 ? 10.453 -21.422 -28.984 1 83.56 251 ALA A C 1
ATOM 1916 O O . ALA A 1 251 ? 10.055 -22.188 -29.859 1 83.56 251 ALA A O 1
ATOM 1917 N N . SER A 1 252 ? 10.805 -21.812 -27.844 1 76.19 252 SER A N 1
ATOM 1918 C CA . SER A 1 252 ? 10.688 -23.219 -27.469 1 76.19 252 SER A CA 1
ATOM 1919 C C . SER A 1 252 ? 9.227 -23.656 -27.438 1 76.19 252 SER A C 1
ATOM 1921 O O . SER A 1 252 ? 8.922 -24.844 -27.547 1 76.19 252 SER A O 1
ATOM 1923 N N . THR A 1 253 ? 8.305 -22.828 -27.172 1 65 253 THR A N 1
ATOM 1924 C CA . THR A 1 253 ? 6.891 -23.172 -27.109 1 65 253 THR A CA 1
ATOM 1925 C C . THR A 1 253 ? 6.281 -23.203 -28.5 1 65 253 THR A C 1
ATOM 1927 O O . THR A 1 253 ? 5.316 -23.938 -28.75 1 65 253 THR A O 1
ATOM 1930 N N . SER A 1 254 ? 6.75 -22.344 -29.422 1 57.16 254 SER A N 1
ATOM 1931 C CA . SER A 1 254 ? 6.23 -22.312 -30.781 1 57.16 254 SER A CA 1
ATOM 1932 C C . SER A 1 254 ? 6.578 -23.594 -31.531 1 57.16 254 SER A C 1
ATOM 1934 O O . SER A 1 254 ? 5.816 -24.047 -32.375 1 57.16 254 SER A O 1
ATOM 1936 N N . SER A 1 255 ? 7.664 -24.219 -31.203 1 47.16 255 SER A N 1
ATOM 1937 C CA . SER A 1 255 ? 8.086 -25.391 -31.969 1 47.16 255 SER A CA 1
ATOM 1938 C C . SER A 1 255 ? 7.211 -26.594 -31.656 1 47.16 255 SER A C 1
ATOM 1940 O O . SER A 1 255 ? 7.32 -27.625 -32.312 1 47.16 255 SER A O 1
ATOM 1942 N N . CYS A 1 256 ? 6.5 -26.734 -30.547 1 44.72 256 CYS A N 1
ATOM 1943 C CA . CYS A 1 256 ? 5.781 -27.984 -30.281 1 44.72 256 CYS A CA 1
ATOM 1944 C C . CYS A 1 256 ? 4.473 -28.031 -31.047 1 44.72 256 CYS A C 1
ATOM 1946 O O . CYS A 1 256 ? 3.643 -28.906 -30.812 1 44.72 256 CYS A O 1
ATOM 1948 N N . ILE A 1 257 ? 3.988 -26.984 -31.625 1 40.31 257 ILE A N 1
ATOM 1949 C CA . ILE A 1 257 ? 2.814 -27.234 -32.469 1 40.31 257 ILE A CA 1
ATOM 1950 C C . ILE A 1 257 ? 3.232 -27.953 -33.75 1 40.31 257 ILE A C 1
ATOM 1952 O O . ILE A 1 257 ? 3.996 -27.422 -34.531 1 40.31 257 ILE A O 1
ATOM 1956 N N . PRO A 1 258 ? 3.219 -29.25 -33.75 1 35.47 258 PRO A N 1
ATOM 1957 C CA . PRO A 1 258 ? 3.4 -29.922 -35.031 1 35.47 258 PRO A CA 1
ATOM 1958 C C . PRO A 1 258 ? 2.545 -29.328 -36.125 1 35.47 258 PRO A C 1
ATOM 1960 O O . PRO A 1 258 ? 1.444 -28.828 -35.875 1 35.47 258 PRO A O 1
ATOM 1963 N N . SER A 1 259 ? 3.209 -28.891 -37.219 1 29.5 259 SER A N 1
ATOM 1964 C CA . SER A 1 259 ? 2.402 -28.75 -38.406 1 29.5 259 SER A CA 1
ATOM 1965 C C . SER A 1 259 ? 1.501 -29.953 -38.625 1 29.5 259 SER A C 1
ATOM 1967 O O . SER A 1 259 ? 1.919 -31.094 -38.406 1 29.5 259 SER A O 1
ATOM 1969 N N . MET B 1 1 ? 15.633 19.188 24.719 1 32.41 1 MET B N 1
ATOM 1970 C CA . MET B 1 1 ? 16.25 18.984 23.406 1 32.41 1 MET B CA 1
ATOM 1971 C C . MET B 1 1 ? 16.219 17.516 23.016 1 32.41 1 MET B C 1
ATOM 1973 O O . MET B 1 1 ? 16.953 16.703 23.578 1 32.41 1 MET B O 1
ATOM 1977 N N . SER B 1 2 ? 15.133 16.781 22.828 1 44 2 SER B N 1
ATOM 1978 C CA . SER B 1 2 ? 14.945 15.352 22.609 1 44 2 SER B CA 1
ATOM 1979 C C . SER B 1 2 ? 15.984 14.797 21.641 1 44 2 SER B C 1
ATOM 1981 O O . SER B 1 2 ? 16.234 15.391 20.594 1 44 2 SER B O 1
ATOM 1983 N N . SER B 1 3 ? 17.031 14.125 22.031 1 52.72 3 SER B N 1
ATOM 1984 C CA . SER B 1 3 ? 18.312 13.797 21.406 1 52.72 3 SER B CA 1
ATOM 1985 C C . SER B 1 3 ? 18.109 13.25 20 1 52.72 3 SER B C 1
ATOM 1987 O O . SER B 1 3 ? 17.375 12.281 19.797 1 52.72 3 SER B O 1
ATOM 1989 N N . ASN B 1 4 ? 18.125 14.125 18.906 1 64.88 4 ASN B N 1
ATOM 1990 C CA . ASN B 1 4 ? 18.188 13.836 17.484 1 64.88 4 ASN B CA 1
ATOM 1991 C C . ASN B 1 4 ? 19.188 12.719 17.188 1 64.88 4 ASN B C 1
ATOM 1993 O O . ASN B 1 4 ? 19.531 12.484 16.016 1 64.88 4 ASN B O 1
ATOM 1997 N N . ARG B 1 5 ? 19.562 12.109 18.328 1 86.38 5 ARG B N 1
ATOM 1998 C CA . ARG B 1 5 ? 20.516 11.023 18.125 1 86.38 5 ARG B CA 1
ATOM 1999 C C . ARG B 1 5 ? 19.797 9.688 17.953 1 86.38 5 ARG B C 1
ATOM 2001 O O . ARG B 1 5 ? 18.797 9.422 18.625 1 86.38 5 ARG B O 1
ATOM 2008 N N . PHE B 1 6 ? 20.234 9.039 17.047 1 94.94 6 PHE B N 1
ATOM 2009 C CA . PHE B 1 6 ? 19.672 7.715 16.797 1 94.94 6 PHE B CA 1
ATOM 2010 C C . PHE B 1 6 ? 20.266 6.684 17.75 1 94.94 6 PHE B C 1
ATOM 2012 O O . PHE B 1 6 ? 21.469 6.715 18.047 1 94.94 6 PHE B O 1
ATOM 2019 N N . SER B 1 7 ? 19.438 5.859 18.328 1 95.31 7 SER B N 1
ATOM 2020 C CA . SER B 1 7 ? 19.922 4.664 19 1 95.31 7 SER B CA 1
ATOM 2021 C C . SER B 1 7 ? 20.516 3.672 18.016 1 95.31 7 SER B C 1
ATOM 2023 O O . SER B 1 7 ? 20.328 3.805 16.797 1 95.31 7 SER B O 1
ATOM 2025 N N . ALA B 1 8 ? 21.234 2.707 18.531 1 93.88 8 ALA B N 1
ATOM 2026 C CA . ALA B 1 8 ? 21.797 1.655 17.688 1 93.88 8 ALA B CA 1
ATOM 2027 C C . ALA B 1 8 ? 20.703 0.907 16.938 1 93.88 8 ALA B C 1
ATOM 2029 O O . ALA B 1 8 ? 20.859 0.567 15.766 1 93.88 8 ALA B O 1
ATOM 2030 N N . GLN B 1 9 ? 19.656 0.679 17.609 1 95.06 9 GLN B N 1
ATOM 2031 C CA . GLN B 1 9 ? 18.531 -0.015 17 1 95.06 9 GLN B CA 1
ATOM 2032 C C . GLN B 1 9 ? 17.938 0.795 15.852 1 95.06 9 GLN B C 1
ATOM 2034 O O . GLN B 1 9 ? 17.594 0.239 14.805 1 95.06 9 GLN B O 1
ATOM 2039 N N . GLU B 1 10 ? 17.828 2.049 16.047 1 97.25 10 GLU B N 1
ATOM 2040 C CA . GLU B 1 10 ? 17.281 2.918 15.016 1 97.25 10 GLU B CA 1
ATOM 2041 C C . GLU B 1 10 ? 18.188 2.936 13.781 1 97.25 10 GLU B C 1
ATOM 2043 O O . GLU B 1 10 ? 17.703 2.967 12.648 1 97.25 10 GLU B O 1
ATOM 2048 N N . LEU B 1 11 ? 19.5 2.951 14.008 1 96.88 11 LEU B N 1
ATOM 2049 C CA . LEU B 1 11 ? 20.453 2.965 12.898 1 96.88 11 LEU B CA 1
ATOM 2050 C C . LEU B 1 11 ? 20.312 1.706 12.047 1 96.88 11 LEU B C 1
ATOM 2052 O O . LEU B 1 11 ? 20.391 1.77 10.812 1 96.88 11 LEU B O 1
ATOM 2056 N N . ILE B 1 12 ? 20.078 0.622 12.68 1 96.81 12 ILE B N 1
ATOM 2057 C CA . ILE B 1 12 ? 19.875 -0.632 11.961 1 96.81 12 ILE B CA 1
ATOM 2058 C C . ILE B 1 12 ? 18.516 -0.623 11.273 1 96.81 12 ILE B C 1
ATOM 2060 O O . ILE B 1 12 ? 18.406 -0.979 10.102 1 96.81 12 ILE B O 1
ATOM 2064 N N . ARG B 1 13 ? 17.531 -0.145 11.938 1 97.75 13 ARG B N 1
ATOM 2065 C CA . ARG B 1 13 ? 16.141 -0.162 11.477 1 97.75 13 ARG B CA 1
ATOM 2066 C C . ARG B 1 13 ? 15.969 0.674 10.219 1 97.75 13 ARG B C 1
ATOM 2068 O O . ARG B 1 13 ? 15.219 0.301 9.312 1 97.75 13 ARG B O 1
ATOM 2075 N N . TYR B 1 14 ? 16.719 1.783 10.188 1 97.69 14 TYR B N 1
ATOM 2076 C CA . TYR B 1 14 ? 16.484 2.725 9.102 1 97.69 14 TYR B CA 1
ATOM 2077 C C . TYR B 1 14 ? 17.656 2.713 8.125 1 97.69 14 TYR B C 1
ATOM 2079 O O . TYR B 1 14 ? 17.797 3.615 7.293 1 97.69 14 TYR B O 1
ATOM 2087 N N . SER B 1 15 ? 18.547 1.712 8.156 1 96.38 15 SER B N 1
ATOM 2088 C CA . SER B 1 15 ? 19.781 1.682 7.395 1 96.38 15 SER B CA 1
ATOM 2089 C C . SER B 1 15 ? 19.516 1.722 5.895 1 96.38 15 SER B C 1
ATOM 2091 O O . SER B 1 15 ? 20.172 2.465 5.16 1 96.38 15 SER B O 1
ATOM 2093 N N . ARG B 1 16 ? 18.516 0.96 5.461 1 95.31 16 ARG B N 1
ATOM 2094 C CA . ARG B 1 16 ? 18.234 0.885 4.027 1 95.31 16 ARG B CA 1
ATOM 2095 C C . ARG B 1 16 ? 17.609 2.18 3.523 1 95.31 16 ARG B C 1
ATOM 2097 O O . ARG B 1 16 ? 17.844 2.58 2.379 1 95.31 16 ARG B O 1
ATOM 2104 N N . GLN B 1 17 ? 16.844 2.777 4.348 1 96.62 17 GLN B N 1
ATOM 2105 C CA . GLN B 1 17 ? 16.25 4.066 4.016 1 96.62 17 GLN B CA 1
ATOM 2106 C C . GLN B 1 17 ? 17.297 5.172 4.008 1 96.62 17 GLN B C 1
ATOM 2108 O O . GLN B 1 17 ? 17.312 6.012 3.105 1 96.62 17 GLN B O 1
ATOM 2113 N N . MET B 1 18 ? 18.234 5.125 4.906 1 96.5 18 MET B N 1
ATOM 2114 C CA . MET B 1 18 ? 19.297 6.125 5.02 1 96.5 18 MET B CA 1
ATOM 2115 C C . MET B 1 18 ? 20.297 5.984 3.881 1 96.5 18 MET B C 1
ATOM 2117 O O . MET B 1 18 ? 21.047 6.918 3.59 1 96.5 18 MET B O 1
ATOM 2121 N N . ALA B 1 19 ? 20.312 4.809 3.254 1 96.44 19 ALA B N 1
ATOM 2122 C CA . ALA B 1 19 ? 21.234 4.559 2.146 1 96.44 19 ALA B CA 1
ATOM 2123 C C . ALA B 1 19 ? 20.812 5.332 0.9 1 96.44 19 ALA B C 1
ATOM 2125 O O . ALA B 1 19 ? 21.594 5.484 -0.037 1 96.44 19 ALA B O 1
ATOM 2126 N N . LEU B 1 20 ? 19.625 5.801 0.863 1 97.25 20 LEU B N 1
ATOM 2127 C CA . LEU B 1 20 ? 19.172 6.645 -0.236 1 97.25 20 LEU B CA 1
ATOM 2128 C C . LEU B 1 20 ? 19.781 8.039 -0.141 1 97.25 20 LEU B C 1
ATOM 2130 O O . LEU B 1 20 ? 19.656 8.703 0.893 1 97.25 20 LEU B O 1
ATOM 2134 N N . GLU B 1 21 ? 20.312 8.461 -1.199 1 96.5 21 GLU B N 1
ATOM 2135 C CA . GLU B 1 21 ? 20.953 9.766 -1.209 1 96.5 21 GLU B CA 1
ATOM 2136 C C . GLU B 1 21 ? 19.969 10.883 -0.877 1 96.5 21 GLU B C 1
ATOM 2138 O O . GLU B 1 21 ? 20.312 11.852 -0.206 1 96.5 21 GLU B O 1
ATOM 2143 N N . GLU B 1 22 ? 18.766 10.773 -1.292 1 97.25 22 GLU B N 1
ATOM 2144 C CA . GLU B 1 22 ? 17.734 11.789 -1.124 1 97.25 22 GLU B CA 1
ATOM 2145 C C . GLU B 1 22 ? 17.281 11.891 0.333 1 97.25 22 GLU B C 1
ATOM 2147 O O . GLU B 1 22 ? 16.734 12.906 0.749 1 97.25 22 GLU B O 1
ATOM 2152 N N . ILE B 1 23 ? 17.484 10.883 1.151 1 97.44 23 ILE B N 1
ATOM 2153 C CA . ILE B 1 23 ? 17.094 10.875 2.557 1 97.44 23 ILE B CA 1
ATOM 2154 C C . ILE B 1 23 ? 18.328 11 3.439 1 97.44 23 ILE B C 1
ATOM 2156 O O . ILE B 1 23 ? 18.5 11.984 4.152 1 97.44 23 ILE B O 1
ATOM 2160 N N . GLY B 1 24 ? 19.312 10.062 3.281 1 96.88 24 GLY B N 1
ATOM 2161 C CA . GLY B 1 24 ? 20.547 10.094 4.059 1 96.88 24 GLY B CA 1
ATOM 2162 C C . GLY B 1 24 ? 20.312 10.195 5.551 1 96.88 24 GLY B C 1
ATOM 2163 O O . GLY B 1 24 ? 19.188 9.992 6.02 1 96.88 24 GLY B O 1
ATOM 2164 N N . PHE B 1 25 ? 21.406 10.391 6.242 1 96.69 25 PHE B N 1
ATOM 2165 C CA . PHE B 1 25 ? 21.359 10.547 7.691 1 96.69 25 PHE B CA 1
ATOM 2166 C C . PHE B 1 25 ? 20.562 11.781 8.078 1 96.69 25 PHE B C 1
ATOM 2168 O O . PHE B 1 25 ? 19.734 11.734 8.992 1 96.69 25 PHE B O 1
ATOM 2175 N N . SER B 1 26 ? 20.781 12.836 7.344 1 97.31 26 SER B N 1
ATOM 2176 C CA . SER B 1 26 ? 20.125 14.102 7.629 1 97.31 26 SER B CA 1
ATOM 2177 C C . SER B 1 26 ? 18.625 14.016 7.3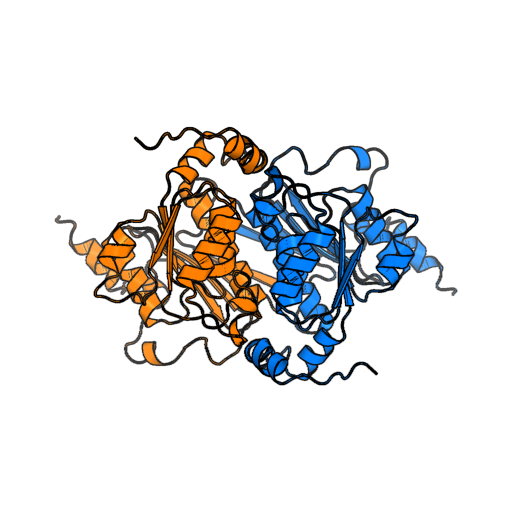87 1 97.31 26 SER B C 1
ATOM 2179 O O . SER B 1 26 ? 17.828 14.57 8.156 1 97.31 26 SER B O 1
ATOM 2181 N N . GLY B 1 27 ? 18.25 13.367 6.336 1 98.12 27 GLY B N 1
ATOM 2182 C CA . GLY B 1 27 ? 16.828 13.172 6.074 1 98.12 27 GLY B CA 1
ATOM 2183 C C . GLY B 1 27 ? 16.141 12.352 7.148 1 98.12 27 GLY B C 1
ATOM 2184 O O . GLY B 1 27 ? 15.016 12.672 7.547 1 98.12 27 GLY B O 1
ATOM 2185 N N . GLN B 1 28 ? 16.828 11.359 7.645 1 98.31 28 GLN B N 1
ATOM 2186 C CA . GLN B 1 28 ? 16.266 10.539 8.703 1 98.31 28 GLN B CA 1
ATOM 2187 C C . GLN B 1 28 ? 16.094 11.344 9.992 1 98.31 28 GLN B C 1
ATOM 2189 O O . GLN B 1 28 ? 15.148 11.125 10.75 1 98.31 28 GLN B O 1
ATOM 2194 N N . GLN B 1 29 ? 16.969 12.25 10.172 1 98.25 29 GLN B N 1
ATOM 2195 C CA . GLN B 1 29 ? 16.844 13.133 11.32 1 98.25 29 GLN B CA 1
ATOM 2196 C C . GLN B 1 29 ? 15.609 14.023 11.195 1 98.25 29 GLN B C 1
ATOM 2198 O O . GLN B 1 29 ? 14.906 14.266 12.18 1 98.25 29 GLN B O 1
ATOM 2203 N N . LYS B 1 30 ? 15.398 14.516 10 1 98.5 30 LYS B N 1
ATOM 2204 C CA . LYS B 1 30 ? 14.203 15.32 9.75 1 98.5 30 LYS B CA 1
ATOM 2205 C C . LYS B 1 30 ? 12.938 14.516 10.016 1 98.5 30 LYS B C 1
ATOM 2207 O O . LYS B 1 30 ? 11.977 15.031 10.602 1 98.5 30 LYS B O 1
ATOM 2212 N N . LEU B 1 31 ? 12.945 13.297 9.617 1 98.69 31 LEU B N 1
ATOM 2213 C CA . LEU B 1 31 ? 11.805 12.422 9.852 1 98.69 31 LEU B CA 1
ATOM 2214 C C . LEU B 1 31 ? 11.578 12.211 11.352 1 98.69 31 LEU B C 1
ATOM 2216 O O . LEU B 1 31 ? 10.445 12.297 11.828 1 98.69 31 LEU B O 1
ATOM 2220 N N . LYS B 1 32 ? 12.609 11.953 12.031 1 98.56 32 LYS B N 1
ATOM 2221 C CA . LYS B 1 32 ? 12.523 11.711 13.469 1 98.56 32 LYS B CA 1
ATOM 2222 C C . LYS B 1 32 ? 11.984 12.93 14.203 1 98.56 32 LYS B C 1
ATOM 2224 O O . LYS B 1 32 ? 11.273 12.797 15.203 1 98.56 32 LYS B O 1
ATOM 2229 N N . ALA B 1 33 ? 12.25 14.07 13.688 1 98.38 33 ALA B N 1
ATOM 2230 C CA . ALA B 1 33 ? 11.852 15.32 14.336 1 98.38 33 ALA B CA 1
ATOM 2231 C C . ALA B 1 33 ? 10.43 15.711 13.938 1 98.38 33 ALA B C 1
ATOM 2233 O O . ALA B 1 33 ? 9.812 16.562 14.578 1 98.38 33 ALA B O 1
ATOM 2234 N N . ALA B 1 34 ? 9.938 15.148 12.906 1 98.81 34 ALA B N 1
ATOM 2235 C CA . ALA B 1 34 ? 8.672 15.578 12.305 1 98.81 34 ALA B CA 1
ATOM 2236 C C . ALA B 1 34 ? 7.48 15.086 13.117 1 98.81 34 ALA B C 1
ATOM 2238 O O . ALA B 1 34 ? 7.57 14.07 13.812 1 98.81 34 ALA B O 1
ATOM 2239 N N . ARG B 1 35 ? 6.383 15.828 13.047 1 98.94 35 ARG B N 1
ATOM 2240 C CA . ARG B 1 35 ? 5.082 15.492 13.625 1 98.94 35 ARG B CA 1
ATOM 2241 C C . ARG B 1 35 ? 4 15.469 12.547 1 98.94 35 ARG B C 1
ATOM 2243 O O . ARG B 1 35 ? 3.68 16.5 11.953 1 98.94 35 ARG B O 1
ATOM 2250 N N . VAL B 1 36 ? 3.449 14.312 12.305 1 98.94 36 VAL B N 1
ATOM 2251 C CA . VAL B 1 36 ? 2.467 14.148 11.242 1 98.94 36 VAL B CA 1
ATOM 2252 C C . VAL B 1 36 ? 1.12 13.742 11.844 1 98.94 36 VAL B C 1
ATOM 2254 O O . VAL B 1 36 ? 1.051 12.852 12.688 1 98.94 36 VAL B O 1
ATOM 2257 N N . LEU B 1 37 ? 0.053 14.422 11.438 1 99 37 LEU B N 1
ATOM 2258 C CA . LEU B 1 37 ? -1.297 14.062 11.859 1 99 37 LEU B CA 1
ATOM 2259 C C . LEU B 1 37 ? -2.004 13.25 10.781 1 99 37 LEU B C 1
ATOM 2261 O O . LEU B 1 37 ? -2.045 13.656 9.617 1 99 37 LEU B O 1
ATOM 2265 N N . CYS B 1 38 ? -2.467 12.094 11.148 1 98.94 38 CYS B N 1
ATOM 2266 C CA . CYS B 1 38 ? -3.359 11.289 10.32 1 98.94 38 CYS B CA 1
ATOM 2267 C C . CYS B 1 38 ? -4.805 11.422 10.789 1 98.94 38 CYS B C 1
ATOM 2269 O O . CYS B 1 38 ? -5.168 10.875 11.836 1 98.94 38 CYS B O 1
ATOM 2271 N N . ALA B 1 39 ? -5.645 12.102 10.008 1 98.88 39 ALA B N 1
ATOM 2272 C CA . ALA B 1 39 ? -7.066 12.25 10.312 1 98.88 39 ALA B CA 1
ATOM 2273 C C . ALA B 1 39 ? -7.898 11.234 9.547 1 98.88 39 ALA B C 1
ATOM 2275 O O . ALA B 1 39 ? -8.086 11.367 8.336 1 98.88 39 ALA B O 1
ATOM 2276 N N . GLY B 1 40 ? -8.492 10.328 10.258 1 98.5 40 GLY B N 1
ATOM 2277 C CA . GLY B 1 40 ? -9.125 9.18 9.633 1 98.5 40 GLY B CA 1
ATOM 2278 C C . GLY B 1 40 ? -8.211 7.977 9.531 1 98.5 40 GLY B C 1
ATOM 2279 O O . GLY B 1 40 ? -7.172 8.031 8.875 1 98.5 40 GLY B O 1
ATOM 2280 N N . LEU B 1 41 ? -8.648 6.91 10.203 1 98.75 41 LEU B N 1
ATOM 2281 C CA . LEU B 1 41 ? -7.809 5.715 10.281 1 98.75 41 LEU B CA 1
ATOM 2282 C C . LEU B 1 41 ? -8.508 4.523 9.641 1 98.75 41 LEU B C 1
ATOM 2284 O O . LEU B 1 41 ? -8.5 3.422 10.195 1 98.75 41 LEU B O 1
ATOM 2288 N N . GLY B 1 42 ? -9.164 4.797 8.508 1 98.25 42 GLY B N 1
ATOM 2289 C CA . GLY B 1 42 ? -9.797 3.738 7.738 1 98.25 42 GLY B CA 1
ATOM 2290 C C . GLY B 1 42 ? -8.891 3.148 6.676 1 98.25 42 GLY B C 1
ATOM 2291 O O . GLY B 1 42 ? -7.75 2.783 6.957 1 98.25 42 GLY B O 1
ATOM 2292 N N . GLY B 1 43 ? -9.445 3.02 5.473 1 98.25 43 GLY B N 1
ATOM 2293 C CA . GLY B 1 43 ? -8.711 2.426 4.371 1 98.25 43 GLY B CA 1
ATOM 2294 C C . GLY B 1 43 ? -7.488 3.229 3.967 1 98.25 43 GLY B C 1
ATOM 2295 O O . GLY B 1 43 ? -6.445 2.66 3.648 1 98.25 43 GLY B O 1
ATOM 2296 N N . LEU B 1 44 ? -7.613 4.5 3.961 1 98.62 44 LEU B N 1
ATOM 2297 C CA . LEU B 1 44 ? -6.492 5.379 3.656 1 98.62 44 LEU B CA 1
ATOM 2298 C C . LEU B 1 44 ? -5.504 5.418 4.816 1 98.62 44 LEU B C 1
ATOM 2300 O O . LEU B 1 44 ? -4.301 5.219 4.621 1 98.62 44 LEU B O 1
ATOM 2304 N N . GLY B 1 45 ? -6.043 5.609 6.012 1 98.81 45 GLY B N 1
ATOM 2305 C CA . GLY B 1 45 ? -5.238 5.828 7.207 1 98.81 45 GLY B CA 1
ATOM 2306 C C . GLY B 1 45 ? -4.402 4.621 7.59 1 98.81 45 GLY B C 1
ATOM 2307 O O . GLY B 1 45 ? -3.35 4.766 8.219 1 98.81 45 GLY B O 1
ATOM 2308 N N . SER B 1 46 ? -4.828 3.443 7.16 1 98.69 46 SER B N 1
ATOM 2309 C CA . SER B 1 46 ? -4.148 2.215 7.555 1 98.69 46 SER B CA 1
ATOM 2310 C C . SER B 1 46 ? -2.744 2.146 6.961 1 98.69 46 SER B C 1
ATOM 2312 O O . SER B 1 46 ? -1.753 2.232 7.688 1 98.69 46 SER B O 1
ATOM 2314 N N . PRO B 1 47 ? -2.625 2.076 5.617 1 98.81 47 PRO B N 1
ATOM 2315 C CA . PRO B 1 47 ? -1.255 2.041 5.102 1 98.81 47 PRO B CA 1
ATOM 2316 C C . PRO B 1 47 ? -0.498 3.342 5.352 1 98.81 47 PRO B C 1
ATOM 2318 O O . PRO B 1 47 ? 0.719 3.324 5.555 1 98.81 47 PRO B O 1
ATOM 2321 N N . LEU B 1 48 ? -1.158 4.465 5.352 1 98.94 48 LEU B N 1
ATOM 2322 C CA . LEU B 1 48 ? -0.544 5.762 5.617 1 98.94 48 LEU B CA 1
ATOM 2323 C C . LEU B 1 48 ? 0.212 5.746 6.941 1 98.94 48 LEU B C 1
ATOM 2325 O O . LEU B 1 48 ? 1.416 6.012 6.977 1 98.94 48 LEU B O 1
ATOM 2329 N N . SER B 1 49 ? -0.476 5.391 8 1 98.94 49 SER B N 1
ATOM 2330 C CA . SER B 1 49 ? 0.133 5.434 9.328 1 98.94 49 SER B CA 1
ATOM 2331 C C . SER B 1 49 ? 1.178 4.332 9.492 1 98.94 49 SER B C 1
ATOM 2333 O O . SER B 1 49 ? 2.205 4.539 10.141 1 98.94 49 SER B O 1
ATOM 2335 N N . LEU B 1 50 ? 0.934 3.174 8.883 1 98.94 50 LEU B N 1
ATOM 2336 C CA . LEU B 1 50 ? 1.888 2.072 8.961 1 98.94 50 LEU B CA 1
ATOM 2337 C C . LEU B 1 50 ? 3.223 2.459 8.336 1 98.94 50 LEU B C 1
ATOM 2339 O O . LEU B 1 50 ? 4.277 2.279 8.945 1 98.94 50 LEU B O 1
ATOM 2343 N N . TYR B 1 51 ? 3.195 3.02 7.191 1 98.94 51 TYR B N 1
ATOM 2344 C CA . TYR B 1 51 ? 4.438 3.301 6.477 1 98.94 51 TYR B CA 1
ATOM 2345 C C . TYR B 1 51 ? 5.145 4.512 7.066 1 98.94 51 TYR B C 1
ATOM 2347 O O . TYR B 1 51 ? 6.375 4.578 7.074 1 98.94 51 TYR B O 1
ATOM 2355 N N . LEU B 1 52 ? 4.395 5.5 7.574 1 98.94 52 LEU B N 1
ATOM 2356 C CA . LEU B 1 52 ? 5.035 6.602 8.281 1 98.94 52 LEU B CA 1
ATOM 2357 C C . LEU B 1 52 ? 5.758 6.094 9.531 1 98.94 52 LEU B C 1
ATOM 2359 O O . LEU B 1 52 ? 6.891 6.5 9.797 1 98.94 52 LEU B O 1
ATOM 2363 N N . ALA B 1 53 ? 5.062 5.215 10.234 1 98.94 53 ALA B N 1
ATOM 2364 C CA . ALA B 1 53 ? 5.676 4.621 11.422 1 98.94 53 ALA B CA 1
ATOM 2365 C C . ALA B 1 53 ? 6.926 3.826 11.055 1 98.94 53 ALA B C 1
ATOM 2367 O O . ALA B 1 53 ? 7.973 3.975 11.688 1 98.94 53 ALA B O 1
ATOM 2368 N N . ALA B 1 54 ? 6.793 3.012 10.047 1 98.94 54 ALA B N 1
ATOM 2369 C CA . ALA B 1 54 ? 7.906 2.176 9.609 1 98.94 54 ALA B CA 1
ATOM 2370 C C . ALA B 1 54 ? 9.102 3.031 9.188 1 98.94 54 ALA B C 1
ATOM 2372 O O . ALA B 1 54 ? 10.25 2.658 9.43 1 98.94 54 ALA B O 1
ATOM 2373 N N . ALA B 1 55 ? 8.812 4.191 8.617 1 98.75 55 ALA B N 1
ATOM 2374 C CA . ALA B 1 55 ? 9.852 5.059 8.062 1 98.75 55 ALA B CA 1
ATOM 2375 C C . ALA B 1 55 ? 10.539 5.852 9.164 1 98.75 55 ALA B C 1
ATOM 2377 O O . ALA B 1 55 ? 11.578 6.477 8.93 1 98.75 55 ALA B O 1
ATOM 2378 N N . GLY B 1 56 ? 9.945 5.902 10.336 1 98.75 56 GLY B N 1
ATOM 2379 C CA . GLY B 1 56 ? 10.602 6.555 11.461 1 98.75 56 GLY B CA 1
ATOM 2380 C C . GLY B 1 56 ? 10.164 7.996 11.656 1 98.75 56 GLY B C 1
ATOM 2381 O O . GLY B 1 56 ? 10.93 8.82 12.164 1 98.75 56 GLY B O 1
ATOM 2382 N N . VAL B 1 57 ? 9.008 8.344 11.172 1 98.88 57 VAL B N 1
ATOM 2383 C CA . VAL B 1 57 ? 8.453 9.633 11.562 1 98.88 57 VAL B CA 1
ATOM 2384 C C . VAL B 1 57 ? 8.328 9.703 13.078 1 98.88 57 VAL B C 1
ATOM 2386 O O . VAL B 1 57 ? 7.723 8.828 13.703 1 98.88 57 VAL B O 1
ATOM 2389 N N . GLY B 1 58 ? 8.852 10.719 13.617 1 98.69 58 GLY B N 1
ATOM 2390 C CA . GLY B 1 58 ? 9.078 10.758 15.055 1 98.69 58 GLY B CA 1
ATOM 2391 C C . GLY B 1 58 ? 7.785 10.789 15.852 1 98.69 58 GLY B C 1
ATOM 2392 O O . GLY B 1 58 ? 7.664 10.102 16.875 1 98.69 58 GLY B O 1
ATOM 2393 N N . THR B 1 59 ? 6.855 11.609 15.438 1 98.94 59 THR B N 1
ATOM 2394 C CA . THR B 1 59 ? 5.57 11.734 16.125 1 98.94 59 THR B CA 1
ATOM 2395 C C . THR B 1 59 ? 4.418 11.625 15.125 1 98.94 59 THR B C 1
ATOM 2397 O O . THR B 1 59 ? 4.363 12.359 14.141 1 98.94 59 THR B O 1
ATOM 2400 N N . ILE B 1 60 ? 3.531 10.672 15.43 1 98.94 60 ILE B N 1
ATOM 2401 C CA . ILE B 1 60 ? 2.338 10.492 14.609 1 98.94 60 ILE B CA 1
ATOM 2402 C C . ILE B 1 60 ? 1.09 10.727 15.461 1 98.94 60 ILE B C 1
ATOM 2404 O O . ILE B 1 60 ? 0.935 10.117 16.516 1 98.94 60 ILE B O 1
ATOM 2408 N N . GLY B 1 61 ? 0.302 11.68 15.062 1 98.94 61 GLY B N 1
ATOM 2409 C CA . GLY B 1 61 ? -1.02 11.852 15.648 1 98.94 61 GLY B CA 1
ATOM 2410 C C . GLY B 1 61 ? -2.102 11.086 14.914 1 98.94 61 GLY B C 1
ATOM 2411 O O . GLY B 1 61 ? -2.117 11.039 13.688 1 98.94 61 GLY B O 1
ATOM 2412 N N . LEU B 1 62 ? -2.986 10.445 15.672 1 98.94 62 LEU B N 1
ATOM 2413 C CA . LEU B 1 62 ? -4.074 9.641 15.125 1 98.94 62 LEU B CA 1
ATOM 2414 C C . LEU B 1 62 ? -5.426 10.164 15.602 1 98.94 62 LEU B C 1
ATOM 2416 O O . LEU B 1 62 ? -5.723 10.125 16.797 1 98.94 62 LEU B O 1
ATOM 2420 N N . VAL B 1 63 ? -6.254 10.57 14.648 1 98.81 63 VAL B N 1
ATOM 2421 C CA . VAL B 1 63 ? -7.582 11.062 14.992 1 98.81 63 VAL B CA 1
ATOM 2422 C C . VAL B 1 63 ? -8.648 10.188 14.336 1 98.81 63 VAL B C 1
ATOM 2424 O O . VAL B 1 63 ? -8.695 10.086 13.102 1 98.81 63 VAL B O 1
ATOM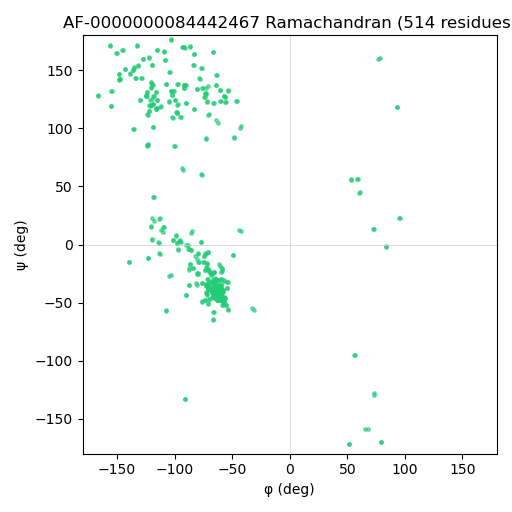 2427 N N . ASP B 1 64 ? -9.461 9.602 15.062 1 98.62 64 ASP B N 1
ATOM 2428 C CA . ASP B 1 64 ? -10.586 8.805 14.578 1 98.62 64 ASP B CA 1
ATOM 2429 C C . ASP B 1 64 ? -11.562 8.5 15.711 1 98.62 64 ASP B C 1
ATOM 2431 O O . ASP B 1 64 ? -11.172 7.969 16.75 1 98.62 64 ASP B O 1
ATOM 2435 N N . GLY B 1 65 ? -12.789 8.781 15.5 1 98.31 65 GLY B N 1
ATOM 2436 C CA . GLY B 1 65 ? -13.773 8.586 16.547 1 98.31 65 GLY B CA 1
ATOM 2437 C C . GLY B 1 65 ? -14.539 7.281 16.422 1 98.31 65 GLY B C 1
ATOM 2438 O O . GLY B 1 65 ? -15.406 6.973 17.234 1 98.31 65 GLY B O 1
ATOM 2439 N N . ASP B 1 66 ? -14.242 6.445 15.422 1 98 66 ASP B N 1
ATOM 2440 C CA . ASP B 1 66 ? -15.008 5.238 15.133 1 98 66 ASP B CA 1
ATOM 2441 C C . ASP B 1 66 ? -14.414 4.023 15.836 1 98 66 ASP B C 1
ATOM 2443 O O . ASP B 1 66 ? -13.336 4.113 16.438 1 98 66 ASP B O 1
ATOM 2447 N N . ARG B 1 67 ? -15.156 3.01 15.766 1 98.75 67 ARG B N 1
ATOM 2448 C CA . ARG B 1 67 ? -14.719 1.695 16.219 1 98.75 67 ARG B CA 1
ATOM 2449 C C . ARG B 1 67 ? -14.477 0.76 15.039 1 98.75 67 ARG B C 1
ATOM 2451 O O . ARG B 1 67 ? -15.031 0.959 13.961 1 98.75 67 ARG B O 1
ATOM 2458 N N . VAL B 1 68 ? -13.688 -0.272 15.273 1 98.62 68 VAL B N 1
ATOM 2459 C CA . VAL B 1 68 ? -13.414 -1.256 14.234 1 98.62 68 VAL B CA 1
ATOM 2460 C C . VAL B 1 68 ? -14.641 -2.135 14.008 1 98.62 68 VAL B C 1
ATOM 2462 O O . VAL B 1 68 ? -15.242 -2.621 14.969 1 98.62 68 VAL B O 1
ATOM 2465 N N . GLU B 1 69 ? -14.969 -2.232 12.766 1 98.19 69 GLU B N 1
ATOM 2466 C CA . GLU B 1 69 ? -16.062 -3.105 12.375 1 98.19 69 GLU B CA 1
ATOM 2467 C C . GLU B 1 69 ? -15.602 -4.199 11.422 1 98.19 69 GLU B C 1
ATOM 2469 O O . GLU B 1 69 ? -14.633 -4.008 10.672 1 98.19 69 GLU B O 1
ATOM 2474 N N . VAL B 1 70 ? -16.297 -5.281 11.414 1 97.69 70 VAL B N 1
ATOM 2475 C CA . VAL B 1 70 ? -15.945 -6.418 10.578 1 97.69 70 VAL B CA 1
ATOM 2476 C C . VAL B 1 70 ? -15.906 -5.988 9.109 1 97.69 70 VAL B C 1
ATOM 2478 O O . VAL B 1 70 ? -15 -6.367 8.367 1 97.69 70 VAL B O 1
ATOM 2481 N N . GLY B 1 71 ? -16.859 -5.133 8.703 1 96.06 71 GLY B N 1
ATOM 2482 C CA . GLY B 1 71 ? -16.984 -4.703 7.32 1 96.06 71 GLY B CA 1
ATOM 2483 C C . GLY B 1 71 ? -15.859 -3.77 6.887 1 96.06 71 GLY B C 1
ATOM 2484 O O . GLY B 1 71 ? -15.742 -3.451 5.699 1 96.06 71 GLY B O 1
ATOM 2485 N N . ASN B 1 72 ? -15.016 -3.391 7.906 1 95.69 72 ASN B N 1
ATOM 2486 C CA . ASN B 1 72 ? -13.867 -2.537 7.621 1 95.69 72 ASN B CA 1
ATOM 2487 C C . ASN B 1 72 ? -12.672 -3.352 7.137 1 95.69 72 ASN B C 1
ATOM 2489 O O . ASN B 1 72 ? -11.781 -2.82 6.465 1 95.69 72 ASN B O 1
ATOM 2493 N N . LEU B 1 73 ? -12.68 -4.66 7.438 1 98.19 73 LEU B N 1
ATOM 2494 C CA . LEU B 1 73 ? -11.43 -5.41 7.492 1 98.19 73 LEU B CA 1
ATOM 2495 C C . LEU B 1 73 ? -11.039 -5.922 6.109 1 98.19 73 LEU B C 1
ATOM 2497 O O . LEU B 1 73 ? -9.922 -6.398 5.91 1 98.19 73 LEU B O 1
ATOM 2501 N N . HIS B 1 74 ? -11.891 -5.711 5.102 1 97.69 74 HIS B N 1
ATOM 2502 C CA . HIS B 1 74 ? -11.5 -6.039 3.734 1 97.69 74 HIS B CA 1
ATOM 2503 C C . HIS B 1 74 ? -10.516 -5.012 3.182 1 97.69 74 HIS B C 1
ATOM 2505 O O . HIS B 1 74 ? -9.859 -5.258 2.166 1 97.69 74 HIS B O 1
ATOM 2511 N N . ARG B 1 75 ? -10.414 -3.836 3.895 1 98.31 75 ARG B N 1
ATOM 2512 C CA . ARG B 1 75 ? -9.586 -2.787 3.312 1 98.31 75 ARG B CA 1
ATOM 2513 C C . ARG B 1 75 ? -8.758 -2.082 4.387 1 98.31 75 ARG B C 1
ATOM 2515 O O . ARG B 1 75 ? -7.848 -1.315 4.07 1 98.31 75 ARG B O 1
ATOM 2522 N N . GLN B 1 76 ? -9.031 -2.207 5.648 1 98.75 76 GLN B N 1
ATOM 2523 C CA . GLN B 1 76 ? -8.312 -1.544 6.734 1 98.75 76 GLN B CA 1
ATOM 2524 C C . GLN B 1 76 ? -7.309 -2.486 7.383 1 98.75 76 GLN B C 1
ATOM 2526 O O . GLN B 1 76 ? -7.539 -2.984 8.484 1 98.75 76 GLN B O 1
ATOM 2531 N N . ILE B 1 77 ? -6.137 -2.588 6.82 1 98.62 77 ILE B N 1
ATOM 2532 C CA . ILE B 1 77 ? -5.168 -3.639 7.109 1 98.62 77 ILE B CA 1
ATOM 2533 C C . ILE B 1 77 ? -4.426 -3.318 8.406 1 98.62 77 ILE B C 1
ATOM 2535 O O . ILE B 1 77 ? -3.617 -4.121 8.875 1 98.62 77 ILE B O 1
ATOM 2539 N N . LEU B 1 78 ? -4.648 -2.191 8.906 1 98.56 78 LEU B N 1
ATOM 2540 C CA . LEU B 1 78 ? -4.059 -1.799 10.18 1 98.56 78 LEU B CA 1
ATOM 2541 C C . LEU B 1 78 ? -4.625 -2.635 11.32 1 98.56 78 LEU B C 1
ATOM 2543 O O . LEU B 1 78 ? -3.965 -2.826 12.344 1 98.56 78 LEU B O 1
ATOM 2547 N N . TYR B 1 79 ? -5.82 -3.18 11.172 1 98.75 79 TYR B N 1
ATOM 2548 C CA . TYR B 1 79 ? -6.531 -3.82 12.273 1 98.75 79 TYR B CA 1
ATOM 2549 C C . TYR B 1 79 ? -6.582 -5.332 12.086 1 98.75 79 TYR B C 1
ATOM 2551 O O . TYR B 1 79 ? -6.254 -5.84 11.008 1 98.75 79 TYR B O 1
ATOM 2559 N N . ARG B 1 80 ? -6.957 -5.977 13.211 1 98.56 80 ARG B N 1
ATOM 2560 C CA . ARG B 1 80 ? -7.152 -7.422 13.227 1 98.56 80 ARG B CA 1
ATOM 2561 C C . ARG B 1 80 ? -8.57 -7.777 13.664 1 98.56 80 ARG B C 1
ATOM 2563 O O . ARG B 1 80 ? -9.266 -6.953 14.266 1 98.56 80 ARG B O 1
ATOM 2570 N N . SER B 1 81 ? -8.93 -8.992 13.328 1 98.56 81 SER B N 1
ATOM 2571 C CA . SER B 1 81 ? -10.281 -9.453 13.641 1 98.56 81 SER B CA 1
ATOM 2572 C C . SER B 1 81 ? -10.562 -9.352 15.141 1 98.56 81 SER B C 1
ATOM 2574 O O . SER B 1 81 ? -11.695 -9.086 15.547 1 98.56 81 SER B O 1
ATOM 2576 N N . SER B 1 82 ? -9.594 -9.5 15.945 1 98.25 82 SER B N 1
ATOM 2577 C CA . SER B 1 82 ? -9.758 -9.484 17.391 1 98.25 82 SER B CA 1
ATOM 2578 C C . SER B 1 82 ? -10 -8.07 17.906 1 98.25 82 SER B C 1
ATOM 2580 O O . SER B 1 82 ? -10.383 -7.883 19.062 1 98.25 82 SER B O 1
ATOM 2582 N N . GLN B 1 83 ? -9.844 -7.125 17.094 1 98.44 83 GLN B N 1
ATOM 2583 C CA . GLN B 1 83 ? -9.938 -5.742 17.547 1 98.44 83 GLN B CA 1
ATOM 2584 C C . GLN B 1 83 ? -11.289 -5.133 17.188 1 98.44 83 GLN B C 1
ATOM 2586 O O . GLN B 1 83 ? -11.523 -3.947 17.438 1 98.44 83 GLN B O 1
ATOM 2591 N N . VAL B 1 84 ? -12.148 -5.91 16.625 1 98.5 84 VAL B N 1
ATOM 2592 C CA . VAL B 1 84 ? -13.492 -5.438 16.328 1 98.5 84 VAL B CA 1
ATOM 2593 C C . VAL B 1 84 ? -14.141 -4.859 17.578 1 98.5 84 VAL B C 1
ATOM 2595 O O . VAL B 1 84 ? -14.031 -5.441 18.656 1 98.5 84 VAL B O 1
ATOM 2598 N N . ASP B 1 85 ? -14.758 -3.674 17.453 1 98.62 85 ASP B N 1
ATOM 2599 C CA . ASP B 1 85 ? -15.484 -2.93 18.484 1 98.62 85 ASP B CA 1
ATOM 2600 C C . ASP B 1 85 ? -14.531 -2.105 19.344 1 98.62 85 ASP B C 1
ATOM 2602 O O . ASP B 1 85 ? -14.961 -1.349 20.219 1 98.62 85 ASP B O 1
ATOM 2606 N N . GLU B 1 86 ? -13.234 -2.195 19.094 1 98.75 86 GLU B N 1
ATOM 2607 C CA . GLU B 1 86 ? -12.273 -1.315 19.75 1 98.75 86 GLU B CA 1
ATOM 2608 C C . GLU B 1 86 ? -12.164 0.024 19.031 1 98.75 86 GLU B C 1
ATOM 2610 O O . GLU B 1 86 ? -12.492 0.123 17.844 1 98.75 86 GLU B O 1
ATOM 2615 N N . SER B 1 87 ? -11.773 0.996 19.781 1 98.81 87 SER B N 1
ATOM 2616 C CA . SER B 1 87 ? -11.484 2.293 19.188 1 98.81 87 SER B CA 1
ATOM 2617 C C . SER B 1 87 ? -10.43 2.174 18.094 1 98.81 87 SER B C 1
ATOM 2619 O O . SER B 1 87 ? -9.352 1.619 18.312 1 98.81 87 SER B O 1
ATOM 2621 N N . LYS B 1 88 ? -10.766 2.693 16.922 1 98.81 88 LYS B N 1
ATOM 2622 C CA . LYS B 1 88 ? -9.789 2.658 15.836 1 98.81 88 LYS B CA 1
ATOM 2623 C C . LYS B 1 88 ? -8.492 3.354 16.25 1 98.81 88 LYS B C 1
ATOM 2625 O O . LYS B 1 88 ? -7.398 2.83 16.016 1 98.81 88 LYS B O 1
ATOM 2630 N N . ALA B 1 89 ? -8.609 4.516 16.859 1 98.88 89 ALA B N 1
ATOM 2631 C CA . ALA B 1 89 ? -7.434 5.312 17.203 1 98.88 89 ALA B CA 1
ATOM 2632 C C . ALA B 1 89 ? -6.543 4.582 18.203 1 98.88 89 ALA B C 1
ATOM 2634 O O . ALA B 1 89 ? -5.324 4.523 18.031 1 98.88 89 ALA B O 1
ATOM 2635 N N . LEU B 1 90 ? -7.129 3.992 19.156 1 98.88 90 LEU B N 1
ATOM 2636 C CA . LEU B 1 90 ? -6.367 3.287 20.188 1 98.88 90 LEU B CA 1
ATOM 2637 C C . LEU B 1 90 ? -5.77 2 19.625 1 98.88 90 LEU B C 1
ATOM 2639 O O . LEU B 1 90 ? -4.621 1.663 19.922 1 98.88 90 LEU B O 1
ATOM 2643 N N . SER B 1 91 ? -6.559 1.277 18.859 1 98.88 91 SER B N 1
ATOM 2644 C CA . SER B 1 91 ? -6.059 0.068 18.219 1 98.88 91 SER B CA 1
ATOM 2645 C C . SER B 1 91 ? -4.895 0.383 17.281 1 98.88 91 SER B C 1
ATOM 2647 O O . SER B 1 91 ? -3.912 -0.36 17.234 1 98.88 91 SER B O 1
ATOM 2649 N N . ALA B 1 92 ? -5.027 1.465 16.562 1 98.88 92 ALA B N 1
ATOM 2650 C CA . ALA B 1 92 ? -3.977 1.893 15.656 1 98.88 92 ALA B CA 1
ATOM 2651 C C . ALA B 1 92 ? -2.684 2.193 16.406 1 98.88 92 ALA B C 1
ATOM 2653 O O . ALA B 1 92 ? -1.595 1.832 15.945 1 98.88 92 ALA B O 1
ATOM 2654 N N . GLN B 1 93 ? -2.799 2.873 17.5 1 98.94 93 GLN B N 1
ATOM 2655 C CA . GLN B 1 93 ? -1.618 3.174 18.297 1 98.94 93 GLN B CA 1
ATOM 2656 C C . GLN B 1 93 ? -0.875 1.898 18.688 1 98.94 93 GLN B C 1
ATOM 2658 O O . GLN B 1 93 ? 0.349 1.824 18.562 1 98.94 93 GLN B O 1
ATOM 2663 N N . LYS B 1 94 ? -1.636 0.914 19.141 1 98.75 94 LYS B N 1
ATOM 2664 C CA . LYS B 1 94 ? -1.043 -0.361 19.531 1 98.75 94 LYS B CA 1
ATOM 2665 C C . LYS B 1 94 ? -0.32 -1.017 18.359 1 98.75 94 LYS B C 1
ATOM 2667 O O . LYS B 1 94 ? 0.798 -1.513 18.516 1 98.75 94 LYS B O 1
ATOM 2672 N N . GLN B 1 95 ? -0.964 -1.001 17.266 1 98.75 95 GLN B N 1
ATOM 2673 C CA . GLN B 1 95 ? -0.4 -1.635 16.078 1 98.75 95 GLN B CA 1
ATOM 2674 C C . GLN B 1 95 ? 0.865 -0.916 15.617 1 98.75 95 GLN B C 1
ATOM 2676 O O . GLN B 1 95 ? 1.854 -1.559 15.258 1 98.75 95 GLN B O 1
ATOM 2681 N N . LEU B 1 96 ? 0.853 0.417 15.609 1 98.94 96 LEU B N 1
ATOM 2682 C CA . LEU B 1 96 ? 1.996 1.19 15.133 1 98.94 96 LEU B CA 1
ATOM 2683 C C . LEU B 1 96 ? 3.189 1.026 16.062 1 98.94 96 LEU B C 1
ATOM 2685 O O . LEU B 1 96 ? 4.324 0.874 15.609 1 98.94 96 LEU B O 1
ATOM 2689 N N . LEU B 1 97 ? 2.928 1.022 17.359 1 98.88 97 LEU B N 1
ATOM 2690 C CA . LEU B 1 97 ? 4.016 0.893 18.312 1 98.88 97 LEU B CA 1
ATOM 2691 C C . LEU B 1 97 ? 4.586 -0.521 18.297 1 98.88 97 LEU B C 1
ATOM 2693 O O . LEU B 1 97 ? 5.77 -0.719 18.609 1 98.88 97 LEU B O 1
ATOM 2697 N N . SER B 1 98 ? 3.73 -1.506 17.969 1 98.69 98 SER B N 1
ATOM 2698 C CA . SER B 1 98 ? 4.227 -2.867 17.797 1 98.69 98 SER B CA 1
ATOM 2699 C C . SER B 1 98 ? 5.16 -2.973 16.609 1 98.69 98 SER B C 1
ATOM 2701 O O . SER B 1 98 ? 6.098 -3.771 16.609 1 98.69 98 SER B O 1
ATOM 2703 N N . LEU B 1 99 ? 4.902 -2.174 15.609 1 98.69 99 LEU B N 1
ATOM 2704 C CA . LEU B 1 99 ? 5.746 -2.133 14.422 1 98.69 99 LEU B CA 1
ATOM 2705 C C . LEU B 1 99 ? 7.039 -1.378 14.703 1 98.69 99 LEU B C 1
ATOM 2707 O O . LEU B 1 99 ? 8.133 -1.884 14.422 1 98.69 99 LEU B O 1
ATOM 2711 N N . ASN B 1 100 ? 6.941 -0.221 15.281 1 98.81 100 ASN B N 1
ATOM 2712 C CA . ASN B 1 100 ? 8.102 0.609 15.578 1 98.81 100 ASN B CA 1
ATOM 2713 C C . ASN B 1 100 ? 8.023 1.209 16.984 1 98.81 100 ASN B C 1
ATOM 2715 O O . ASN B 1 100 ? 7.383 2.242 17.172 1 98.81 100 ASN B O 1
ATOM 2719 N N . PRO B 1 101 ? 8.688 0.638 17.891 1 98.56 101 PRO B N 1
ATOM 2720 C CA . PRO B 1 101 ? 8.609 1.119 19.266 1 98.56 101 PRO B CA 1
ATOM 2721 C C . PRO B 1 101 ? 9.43 2.387 19.5 1 98.56 101 PRO B C 1
ATOM 2723 O O . PRO B 1 101 ? 9.422 2.936 20.609 1 98.56 101 PRO B O 1
ATOM 2726 N N . CYS B 1 102 ? 10.055 2.904 18.438 1 98 102 CYS B N 1
ATOM 2727 C CA . CYS B 1 102 ? 10.977 4.02 18.594 1 98 102 CYS B CA 1
ATOM 2728 C C . CYS B 1 102 ? 10.273 5.352 18.359 1 98 102 CYS B C 1
ATOM 2730 O O . CYS B 1 102 ? 10.898 6.41 18.422 1 98 102 CYS B O 1
ATOM 2732 N N . ILE B 1 103 ? 9 5.328 18.109 1 98.69 103 ILE B N 1
ATOM 2733 C CA . ILE B 1 103 ? 8.305 6.559 17.734 1 98.69 103 ILE B CA 1
ATOM 2734 C C . ILE B 1 103 ? 7.289 6.914 18.828 1 98.69 103 ILE B C 1
ATOM 2736 O O . ILE B 1 103 ? 7.016 6.109 19.719 1 98.69 103 ILE B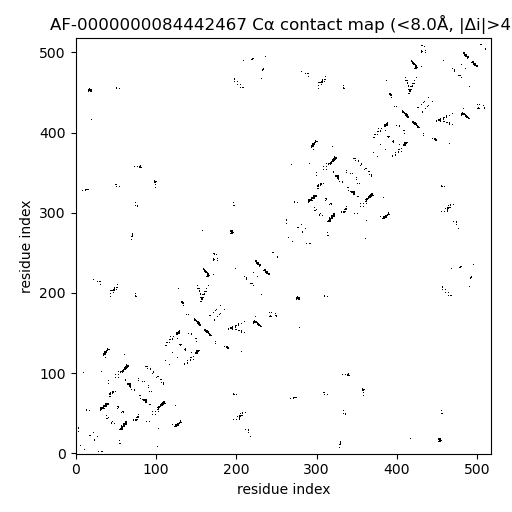 O 1
ATOM 2740 N N . THR B 1 104 ? 6.789 8.148 18.734 1 98.81 104 THR B N 1
ATOM 2741 C CA . THR B 1 104 ? 5.703 8.617 19.578 1 98.81 104 THR B CA 1
ATOM 2742 C C . THR B 1 104 ? 4.383 8.648 18.812 1 98.81 104 THR B C 1
ATOM 2744 O O . THR B 1 104 ? 4.328 9.125 17.688 1 98.81 104 THR B O 1
ATOM 2747 N N . VAL B 1 105 ? 3.318 8.086 19.438 1 98.94 105 VAL B N 1
ATOM 2748 C CA . VAL B 1 105 ? 1.998 8.086 18.812 1 98.94 105 VAL B CA 1
ATOM 2749 C C . VAL B 1 105 ? 0.988 8.75 19.75 1 98.94 105 VAL B C 1
ATOM 2751 O O . VAL B 1 105 ? 0.721 8.25 20.844 1 98.94 105 VAL B O 1
ATOM 2754 N N . ASN B 1 106 ? 0.502 9.898 19.328 1 98.94 106 ASN B N 1
ATOM 2755 C CA . ASN B 1 106 ? -0.571 10.586 20.031 1 98.94 106 ASN B CA 1
ATOM 2756 C C . ASN B 1 106 ? -1.942 10.203 19.484 1 98.94 106 ASN B C 1
ATOM 2758 O O . ASN B 1 106 ? -2.133 10.133 18.281 1 98.94 106 ASN B O 1
ATOM 2762 N N . VAL B 1 107 ? -2.895 9.977 20.406 1 98.81 107 VAL B N 1
ATOM 2763 C CA . VAL B 1 107 ? -4.188 9.461 19.969 1 98.81 107 VAL B CA 1
ATOM 2764 C C . VAL B 1 107 ? -5.293 10.438 20.359 1 98.81 107 VAL B C 1
ATOM 2766 O O . VAL B 1 107 ? -5.281 10.992 21.469 1 98.81 107 VAL B O 1
ATOM 2769 N N . TYR B 1 108 ? -6.145 10.664 19.453 1 98.88 108 TYR B N 1
ATOM 2770 C CA . TYR B 1 108 ? -7.379 11.422 19.641 1 98.88 108 TYR B CA 1
ATOM 2771 C C . TYR B 1 108 ? -8.594 10.578 19.25 1 98.88 108 TYR B C 1
ATOM 2773 O O . TYR B 1 108 ? -9.094 10.688 18.125 1 98.88 108 TYR B O 1
ATOM 2781 N N . PRO B 1 109 ? -9.117 9.758 20.203 1 98.69 109 PRO B N 1
ATOM 2782 C CA . PRO B 1 109 ? -10.258 8.898 19.891 1 98.69 109 PRO B CA 1
ATOM 2783 C C . PRO B 1 109 ? -11.578 9.672 19.844 1 98.69 109 PRO B C 1
ATOM 2785 O O . PRO B 1 109 ? -12.516 9.344 20.578 1 98.69 109 PRO B O 1
ATOM 2788 N N . GLU B 1 110 ? -11.633 10.625 18.969 1 98.25 110 GLU B N 1
ATOM 2789 C CA . GLU B 1 110 ? -12.781 11.508 18.781 1 98.25 110 GLU B CA 1
ATOM 2790 C C . GLU B 1 110 ? -12.883 11.992 17.328 1 98.25 110 GLU B C 1
ATOM 2792 O O . GLU B 1 110 ? -11.938 11.82 16.562 1 98.25 110 GLU B O 1
ATOM 2797 N N . LYS B 1 111 ? -14.031 12.516 17.031 1 96.81 111 LYS B N 1
ATOM 2798 C CA . LYS B 1 111 ? -14.211 13.133 15.727 1 96.81 111 LYS B CA 1
ATOM 2799 C C . LYS B 1 111 ? -13.586 14.523 15.688 1 96.81 111 LYS B C 1
ATOM 2801 O O . LYS B 1 111 ? -13.586 15.234 16.688 1 96.81 111 LYS B O 1
ATOM 2806 N N . LEU B 1 112 ? -13.031 14.844 14.594 1 96.69 112 LEU B N 1
ATOM 2807 C CA . LEU B 1 112 ? -12.578 16.219 14.391 1 96.69 112 LEU B CA 1
ATOM 2808 C C . LEU B 1 112 ? -13.758 17.141 14.133 1 96.69 112 LEU B C 1
ATOM 2810 O O . LEU B 1 112 ? -14.594 16.875 13.273 1 96.69 112 LEU B O 1
ATOM 2814 N N . THR B 1 113 ? -13.844 18.156 14.867 1 96.5 113 THR B N 1
ATOM 2815 C CA . THR B 1 113 ? -14.906 19.156 14.742 1 96.5 113 THR B CA 1
ATOM 2816 C C . THR B 1 113 ? -14.32 20.562 14.75 1 96.5 113 THR B C 1
ATOM 2818 O O . THR B 1 113 ? -13.125 20.75 14.977 1 96.5 113 THR B O 1
ATOM 2821 N N . ALA B 1 114 ? -15.18 21.484 14.469 1 96.44 114 ALA B N 1
ATOM 2822 C CA . ALA B 1 114 ? -14.75 22.875 14.484 1 96.44 114 ALA B CA 1
ATOM 2823 C C . ALA B 1 114 ? -14.219 23.266 15.859 1 96.44 114 ALA B C 1
ATOM 2825 O O . ALA B 1 114 ? -13.359 24.141 15.969 1 96.44 114 ALA B O 1
ATOM 2826 N N . ASP B 1 115 ? -14.617 22.578 16.891 1 97.69 115 ASP B N 1
ATOM 2827 C CA . ASP B 1 115 ? -14.273 22.922 18.25 1 97.69 115 ASP B CA 1
ATOM 2828 C C . ASP B 1 115 ? -12.859 22.453 18.609 1 97.69 115 ASP B C 1
ATOM 2830 O O . ASP B 1 115 ? -12.219 23.031 19.5 1 97.69 115 ASP B O 1
ATOM 2834 N N . ASN B 1 116 ? -12.375 21.453 17.938 1 98.38 116 ASN B N 1
ATOM 2835 C CA . ASN B 1 116 ? -11.102 20.891 18.375 1 98.38 116 ASN B CA 1
ATOM 2836 C C . ASN B 1 116 ? -10.062 20.906 17.266 1 98.38 116 ASN B C 1
ATOM 2838 O O . ASN B 1 116 ? -8.875 20.703 17.516 1 98.38 116 ASN B O 1
ATOM 2842 N N . ALA B 1 117 ? -10.453 21.172 16.094 1 98.56 117 ALA B N 1
ATOM 2843 C CA . ALA B 1 117 ? -9.617 21 14.898 1 98.56 117 ALA B CA 1
ATOM 2844 C C . ALA B 1 117 ? -8.391 21.906 14.953 1 98.56 117 ALA B C 1
ATOM 2846 O O . ALA B 1 117 ? -7.273 21.469 14.695 1 98.56 117 ALA B O 1
ATOM 2847 N N . VAL B 1 118 ? -8.57 23.172 15.289 1 98.56 118 VAL B N 1
ATOM 2848 C CA . VAL B 1 118 ? -7.477 24.141 15.305 1 98.56 118 VAL B CA 1
ATOM 2849 C C . VAL B 1 118 ? -6.422 23.719 16.328 1 98.56 118 VAL B C 1
ATOM 2851 O O . VAL B 1 118 ? -5.223 23.75 16.031 1 98.56 118 VAL B O 1
ATOM 2854 N N . ASP B 1 119 ? -6.875 23.297 17.5 1 98.69 119 ASP B N 1
ATOM 2855 C CA . ASP B 1 119 ? -5.973 22.906 18.578 1 98.69 119 ASP B CA 1
ATOM 2856 C C . ASP B 1 119 ? -5.176 21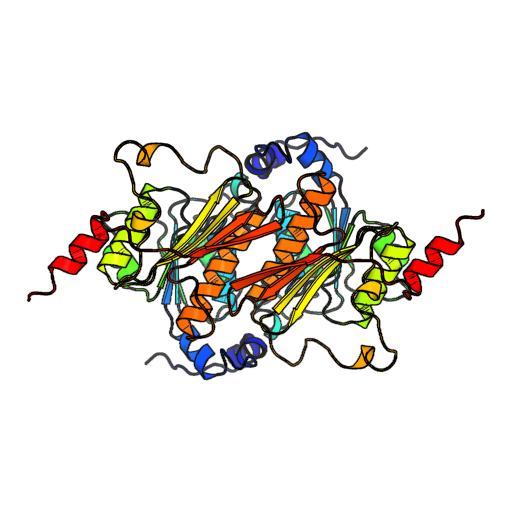.656 18.203 1 98.69 119 ASP B C 1
ATOM 2858 O O . ASP B 1 119 ? -3.963 21.594 18.422 1 98.69 119 ASP B O 1
ATOM 2862 N N . ILE B 1 120 ? -5.828 20.688 17.672 1 98.81 120 ILE B N 1
ATOM 2863 C CA . ILE B 1 120 ? -5.184 19.422 17.344 1 98.81 120 ILE B CA 1
ATOM 2864 C C . ILE B 1 120 ? -4.246 19.625 16.156 1 98.81 120 ILE B C 1
ATOM 2866 O O . ILE B 1 120 ? -3.059 19.297 16.234 1 98.81 120 ILE B O 1
ATOM 2870 N N . ILE B 1 121 ? -4.727 20.203 15.102 1 98.81 121 ILE B N 1
ATOM 2871 C CA . ILE B 1 121 ? -3.971 20.359 13.859 1 98.81 121 ILE B CA 1
ATOM 2872 C C . ILE B 1 121 ? -2.76 21.25 14.109 1 98.81 121 ILE B C 1
ATOM 2874 O O . ILE B 1 121 ? -1.68 21.016 13.57 1 98.81 121 ILE B O 1
ATOM 2878 N N . GLY B 1 122 ? -2.928 22.203 14.953 1 98.69 122 GLY B N 1
ATOM 2879 C CA . GLY B 1 122 ? -1.875 23.156 15.242 1 98.69 122 GLY B CA 1
ATOM 2880 C C . GLY B 1 122 ? -0.623 22.516 15.812 1 98.69 122 GLY B C 1
ATOM 2881 O O . GLY B 1 122 ? 0.46 23.109 15.758 1 98.69 122 GLY B O 1
ATOM 2882 N N . GLN B 1 123 ? -0.703 21.297 16.328 1 98.75 123 GLN B N 1
ATOM 2883 C CA . GLN B 1 123 ? 0.397 20.625 17.016 1 98.75 123 GLN B CA 1
ATOM 2884 C C . GLN B 1 123 ? 1.268 19.844 16.031 1 98.75 123 GLN B C 1
ATOM 2886 O O . GLN B 1 123 ? 2.291 19.281 16.422 1 98.75 123 GLN B O 1
ATOM 2891 N N . TYR B 1 124 ? 0.917 19.875 14.773 1 98.88 124 TYR B N 1
ATOM 2892 C CA . TYR B 1 124 ? 1.599 19 13.82 1 98.88 124 TYR B CA 1
ATOM 2893 C C . TYR B 1 124 ? 2.121 19.797 12.633 1 98.88 124 TYR B C 1
ATOM 2895 O O . TYR B 1 124 ? 1.653 20.906 12.367 1 98.88 124 TYR B O 1
ATOM 2903 N N . ASP B 1 125 ? 3.115 19.203 11.922 1 98.75 125 ASP B N 1
ATOM 2904 C CA . ASP B 1 125 ? 3.811 19.891 10.844 1 98.75 125 ASP B CA 1
ATOM 2905 C C . ASP B 1 125 ? 3.078 19.719 9.516 1 98.75 125 ASP B C 1
ATOM 2907 O O . ASP B 1 125 ? 3.111 20.609 8.656 1 98.75 125 ASP B O 1
ATOM 2911 N N . ILE B 1 126 ? 2.488 18.609 9.312 1 98.75 126 ILE B N 1
ATOM 2912 C CA . ILE B 1 126 ? 1.805 18.25 8.078 1 98.75 126 ILE B CA 1
ATOM 2913 C C . ILE B 1 126 ? 0.633 17.328 8.383 1 98.75 126 ILE B C 1
ATOM 2915 O O . ILE B 1 126 ? 0.704 16.516 9.312 1 98.75 126 ILE B O 1
ATOM 2919 N N . ILE B 1 127 ? -0.513 17.484 7.656 1 98.94 127 ILE B N 1
ATOM 2920 C CA . ILE B 1 127 ? -1.763 16.812 7.969 1 98.94 127 ILE B CA 1
ATOM 2921 C C . ILE B 1 127 ? -2.199 15.961 6.777 1 98.94 127 ILE B C 1
ATOM 2923 O O . ILE B 1 127 ? -2.309 16.469 5.656 1 98.94 127 ILE B O 1
ATOM 2927 N N . ALA B 1 128 ? -2.41 14.703 7 1 98.94 128 ALA B N 1
ATOM 2928 C CA . ALA B 1 128 ? -2.963 13.812 5.988 1 98.94 128 ALA B CA 1
ATOM 2929 C C . ALA B 1 128 ? -4.445 13.547 6.242 1 98.94 128 ALA B C 1
ATOM 2931 O O . ALA B 1 128 ? -4.832 13.141 7.344 1 98.94 128 ALA B O 1
ATOM 2932 N N . ASP B 1 129 ? -5.211 13.734 5.258 1 98.62 129 ASP B N 1
ATOM 2933 C CA . ASP B 1 129 ? -6.656 13.531 5.324 1 98.62 129 ASP B CA 1
ATOM 2934 C C . ASP B 1 129 ? -7.043 12.141 4.844 1 98.62 129 ASP B C 1
ATOM 2936 O O . ASP B 1 129 ? -6.922 11.828 3.656 1 98.62 129 ASP B O 1
ATOM 2940 N N . GLY B 1 130 ? -7.469 11.32 5.719 1 97.81 130 GLY B N 1
ATOM 2941 C CA . GLY B 1 130 ? -7.969 9.992 5.398 1 97.81 130 GLY B CA 1
ATOM 2942 C C . GLY B 1 130 ? -9.453 9.836 5.672 1 97.81 130 GLY B C 1
ATOM 2943 O O . GLY B 1 130 ? -9.93 8.719 5.902 1 97.81 130 GLY B O 1
ATOM 2944 N N . THR B 1 131 ? -10.18 10.93 5.711 1 95.81 131 THR B N 1
ATOM 2945 C CA . THR B 1 131 ? -11.602 10.898 6.035 1 95.81 131 THR B CA 1
ATOM 2946 C C . THR B 1 131 ? -12.43 10.555 4.797 1 95.81 131 THR B C 1
ATOM 2948 O O . THR B 1 131 ? -11.922 10.609 3.674 1 95.81 131 THR B O 1
ATOM 2951 N N . ASP B 1 132 ? -13.656 10.18 5.012 1 89 132 ASP B N 1
ATOM 2952 C CA . ASP B 1 132 ? -14.453 9.68 3.896 1 89 132 ASP B CA 1
ATOM 2953 C C . ASP B 1 132 ? -15.703 10.539 3.689 1 89 132 ASP B C 1
ATOM 2955 O O . ASP B 1 132 ? -16.672 10.086 3.086 1 89 132 ASP B O 1
ATOM 2959 N N . ASN B 1 133 ? -15.68 11.75 4.316 1 88.06 133 ASN B N 1
ATOM 2960 C CA . ASN B 1 133 ? -16.828 12.633 4.121 1 88.06 133 ASN B CA 1
ATOM 2961 C C . ASN B 1 133 ? -16.391 14.07 3.852 1 88.06 133 ASN B C 1
ATOM 2963 O O . ASN B 1 133 ? -15.359 14.516 4.359 1 88.06 133 ASN B O 1
ATOM 2967 N N . PHE B 1 134 ? -17.203 14.727 3.17 1 87.12 134 PHE B N 1
ATOM 2968 C CA . PHE B 1 134 ? -16.859 16.047 2.648 1 87.12 134 PHE B CA 1
ATOM 2969 C C . PHE B 1 134 ? -16.781 17.062 3.775 1 87.12 134 PHE B C 1
ATOM 2971 O O . PHE B 1 134 ? -15.93 17.953 3.76 1 87.12 134 PHE B O 1
ATOM 2978 N N . LYS B 1 135 ? -17.656 16.953 4.699 1 89.69 135 LYS B N 1
ATOM 2979 C CA . LYS B 1 135 ? -17.719 17.922 5.785 1 89.69 135 LYS B CA 1
ATOM 2980 C C . LYS B 1 135 ? -16.391 17.984 6.539 1 89.69 135 LYS B C 1
ATOM 2982 O O . LYS B 1 135 ? -15.836 19.078 6.719 1 89.69 135 LYS B O 1
ATOM 2987 N N . THR B 1 136 ? -15.914 16.859 6.953 1 94.44 136 THR B N 1
ATOM 2988 C CA . THR B 1 136 ? -14.656 16.797 7.699 1 94.44 136 THR B CA 1
ATOM 2989 C C . THR B 1 136 ? -13.484 17.172 6.805 1 94.44 136 THR B C 1
ATOM 2991 O O . THR B 1 136 ? -12.539 17.828 7.25 1 94.44 136 THR B O 1
ATOM 2994 N N . ARG B 1 137 ? -13.531 16.766 5.57 1 95.38 137 ARG B N 1
ATOM 2995 C CA . ARG B 1 137 ? -12.484 17.078 4.602 1 95.38 137 ARG B CA 1
ATOM 2996 C C . ARG B 1 137 ? -12.289 18.578 4.465 1 95.38 137 ARG B C 1
ATOM 2998 O O . ARG B 1 137 ? -11.164 19.078 4.543 1 95.38 137 ARG B O 1
ATOM 3005 N N . TYR B 1 138 ? -13.367 19.297 4.305 1 93.75 138 TYR B N 1
ATOM 3006 C CA . TYR B 1 138 ? -13.273 20.75 4.152 1 93.75 138 TYR B CA 1
ATOM 3007 C C . TYR B 1 138 ? -12.852 21.406 5.457 1 93.75 138 TYR B C 1
ATOM 3009 O O . TYR B 1 138 ? -12.133 22.406 5.449 1 93.75 138 TYR B O 1
ATOM 3017 N N . LEU B 1 139 ? -13.359 20.859 6.535 1 95.88 139 LEU B N 1
ATOM 3018 C CA . LEU B 1 139 ? -12.945 21.375 7.836 1 95.88 139 LEU B CA 1
ATOM 3019 C C . LEU B 1 139 ? -11.43 21.297 7.996 1 95.88 139 LEU B C 1
ATOM 3021 O O . LEU B 1 139 ? -10.781 22.281 8.344 1 95.88 139 LEU B O 1
ATOM 3025 N N . ILE B 1 140 ? -10.875 20.125 7.719 1 97.69 140 ILE B N 1
ATOM 3026 C CA . ILE B 1 140 ? -9.438 19.906 7.855 1 97.69 140 ILE B CA 1
ATOM 3027 C C . ILE B 1 140 ? -8.68 20.859 6.926 1 97.69 140 ILE B C 1
ATOM 3029 O O . ILE B 1 140 ? -7.742 21.531 7.348 1 97.69 140 ILE B O 1
ATOM 3033 N N . HIS B 1 141 ? -9.148 20.891 5.695 1 96.69 141 HIS B N 1
ATOM 3034 C CA . HIS B 1 141 ? -8.492 21.734 4.707 1 96.69 141 HIS B CA 1
ATOM 3035 C C . HIS B 1 141 ? -8.492 23.203 5.145 1 96.69 141 HIS B C 1
ATOM 3037 O O . HIS B 1 141 ? -7.453 23.859 5.109 1 96.69 141 HIS B O 1
ATOM 3043 N N . ASP B 1 142 ? -9.633 23.672 5.555 1 94.81 142 ASP B N 1
ATOM 3044 C CA . ASP B 1 142 ? -9.773 25.078 5.906 1 94.81 142 ASP B CA 1
ATOM 3045 C C . ASP B 1 142 ? -8.906 25.438 7.109 1 94.81 142 ASP B C 1
ATOM 3047 O O . ASP 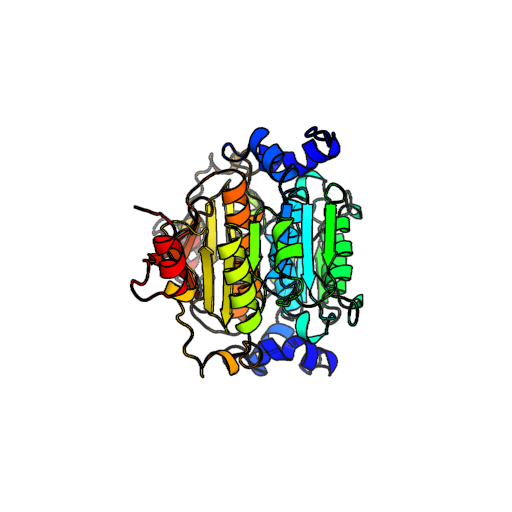B 1 142 ? -8.297 26.5 7.148 1 94.81 142 ASP B O 1
ATOM 3051 N N . VAL B 1 143 ? -8.891 24.578 8.062 1 97 143 VAL B N 1
ATOM 3052 C CA . VAL B 1 143 ? -8.07 24.812 9.242 1 97 143 VAL B CA 1
ATOM 3053 C C . VAL B 1 143 ? -6.59 24.797 8.859 1 97 143 VAL B C 1
ATOM 3055 O O . VAL B 1 143 ? -5.816 25.641 9.312 1 97 143 VAL B O 1
ATOM 3058 N N . CYS B 1 144 ? -6.176 23.859 8.039 1 97.62 144 CYS B N 1
ATOM 3059 C CA . CYS B 1 144 ? -4.801 23.828 7.559 1 97.62 144 CYS B CA 1
ATOM 3060 C C . CYS B 1 144 ? -4.445 25.094 6.805 1 97.62 144 CYS B C 1
ATOM 3062 O O . CYS B 1 144 ? -3.35 25.641 6.965 1 97.62 144 CYS B O 1
ATOM 3064 N N . PHE B 1 145 ? -5.367 25.5 5.973 1 95.31 145 PHE B N 1
ATOM 3065 C CA . PHE B 1 145 ? -5.176 26.719 5.211 1 95.31 145 PHE B CA 1
ATOM 3066 C C . PHE B 1 145 ? -4.945 27.906 6.141 1 95.31 145 PHE B C 1
ATOM 3068 O O . PHE B 1 145 ? -4.02 28.703 5.938 1 95.31 145 PHE B O 1
ATOM 3075 N N . GLN B 1 146 ? -5.754 28 7.109 1 93.38 146 GLN B N 1
ATOM 3076 C CA . GLN B 1 146 ? -5.676 29.094 8.078 1 93.38 146 GLN B CA 1
ATOM 3077 C C . GLN B 1 146 ? -4.355 29.062 8.844 1 93.38 146 GLN B C 1
ATOM 3079 O O . GLN B 1 146 ? -3.752 30.094 9.102 1 93.38 146 GLN B O 1
ATOM 3084 N N . LEU B 1 147 ? -3.934 27.875 9.203 1 95.69 147 LEU B N 1
ATOM 3085 C CA . LEU B 1 147 ? -2.734 27.719 10.016 1 95.69 147 LEU B CA 1
ATOM 3086 C C . LEU B 1 147 ? -1.489 27.625 9.141 1 95.69 147 LEU B C 1
ATOM 3088 O O . LEU B 1 147 ? -0.377 27.469 9.648 1 95.69 147 LEU B O 1
ATOM 3092 N N . GLU B 1 148 ? -1.677 27.625 7.832 1 94.69 148 GLU B N 1
ATOM 3093 C CA . GLU B 1 148 ? -0.593 27.531 6.859 1 94.69 148 GLU B CA 1
ATOM 3094 C C . GLU B 1 148 ? 0.182 26.234 7.016 1 94.69 148 GLU B C 1
ATOM 3096 O O . GLU B 1 148 ? 1.412 26.234 7.098 1 94.69 148 GLU B O 1
ATOM 3101 N N . LYS B 1 149 ? -0.584 25.188 7.168 1 97 149 LYS B N 1
ATOM 3102 C CA . LYS B 1 149 ? -0.008 23.859 7.262 1 97 149 LYS B CA 1
ATOM 3103 C C . LYS B 1 149 ? -0.276 23.047 5.992 1 97 149 LYS B C 1
ATOM 3105 O O . LYS B 1 149 ? -1.363 23.141 5.418 1 97 149 LYS B O 1
ATOM 3110 N N . PRO B 1 150 ? 0.733 22.297 5.52 1 98 150 PRO B N 1
ATOM 3111 C CA . PRO B 1 150 ? 0.485 21.438 4.359 1 98 150 PRO B CA 1
ATOM 3112 C C . PRO B 1 150 ? -0.595 20.391 4.617 1 98 150 PRO B C 1
ATOM 3114 O O . PRO B 1 150 ? -0.602 19.766 5.676 1 98 150 PRO B O 1
ATOM 3117 N N . TYR B 1 151 ? -1.478 20.312 3.66 1 98.31 151 TYR B N 1
ATOM 3118 C CA . TYR B 1 151 ? -2.625 19.406 3.688 1 98.31 151 TYR B CA 1
ATOM 3119 C C . TYR B 1 151 ? -2.541 18.391 2.566 1 98.31 151 TYR B C 1
ATOM 3121 O O . TYR B 1 151 ? -2.541 18.734 1.387 1 98.31 151 TYR B O 1
ATOM 3129 N N . VAL B 1 152 ? -2.426 17.094 2.93 1 98.88 152 VAL B N 1
ATOM 3130 C CA . VAL B 1 152 ? -2.318 16 1.957 1 98.88 152 VAL B CA 1
ATOM 3131 C C . VAL B 1 152 ? -3.686 15.359 1.749 1 98.88 152 VAL B C 1
ATOM 3133 O O . VAL B 1 152 ? -4.16 14.609 2.604 1 98.88 152 VAL B O 1
ATOM 3136 N N . TYR B 1 153 ? -4.176 15.516 0.583 1 98.25 153 TYR B N 1
ATOM 3137 C CA . TYR B 1 153 ? -5.527 15.133 0.196 1 98.25 153 TYR B CA 1
ATOM 3138 C C . TYR B 1 153 ? -5.535 13.773 -0.494 1 98.25 153 TYR B C 1
ATOM 3140 O O . TYR B 1 153 ? -4.645 13.469 -1.294 1 98.25 153 TYR B O 1
ATOM 3148 N N . ALA B 1 154 ? -6.508 12.969 -0.143 1 98.25 154 ALA B N 1
ATOM 3149 C CA . ALA B 1 154 ? -6.832 11.797 -0.95 1 98.25 154 ALA B CA 1
ATOM 3150 C C . ALA B 1 154 ? -8.32 11.477 -0.878 1 98.25 154 ALA B C 1
ATOM 3152 O O . ALA B 1 154 ? -8.969 11.734 0.137 1 98.25 154 ALA B O 1
ATOM 3153 N N . SER B 1 155 ? -8.828 10.984 -1.914 1 95.81 155 SER B N 1
ATOM 3154 C CA . SER B 1 155 ? -10.211 10.523 -1.993 1 95.81 155 SER B CA 1
ATOM 3155 C C . SER B 1 155 ? -10.328 9.273 -2.859 1 95.81 155 SER B C 1
ATOM 3157 O O . SER B 1 155 ? -9.508 9.055 -3.75 1 95.81 155 SER B O 1
ATOM 3159 N N . VAL B 1 156 ? -11.312 8.445 -2.547 1 96.19 156 VAL B N 1
ATOM 3160 C CA . VAL B 1 156 ? -11.477 7.188 -3.266 1 96.19 156 VAL B CA 1
ATOM 3161 C C . VAL B 1 156 ? -12.953 6.93 -3.533 1 96.19 156 VAL B C 1
ATOM 3163 O O . VAL B 1 156 ? -13.805 7.262 -2.709 1 96.19 156 VAL B O 1
ATOM 3166 N N . SER B 1 157 ? -13.258 6.309 -4.613 1 93.44 157 SER B N 1
ATOM 3167 C CA . SER B 1 157 ? -14.586 5.82 -4.98 1 93.44 157 SER B CA 1
ATOM 3168 C C . SER B 1 157 ? -14.492 4.66 -5.969 1 93.44 157 SER B C 1
ATOM 3170 O O . SER B 1 157 ? -13.953 4.816 -7.066 1 93.44 157 SER B O 1
ATOM 3172 N N . GLN B 1 158 ? -15.016 3.484 -5.547 1 95.75 158 GLN B N 1
ATOM 3173 C CA . GLN B 1 158 ? -15.016 2.273 -6.359 1 95.75 158 GLN B CA 1
ATOM 3174 C C . GLN B 1 158 ? -13.602 1.901 -6.793 1 95.75 158 GLN B C 1
ATOM 3176 O O . GLN B 1 158 ? -12.797 1.451 -5.98 1 95.75 158 GLN B O 1
ATOM 3181 N N . PHE B 1 159 ? -13.234 2.355 -8.016 1 97.5 159 PHE B N 1
ATOM 3182 C CA . PHE B 1 159 ? -11.922 1.984 -8.516 1 97.5 159 PHE B CA 1
ATOM 3183 C C . PHE B 1 159 ? -11.07 3.223 -8.766 1 97.5 159 PHE B C 1
ATOM 3185 O O . PHE B 1 159 ? -9.922 3.115 -9.203 1 97.5 159 PHE B O 1
ATOM 3192 N N . THR B 1 160 ? -11.594 4.391 -8.43 1 97.5 160 THR B N 1
ATOM 3193 C CA . THR B 1 160 ? -10.938 5.645 -8.797 1 97.5 160 THR B CA 1
ATOM 3194 C C . THR B 1 160 ? -10.594 6.453 -7.547 1 97.5 160 THR B C 1
ATOM 3196 O O . THR B 1 160 ? -11.367 6.488 -6.59 1 97.5 160 THR B O 1
ATOM 3199 N N . GLY B 1 161 ? -9.445 7.027 -7.574 1 97.56 161 GLY B N 1
ATOM 3200 C CA . GLY B 1 161 ? -9.031 7.875 -6.465 1 97.56 161 GLY B CA 1
ATOM 3201 C C . GLY B 1 161 ? -8.195 9.062 -6.902 1 97.56 161 GLY B C 1
ATOM 3202 O O . GLY B 1 161 ? -7.793 9.148 -8.062 1 97.56 161 GLY B O 1
ATOM 3203 N N . TYR B 1 162 ? -8.008 9.984 -6.02 1 98.12 162 TYR B N 1
ATOM 3204 C CA . TYR B 1 162 ? -7.258 11.211 -6.25 1 98.12 162 TYR B CA 1
ATOM 3205 C C . TYR B 1 162 ? -6.332 11.516 -5.078 1 98.12 162 TYR B C 1
ATOM 3207 O O . TYR B 1 162 ? -6.629 11.156 -3.936 1 98.12 162 TYR B O 1
ATOM 3215 N N . CYS B 1 163 ? -5.227 12.156 -5.344 1 98.69 163 CYS B N 1
ATOM 3216 C CA . CYS B 1 163 ? -4.32 12.617 -4.301 1 98.69 163 CYS B CA 1
ATOM 3217 C C . CYS B 1 163 ? -3.633 13.914 -4.711 1 98.69 163 CYS B C 1
ATOM 3219 O O . CYS B 1 163 ? -3.32 14.109 -5.887 1 98.69 163 CYS B O 1
ATOM 3221 N N . SER B 1 164 ? -3.438 14.805 -3.797 1 98.31 164 SER B N 1
ATOM 3222 C CA . SER B 1 164 ? -2.707 16.047 -3.973 1 98.31 164 SER B CA 1
ATOM 3223 C C . SER B 1 164 ? -2.16 16.562 -2.645 1 98.31 164 SER B C 1
ATOM 3225 O O . SER B 1 164 ? -2.426 15.977 -1.591 1 98.31 164 SER B O 1
ATOM 3227 N N . ILE B 1 165 ? -1.354 17.562 -2.715 1 97.81 165 ILE B N 1
ATOM 3228 C CA . ILE B 1 165 ? -0.933 18.312 -1.53 1 97.81 165 ILE B CA 1
ATOM 3229 C C . ILE B 1 165 ? -1.245 19.797 -1.711 1 97.81 165 ILE B C 1
ATOM 3231 O O . ILE B 1 165 ? -0.946 20.375 -2.758 1 97.81 165 ILE B O 1
ATOM 3235 N N . PHE B 1 166 ? -1.897 20.328 -0.751 1 96.94 166 PHE B N 1
ATOM 3236 C CA . PHE B 1 166 ? -2.199 21.75 -0.728 1 96.94 166 PHE B CA 1
ATOM 3237 C C . PHE B 1 166 ? -1.438 22.453 0.394 1 96.94 166 PHE B C 1
ATOM 3239 O O . PHE B 1 166 ? -1.618 22.125 1.569 1 96.94 166 PHE B O 1
ATOM 3246 N N . SER B 1 167 ? -0.585 23.375 0.092 1 89.75 167 SER B N 1
ATOM 3247 C CA . SER B 1 167 ? 0.283 24 1.085 1 89.75 167 SER B CA 1
ATOM 3248 C C . SER B 1 167 ? 0.011 25.484 1.195 1 89.75 167 SER B C 1
ATOM 3250 O O . SER B 1 167 ? 0.787 26.219 1.811 1 89.75 167 SER B O 1
ATOM 3252 N N . GLY B 1 168 ? -1.046 25.922 0.805 1 76.19 168 GLY B N 1
ATOM 3253 C CA . GLY B 1 168 ? -1.384 27.328 0.904 1 76.19 168 GLY B CA 1
ATOM 3254 C C . GLY B 1 168 ? -0.538 28.203 0.003 1 76.19 168 GLY B C 1
ATOM 3255 O O . GLY B 1 168 ? -0.019 27.75 -1.016 1 76.19 168 GLY B O 1
ATOM 3256 N N . GLY B 1 169 ? -0.457 29.5 0.326 1 71.5 169 GLY B N 1
ATOM 3257 C CA . GLY B 1 169 ? 0.269 30.5 -0.434 1 71.5 169 GLY B CA 1
ATOM 3258 C C . GLY B 1 169 ? -0.414 30.875 -1.735 1 71.5 169 GLY B C 1
ATOM 3259 O O . GLY B 1 169 ? -1.6 31.219 -1.745 1 71.5 169 GLY B O 1
ATOM 3260 N N . GLN B 1 170 ? 0.438 30.766 -2.75 1 71.75 170 GLN B N 1
ATOM 3261 C CA . GLN B 1 170 ? -0.058 31.219 -4.047 1 71.75 170 GLN B CA 1
ATOM 3262 C C . GLN B 1 170 ? -0.603 30.062 -4.863 1 71.75 170 GLN B C 1
ATOM 3264 O O . GLN B 1 170 ? -1.054 30.25 -5.996 1 71.75 170 GLN B O 1
ATOM 3269 N N . GLY B 1 171 ? -0.631 28.875 -4.355 1 86.88 171 GLY B N 1
ATOM 3270 C CA . GLY B 1 171 ? -1.146 27.75 -5.113 1 86.88 171 GLY B CA 1
ATOM 3271 C C . GLY B 1 171 ? -2.627 27.516 -4.891 1 86.88 171 GLY B C 1
ATOM 3272 O O . GLY B 1 171 ? -3.256 28.188 -4.07 1 86.88 171 GLY B O 1
ATOM 3273 N N . PRO B 1 172 ? -3.146 26.641 -5.719 1 94.25 172 PRO B N 1
ATOM 3274 C CA . PRO B 1 172 ? -4.559 26.281 -5.559 1 94.25 172 PRO B CA 1
ATOM 3275 C C . PRO B 1 172 ? -4.844 25.578 -4.238 1 94.25 172 PRO B C 1
ATOM 3277 O O . PRO B 1 172 ? -3.967 24.906 -3.695 1 94.25 172 PRO B O 1
ATOM 3280 N N . CYS B 1 173 ? -6.031 25.859 -3.738 1 94.75 173 CYS B N 1
ATOM 3281 C CA . CYS B 1 173 ? -6.496 25.125 -2.564 1 94.75 173 CYS B CA 1
ATOM 3282 C C . CYS B 1 173 ? -7.512 24.062 -2.955 1 94.75 173 CYS B C 1
ATOM 3284 O O . CYS B 1 173 ? -7.84 23.922 -4.133 1 94.75 173 CYS B O 1
ATOM 3286 N N . LEU B 1 174 ? -7.965 23.297 -2.035 1 94.69 174 LEU B N 1
ATOM 3287 C CA . LEU B 1 174 ? -8.922 22.219 -2.299 1 94.69 174 LEU B CA 1
ATOM 3288 C C . LEU B 1 174 ? -10.195 22.781 -2.924 1 94.69 174 LEU B C 1
ATOM 3290 O O . LEU B 1 174 ? -10.758 22.172 -3.842 1 94.69 174 LEU B O 1
ATOM 3294 N N . ARG B 1 175 ? -10.648 23.906 -2.449 1 92.31 175 ARG B N 1
ATOM 3295 C CA . ARG B 1 175 ? -11.883 24.531 -2.916 1 92.31 175 ARG B CA 1
ATOM 3296 C C . ARG B 1 175 ? -11.727 25.078 -4.332 1 92.31 175 ARG B C 1
ATOM 3298 O O . ARG B 1 175 ? -12.719 25.344 -5.012 1 92.31 175 ARG B O 1
ATOM 3305 N N . CYS B 1 176 ? -10.5 25.375 -4.789 1 93.31 176 CYS B N 1
ATOM 3306 C CA . CYS B 1 176 ? -10.25 25.75 -6.18 1 93.31 176 CYS B CA 1
ATOM 3307 C C . CYS B 1 176 ? -10.555 24.578 -7.113 1 93.31 176 CYS B C 1
ATOM 3309 O O . CYS B 1 176 ? -10.992 24.781 -8.25 1 93.31 176 CYS B O 1
ATOM 3311 N N . VAL B 1 177 ? -10.336 23.359 -6.602 1 91.5 177 VAL B N 1
ATOM 3312 C CA . VAL B 1 177 ? -10.492 22.141 -7.395 1 91.5 177 VAL B CA 1
ATOM 3313 C C . VAL B 1 177 ? -11.93 21.641 -7.277 1 91.5 177 VAL B C 1
ATOM 3315 O O . VAL B 1 177 ? -12.516 21.188 -8.266 1 91.5 177 VAL B O 1
ATOM 3318 N N . PHE B 1 178 ? -12.414 21.688 -6.043 1 89.38 178 PHE B N 1
ATOM 3319 C CA . PHE B 1 178 ? -13.766 21.219 -5.758 1 89.38 178 PHE B CA 1
ATOM 3320 C C . PHE B 1 178 ? -14.578 22.328 -5.082 1 89.38 178 PHE B C 1
ATOM 3322 O O . PHE B 1 178 ? -14.773 22.312 -3.863 1 89.38 178 PHE B O 1
ATOM 3329 N N . PRO B 1 179 ? -15.109 23.141 -5.992 1 82.12 179 PRO B N 1
ATOM 3330 C CA . PRO B 1 179 ? -15.859 24.234 -5.387 1 82.12 179 PRO B CA 1
ATOM 3331 C C . PRO B 1 179 ? -17.156 23.781 -4.723 1 82.12 179 PRO B C 1
ATOM 3333 O O . PRO B 1 179 ? -17.766 22.812 -5.176 1 82.12 179 PRO B O 1
ATOM 3336 N N . GLN B 1 180 ? -17.359 23.812 -3.471 1 66.31 180 GLN B N 1
ATOM 3337 C CA . GLN B 1 180 ? -18.578 23.359 -2.803 1 66.31 180 GLN B CA 1
ATOM 3338 C C . GLN B 1 180 ? -19.797 24.172 -3.244 1 66.31 180 GLN B C 1
ATOM 3340 O O . GLN B 1 180 ? -19.75 25.406 -3.209 1 66.31 180 GLN B O 1
ATOM 3345 N N . SER B 1 181 ? -20.656 23.609 -4.094 1 54.59 181 SER B N 1
ATOM 3346 C CA . SER B 1 181 ? -21.969 24.25 -4.086 1 54.59 181 SER B CA 1
ATOM 3347 C C . SER B 1 181 ? -22.734 23.922 -2.812 1 54.59 181 SER B C 1
ATOM 3349 O O . SER B 1 181 ? -22.531 22.859 -2.217 1 54.59 181 SER B O 1
ATOM 3351 N N . PRO B 1 182 ? -23.422 24.844 -2.049 1 46.12 182 PRO B N 1
ATOM 3352 C CA . PRO B 1 182 ? -24.234 24.703 -0.835 1 46.12 182 PRO B CA 1
ATOM 3353 C C . PRO B 1 182 ? -24.953 23.359 -0.756 1 46.12 182 PRO B C 1
ATOM 3355 O O . PRO B 1 182 ? -25.047 22.766 0.322 1 46.12 182 PRO B O 1
ATOM 3358 N N . GLN B 1 183 ? -25.734 22.906 -1.635 1 46.62 183 GLN B N 1
ATOM 3359 C CA . GLN B 1 183 ? -26.641 21.75 -1.717 1 46.62 183 GLN B CA 1
ATOM 3360 C C . GLN B 1 183 ? -25.859 20.438 -1.771 1 46.62 183 GLN B C 1
ATOM 3362 O O . GLN B 1 183 ? -26.375 19.391 -1.394 1 46.62 183 GLN B O 1
ATOM 3367 N N . GLU B 1 184 ? -24.672 20.328 -2.336 1 50.75 184 GLU B N 1
ATOM 3368 C CA . GLU B 1 184 ? -23.938 19.141 -2.781 1 50.75 184 GLU B CA 1
ATOM 3369 C C . GLU B 1 184 ? -23.109 18.547 -1.65 1 50.75 184 GLU B C 1
ATOM 3371 O O . GLU B 1 184 ? -22.594 17.438 -1.77 1 50.75 184 GLU B O 1
ATOM 3376 N N . GLN B 1 185 ? -22.797 19.375 -0.613 1 46.94 185 GLN B N 1
ATOM 3377 C CA . GLN B 1 185 ? -21.984 18.812 0.462 1 46.94 185 GLN B CA 1
ATOM 3378 C C . GLN B 1 185 ? -22.625 17.547 1.031 1 46.94 185 GLN B C 1
ATOM 3380 O O . GLN B 1 185 ? -21.938 16.703 1.611 1 46.94 185 GLN B O 1
ATOM 3385 N N . ALA B 1 186 ? -23.969 17.594 1.112 1 44.22 186 ALA B N 1
ATOM 3386 C CA . ALA B 1 186 ? -24.703 16.672 1.985 1 44.22 186 ALA B CA 1
ATOM 3387 C C . ALA B 1 186 ? -24.5 15.227 1.534 1 44.22 186 ALA B C 1
ATOM 3389 O O . ALA B 1 186 ? -24.625 14.305 2.336 1 44.22 186 ALA B O 1
ATOM 3390 N N . THR B 1 187 ? -24.594 14.867 0.285 1 43.75 187 THR B N 1
ATOM 3391 C CA . THR B 1 187 ? -25.094 13.523 0.015 1 43.75 187 THR B CA 1
ATOM 3392 C C . THR B 1 187 ? -23.938 12.594 -0.358 1 43.75 187 THR B C 1
ATOM 3394 O O . THR B 1 187 ? -24.109 11.375 -0.436 1 43.75 187 THR B O 1
ATOM 3397 N N . MET B 1 188 ? -22.734 12.969 -0.923 1 47.19 188 MET B N 1
ATOM 3398 C CA . MET B 1 188 ? -22.031 11.852 -1.541 1 47.19 188 MET B CA 1
ATOM 3399 C C . MET B 1 188 ? -21.062 11.211 -0.555 1 47.19 188 MET B C 1
ATOM 3401 O O . MET B 1 188 ? -19.969 11.75 -0.302 1 47.19 188 MET B O 1
ATOM 3405 N N . ASP B 1 189 ? -21.594 10.648 0.492 1 52.53 189 ASP B N 1
ATOM 3406 C CA . ASP B 1 189 ? -20.781 9.758 1.312 1 52.53 189 ASP B CA 1
ATOM 3407 C C . ASP B 1 189 ? -20.266 8.57 0.499 1 52.53 189 ASP B C 1
ATOM 3409 O O . ASP B 1 189 ? -20.984 8.055 -0.364 1 52.53 189 ASP B O 1
ATOM 3413 N N . CYS B 1 190 ? -19 8.336 0.427 1 53.28 190 CYS B N 1
ATOM 3414 C CA . CYS B 1 190 ? -18.375 7.199 -0.235 1 53.28 190 CYS B CA 1
ATOM 3415 C C . CYS B 1 190 ? -19.031 5.891 0.193 1 53.28 190 CYS B C 1
ATOM 3417 O O . CYS B 1 190 ? -18.766 4.84 -0.395 1 53.28 190 CYS B O 1
ATOM 3419 N N . ASN B 1 191 ? -19.984 5.891 1.276 1 54.34 191 ASN B N 1
ATOM 3420 C CA . ASN B 1 191 ? -20.344 4.676 1.993 1 54.34 191 ASN B CA 1
ATOM 3421 C C . ASN B 1 191 ? -21.234 3.771 1.146 1 54.34 191 ASN B C 1
ATOM 3423 O O . ASN B 1 191 ? -21.266 2.557 1.346 1 54.34 191 ASN B O 1
ATOM 3427 N N . GLY B 1 192 ? -21.641 4.332 -0.01 1 61.97 192 GLY B N 1
ATOM 3428 C CA . GLY B 1 192 ? -22.656 3.434 -0.532 1 61.97 192 GLY B CA 1
ATOM 3429 C C . GLY B 1 192 ? -22.234 2.744 -1.816 1 61.97 192 GLY B C 1
ATOM 3430 O O . GLY B 1 192 ? -22.812 1.725 -2.197 1 61.97 192 GLY B O 1
ATOM 3431 N N . ASN B 1 193 ? -21.141 3.051 -2.447 1 80.75 193 ASN B N 1
ATOM 3432 C CA . ASN B 1 193 ? -20.969 2.525 -3.797 1 80.75 193 ASN B CA 1
ATOM 3433 C C . ASN B 1 193 ? -19.844 1.486 -3.85 1 80.75 193 ASN B C 1
ATOM 3435 O O . ASN B 1 193 ? -19.5 1 -4.926 1 80.75 193 ASN B O 1
ATOM 3439 N N . GLY B 1 194 ? -19.391 1.043 -2.822 1 90.88 194 GLY B N 1
ATOM 3440 C CA . GLY B 1 194 ? -18.344 0.019 -2.803 1 90.88 194 GLY B CA 1
ATOM 3441 C C . GLY B 1 194 ? -16.969 0.561 -3.113 1 90.88 194 GLY B C 1
ATOM 3442 O O . GLY B 1 194 ? -16.828 1.653 -3.668 1 90.88 194 GLY B O 1
ATOM 3443 N N . VAL B 1 195 ? -15.977 -0.125 -2.75 1 94.62 195 VAL B N 1
ATOM 3444 C CA . VAL B 1 195 ? -14.602 0.289 -2.996 1 94.62 195 VAL B CA 1
ATOM 3445 C C . VAL B 1 195 ? -13.688 -0.938 -3.043 1 94.62 195 VAL B C 1
ATOM 3447 O O . VAL B 1 195 ? -13.852 -1.869 -2.25 1 94.62 195 VAL B O 1
ATOM 3450 N N . LEU B 1 196 ? -12.867 -0.988 -4.039 1 97.69 196 LEU B N 1
ATOM 3451 C CA . LEU B 1 196 ? -11.789 -1.973 -4.027 1 97.69 196 LEU B CA 1
ATOM 3452 C C . LEU B 1 196 ? -10.789 -1.67 -2.918 1 97.69 196 LEU B C 1
ATOM 3454 O O . LEU B 1 196 ? -10.203 -0.584 -2.881 1 97.69 196 LEU B O 1
ATOM 3458 N N . GLY B 1 197 ? -10.578 -2.617 -1.993 1 98.12 197 GLY B N 1
ATOM 3459 C CA . GLY B 1 197 ? -9.758 -2.393 -0.811 1 98.12 197 GLY B CA 1
ATOM 3460 C C . GLY B 1 197 ? -8.367 -1.891 -1.136 1 98.12 197 GLY B C 1
ATOM 3461 O O . GLY B 1 197 ? -7.809 -1.075 -0.399 1 98.12 197 GLY B O 1
ATOM 3462 N N . MET B 1 198 ? -7.793 -2.264 -2.215 1 98.75 198 MET B N 1
ATOM 3463 C CA . MET B 1 198 ? -6.445 -1.894 -2.637 1 98.75 198 MET B CA 1
ATOM 3464 C C . MET B 1 198 ? -6.371 -0.411 -2.984 1 98.75 198 MET B C 1
ATOM 3466 O O . MET B 1 198 ? -5.297 0.189 -2.939 1 98.75 198 MET B O 1
ATOM 3470 N N . LEU B 1 199 ? -7.488 0.179 -3.367 1 98.56 199 LEU B N 1
ATOM 3471 C CA . LEU B 1 199 ? -7.465 1.566 -3.818 1 98.56 199 LEU B CA 1
ATOM 3472 C C . LEU B 1 199 ? -7.105 2.506 -2.672 1 98.56 199 LEU B C 1
ATOM 3474 O O . LEU B 1 199 ? -6.133 3.26 -2.764 1 98.56 199 LEU B O 1
ATOM 3478 N N . PRO B 1 200 ? -7.918 2.48 -1.548 1 98.62 200 PRO B N 1
ATOM 3479 C CA . PRO B 1 200 ? -7.449 3.309 -0.435 1 98.62 200 PRO B CA 1
ATOM 3480 C C . PRO B 1 200 ? -6.07 2.893 0.069 1 98.62 200 PRO B C 1
ATOM 3482 O O . PRO B 1 200 ? -5.301 3.734 0.543 1 98.62 200 PRO B O 1
ATOM 3485 N N . GLY B 1 201 ? -5.723 1.633 -0.051 1 98.81 201 GLY B N 1
ATOM 3486 C CA . GLY B 1 201 ? -4.375 1.188 0.26 1 98.81 201 GLY B CA 1
ATOM 3487 C C . GLY B 1 201 ? -3.307 1.936 -0.514 1 98.81 201 GLY B C 1
ATOM 3488 O O . GLY B 1 201 ? -2.369 2.475 0.077 1 98.81 201 GLY B O 1
ATOM 3489 N N . MET B 1 202 ? -3.473 1.982 -1.799 1 98.75 202 MET B N 1
ATOM 3490 C CA . MET B 1 202 ? -2.529 2.646 -2.693 1 98.75 202 MET B CA 1
ATOM 3491 C C . MET B 1 202 ? -2.467 4.141 -2.404 1 98.75 202 MET B C 1
ATOM 3493 O O . MET B 1 202 ? -1.379 4.719 -2.324 1 98.75 202 MET B O 1
ATOM 3497 N N . LEU B 1 203 ? -3.59 4.75 -2.291 1 98.88 203 LEU B N 1
ATOM 3498 C CA . LEU B 1 203 ? -3.627 6.191 -2.074 1 98.88 203 LEU B CA 1
ATOM 3499 C C . LEU B 1 203 ? -3.037 6.551 -0.715 1 98.88 203 LEU B C 1
ATOM 3501 O O . LEU B 1 203 ? -2.434 7.617 -0.558 1 98.88 203 LEU B O 1
ATOM 3505 N N . GLY B 1 204 ? -3.242 5.691 0.302 1 98.88 204 GLY B N 1
ATOM 3506 C CA . GLY B 1 204 ? -2.564 5.895 1.573 1 98.88 204 GLY B CA 1
ATOM 3507 C C . GLY B 1 204 ? -1.053 5.879 1.45 1 98.88 204 GLY B C 1
ATOM 3508 O O . GLY B 1 204 ? -0.365 6.68 2.086 1 98.88 204 GLY B O 1
ATOM 3509 N N . ILE B 1 205 ? -0.554 4.98 0.668 1 98.94 205 ILE B N 1
ATOM 3510 C CA . ILE B 1 205 ? 0.884 4.902 0.44 1 98.94 205 ILE B CA 1
ATOM 3511 C C . ILE B 1 205 ? 1.354 6.141 -0.322 1 98.94 205 ILE B C 1
ATOM 3513 O O . ILE B 1 205 ? 2.436 6.668 -0.052 1 98.94 205 ILE B O 1
ATOM 3517 N N . ILE B 1 206 ? 0.566 6.602 -1.293 1 98.94 206 ILE B N 1
ATOM 3518 C CA . ILE B 1 206 ? 0.901 7.816 -2.023 1 98.94 206 ILE B CA 1
ATOM 3519 C C . ILE B 1 206 ? 0.959 9 -1.06 1 98.94 206 ILE B C 1
ATOM 3521 O O . ILE B 1 206 ? 1.892 9.805 -1.11 1 98.94 206 ILE B O 1
ATOM 3525 N N . GLN B 1 207 ? -0.025 9.094 -0.158 1 98.94 207 GLN B N 1
ATOM 3526 C CA . GLN B 1 207 ? 0.006 10.148 0.853 1 98.94 207 GLN B CA 1
ATOM 3527 C C . GLN B 1 207 ? 1.282 10.07 1.687 1 98.94 207 GLN B C 1
ATOM 3529 O O . GLN B 1 207 ? 1.943 11.086 1.912 1 98.94 207 GLN B O 1
ATOM 3534 N N . ALA B 1 208 ? 1.635 8.875 2.162 1 98.94 208 ALA B N 1
ATOM 3535 C CA . ALA B 1 208 ? 2.844 8.695 2.961 1 98.94 208 ALA B CA 1
ATOM 3536 C C . ALA B 1 208 ? 4.086 9.125 2.186 1 98.94 208 ALA B C 1
ATOM 3538 O O . ALA B 1 208 ? 4.984 9.758 2.744 1 98.94 208 ALA B O 1
ATOM 3539 N N . THR B 1 209 ? 4.105 8.789 0.926 1 98.88 209 THR B N 1
ATOM 3540 C CA . THR B 1 209 ? 5.234 9.148 0.073 1 98.88 209 THR B CA 1
ATOM 3541 C C . THR B 1 209 ? 5.363 10.664 -0.041 1 98.88 209 THR B C 1
ATOM 3543 O O . THR B 1 209 ? 6.465 11.211 0.066 1 98.88 209 THR B O 1
ATOM 3546 N N . GLU B 1 210 ? 4.254 11.328 -0.284 1 98.75 210 GLU B N 1
ATOM 3547 C CA . GLU B 1 210 ? 4.266 12.789 -0.399 1 98.75 210 GLU B CA 1
ATOM 3548 C C . GLU B 1 210 ? 4.746 13.438 0.894 1 98.75 210 GLU B C 1
ATOM 3550 O O . GLU B 1 210 ? 5.484 14.43 0.861 1 98.75 210 GLU B O 1
ATOM 3555 N N . ILE B 1 211 ? 4.301 12.906 1.998 1 98.88 211 ILE B N 1
ATOM 3556 C CA . ILE B 1 211 ? 4.703 13.43 3.299 1 98.88 211 ILE B CA 1
ATOM 3557 C C . ILE B 1 211 ? 6.207 13.242 3.484 1 98.88 211 ILE B C 1
ATOM 3559 O O . ILE B 1 211 ? 6.906 14.172 3.91 1 98.88 211 ILE B O 1
ATOM 3563 N N . MET B 1 212 ? 6.715 12.062 3.139 1 98.62 212 MET B N 1
ATOM 3564 C CA . MET B 1 212 ? 8.148 11.797 3.225 1 98.62 212 MET B CA 1
ATOM 3565 C C . MET B 1 212 ? 8.938 12.797 2.395 1 98.62 212 MET B C 1
ATOM 3567 O O . MET B 1 212 ? 9.898 13.391 2.883 1 98.62 212 MET B O 1
ATOM 3571 N N . LYS B 1 213 ? 8.523 12.945 1.174 1 98.44 213 LYS B N 1
ATOM 3572 C CA . LYS B 1 213 ? 9.211 13.859 0.275 1 98.44 213 LYS B CA 1
ATOM 3573 C C . LYS B 1 213 ? 9.172 15.289 0.808 1 98.44 213 LYS B C 1
ATOM 3575 O O . LYS B 1 213 ? 10.164 16.016 0.732 1 98.44 213 LYS B O 1
ATOM 3580 N N . TRP B 1 214 ? 8.023 15.641 1.315 1 98 214 TRP B N 1
ATOM 3581 C CA . TRP B 1 214 ? 7.848 16.969 1.875 1 98 214 TRP B CA 1
ATOM 3582 C C . TRP B 1 214 ? 8.805 17.203 3.037 1 98 214 TRP B C 1
ATOM 3584 O O . TRP B 1 214 ? 9.477 18.234 3.1 1 98 214 TRP B O 1
ATOM 3594 N N . LEU B 1 215 ? 8.922 16.25 3.906 1 98.44 215 LEU B N 1
ATOM 3595 C CA . LEU B 1 215 ? 9.703 16.375 5.129 1 98.44 215 LEU B CA 1
ATOM 3596 C C . LEU B 1 215 ? 11.195 16.406 4.812 1 98.44 215 LEU B C 1
ATOM 3598 O O . LEU B 1 215 ? 11.953 17.156 5.426 1 98.44 215 LEU B O 1
ATOM 3602 N N . VAL B 1 216 ? 11.617 15.609 3.832 1 98.12 216 VAL B N 1
ATOM 3603 C CA . VAL B 1 216 ? 13.047 15.5 3.559 1 98.12 216 VAL B CA 1
ATOM 3604 C C . VAL B 1 216 ? 13.422 16.422 2.408 1 98.12 216 VAL B C 1
ATOM 3606 O O . VAL B 1 216 ? 14.594 16.531 2.043 1 98.12 216 VAL B O 1
ATOM 3609 N N . GLN B 1 217 ? 12.43 17.094 1.804 1 97.06 217 GLN B N 1
ATOM 3610 C CA . GLN B 1 217 ? 12.633 18.047 0.725 1 97.06 217 GLN B CA 1
ATOM 3611 C C . GLN B 1 217 ? 13.336 17.406 -0.464 1 97.06 217 GLN B C 1
ATOM 3613 O O . GLN B 1 217 ? 14.359 17.891 -0.938 1 97.06 217 GLN B O 1
ATOM 3618 N N . ALA B 1 218 ? 12.711 16.344 -0.949 1 97.06 218 ALA B N 1
ATOM 3619 C CA . ALA B 1 218 ? 13.273 15.602 -2.072 1 97.06 218 ALA B CA 1
ATOM 3620 C C . ALA B 1 218 ? 12.203 15.305 -3.123 1 97.06 218 ALA B C 1
ATOM 3622 O O . ALA B 1 218 ? 11.039 15.094 -2.789 1 97.06 218 ALA B O 1
ATOM 3623 N N . GLY B 1 219 ? 12.633 15.359 -4.367 1 97.31 219 GLY B N 1
ATOM 3624 C CA . GLY B 1 219 ? 11.758 14.961 -5.457 1 97.31 219 GLY B CA 1
ATOM 3625 C C . GLY B 1 219 ? 10.75 16.016 -5.832 1 97.31 219 GLY B C 1
ATOM 3626 O O . GLY B 1 219 ? 10.883 17.188 -5.434 1 97.31 219 GLY B O 1
ATOM 3627 N N . GLN B 1 220 ? 9.844 15.586 -6.648 1 97.31 220 GLN B N 1
ATOM 3628 C CA . GLN B 1 220 ? 8.75 16.469 -7.07 1 97.31 220 GLN B CA 1
ATOM 3629 C C . GLN B 1 220 ? 7.449 16.094 -6.371 1 97.31 220 GLN B C 1
ATOM 3631 O O . GLN B 1 220 ? 6.977 14.953 -6.488 1 97.31 220 GLN B O 1
ATOM 3636 N N . SER B 1 221 ? 6.883 17.047 -5.684 1 95.62 221 SER B N 1
ATOM 3637 C CA . SER B 1 221 ? 5.668 16.812 -4.914 1 95.62 221 SER B CA 1
ATOM 3638 C C . SER B 1 221 ? 4.422 16.984 -5.781 1 95.62 221 SER B C 1
ATOM 3640 O O . SER B 1 221 ? 4.512 17.469 -6.914 1 95.62 221 SER B O 1
ATOM 3642 N N . LEU B 1 222 ? 3.322 16.625 -5.23 1 97.81 222 LEU B N 1
ATOM 3643 C CA . LEU B 1 222 ? 2.035 16.797 -5.895 1 97.81 222 LEU B CA 1
ATOM 3644 C C . LEU B 1 222 ? 1.477 18.188 -5.637 1 97.81 222 LEU B C 1
ATOM 3646 O O . LEU B 1 222 ? 0.299 18.453 -5.895 1 97.81 222 LEU B O 1
ATOM 3650 N N . ASN B 1 223 ? 2.295 19.062 -5.062 1 94.88 223 ASN B N 1
ATOM 3651 C CA . ASN B 1 223 ? 1.896 20.469 -4.973 1 94.88 223 ASN B CA 1
ATOM 3652 C C . ASN B 1 223 ? 1.553 21.047 -6.344 1 94.88 223 ASN B C 1
ATOM 3654 O O . ASN B 1 223 ? 2.34 20.922 -7.281 1 94.88 223 ASN B O 1
ATOM 3658 N N . ASN B 1 224 ? 0.373 21.547 -6.516 1 94.94 224 ASN B N 1
ATOM 3659 C CA . ASN B 1 224 ? -0.176 22.109 -7.746 1 94.94 224 ASN B CA 1
ATOM 3660 C C . ASN B 1 224 ? -0.489 21.031 -8.766 1 94.94 224 ASN B C 1
ATOM 3662 O O . ASN B 1 224 ? -0.623 21.312 -9.961 1 94.94 224 ASN B O 1
ATOM 3666 N N . ARG B 1 225 ? -0.508 19.812 -8.383 1 97.06 225 ARG B N 1
ATOM 3667 C CA . ARG B 1 225 ? -0.83 18.656 -9.227 1 97.06 225 ARG B CA 1
ATOM 3668 C C . ARG B 1 225 ? -1.896 17.781 -8.57 1 97.06 225 ARG B C 1
ATOM 3670 O O . ARG B 1 225 ? -1.933 17.656 -7.344 1 97.06 225 ARG B O 1
ATOM 3677 N N . LEU B 1 226 ? -2.738 17.266 -9.359 1 98 226 LEU B N 1
ATOM 3678 C CA . LEU B 1 226 ? -3.711 16.266 -8.938 1 98 226 LEU B CA 1
ATOM 3679 C C . LEU B 1 226 ? -3.463 14.93 -9.641 1 98 226 LEU B C 1
ATOM 3681 O O . LEU B 1 226 ? -3.52 14.852 -10.867 1 98 226 LEU B O 1
ATOM 3685 N N . LEU B 1 227 ? -3.164 13.922 -8.859 1 98.81 227 LEU B N 1
ATOM 3686 C CA . LEU B 1 227 ? -2.996 12.578 -9.406 1 98.81 227 LEU B CA 1
ATOM 3687 C C . LEU B 1 227 ? -4.32 11.82 -9.398 1 98.81 227 LEU B C 1
ATOM 3689 O O . LEU B 1 227 ? -4.945 11.672 -8.344 1 98.81 227 LEU B O 1
ATOM 3693 N N . LYS B 1 228 ? -4.742 11.406 -10.492 1 98.56 228 LYS B N 1
ATOM 3694 C CA . LYS B 1 228 ? -5.906 10.539 -10.617 1 98.56 228 LYS B CA 1
ATOM 3695 C C . LYS B 1 228 ? -5.488 9.086 -10.844 1 98.56 228 LYS B C 1
ATOM 3697 O O . LYS B 1 228 ? -4.664 8.805 -11.711 1 98.56 228 LYS B O 1
ATOM 3702 N N . VAL B 1 229 ? -6.062 8.25 -10.117 1 98.62 229 VAL B N 1
ATOM 3703 C CA . VAL B 1 229 ? -5.746 6.824 -10.18 1 98.62 229 VAL B CA 1
ATOM 3704 C C . VAL B 1 229 ? -6.984 6.035 -10.609 1 98.62 229 VAL B C 1
ATOM 3706 O O . VAL B 1 229 ? -8.055 6.191 -10.023 1 98.62 229 VAL B O 1
ATOM 3709 N N . ASP B 1 230 ? -6.895 5.215 -11.586 1 98.62 230 ASP B N 1
ATOM 3710 C CA . ASP B 1 230 ? -7.887 4.23 -12.016 1 98.62 230 ASP B CA 1
ATOM 3711 C C . ASP B 1 230 ? -7.328 2.811 -11.914 1 98.62 230 ASP B C 1
ATOM 3713 O O . ASP B 1 230 ? -6.656 2.336 -12.828 1 98.62 230 ASP B O 1
ATOM 3717 N N . LEU B 1 231 ? -7.691 2.102 -10.875 1 98.44 231 LEU B N 1
ATOM 3718 C CA . LEU B 1 231 ? -7.09 0.796 -10.625 1 98.44 231 LEU B CA 1
ATOM 3719 C C . LEU B 1 231 ? -7.727 -0.277 -11.5 1 98.44 231 LEU B C 1
ATOM 3721 O O . LEU B 1 231 ? -7.141 -1.341 -11.711 1 98.44 231 LEU B O 1
ATOM 3725 N N . LEU B 1 232 ? -8.969 -0.034 -11.898 1 98.44 232 LEU B N 1
ATOM 3726 C CA . LEU B 1 232 ? -9.617 -1.014 -12.766 1 98.44 232 LEU B CA 1
ATOM 3727 C C . LEU B 1 232 ? -8.844 -1.194 -14.062 1 98.44 232 LEU B C 1
ATOM 3729 O O . LEU B 1 232 ? -8.719 -2.312 -14.562 1 98.44 232 LEU B O 1
ATOM 3733 N N . ASN B 1 233 ? -8.305 -0.076 -14.539 1 98.31 233 ASN B N 1
ATOM 3734 C CA . ASN B 1 233 ? -7.59 -0.136 -15.805 1 98.31 233 ASN B CA 1
ATOM 3735 C C . ASN B 1 233 ? -6.102 0.147 -15.625 1 98.31 233 ASN B C 1
ATOM 3737 O O . ASN B 1 233 ? -5.344 0.161 -16.594 1 98.31 233 ASN B O 1
ATOM 3741 N N . MET B 1 234 ? -5.68 0.353 -14.383 1 98.44 234 MET B N 1
ATOM 3742 C CA . MET B 1 234 ? -4.305 0.649 -14 1 98.44 234 MET B CA 1
ATOM 3743 C C . MET B 1 234 ? -3.764 1.838 -14.789 1 98.44 234 MET B C 1
ATOM 3745 O O . MET B 1 234 ? -2.693 1.753 -15.398 1 98.44 234 MET B O 1
ATOM 3749 N N . ILE B 1 235 ? -4.492 2.912 -14.688 1 98.31 235 ILE B N 1
ATOM 3750 C CA . ILE B 1 235 ? -4.145 4.156 -15.359 1 98.31 235 ILE B CA 1
ATOM 3751 C C . ILE B 1 235 ? -3.92 5.262 -14.328 1 98.31 235 ILE B C 1
ATOM 3753 O O . ILE B 1 235 ? -4.684 5.387 -13.367 1 98.31 235 ILE B O 1
ATOM 3757 N N . PHE B 1 236 ? -2.908 6.023 -14.539 1 98.5 236 PHE B N 1
ATOM 3758 C CA . PHE B 1 236 ? -2.549 7.16 -13.703 1 98.5 236 PHE B CA 1
ATOM 3759 C C . PHE B 1 236 ? -2.455 8.438 -14.531 1 98.5 236 PHE B C 1
ATOM 3761 O O . PHE B 1 236 ? -1.782 8.461 -15.562 1 98.5 236 PHE B O 1
ATOM 3768 N N . LYS B 1 237 ? -3.123 9.414 -14.109 1 98.19 237 LYS B N 1
ATOM 3769 C CA . LYS B 1 237 ? -3.119 10.68 -14.836 1 98.19 237 LYS B CA 1
ATOM 3770 C C . LYS B 1 237 ? -2.688 11.836 -13.93 1 98.19 237 LYS B C 1
ATOM 3772 O O . LYS B 1 237 ? -3.127 11.922 -12.781 1 98.19 237 LYS B O 1
ATOM 3777 N N . ASP B 1 238 ? -1.814 12.57 -14.414 1 97.5 238 ASP B N 1
ATOM 3778 C CA . ASP B 1 238 ? -1.345 13.781 -13.742 1 97.5 238 ASP B CA 1
ATOM 3779 C C . ASP B 1 238 ? -2.053 15.016 -14.281 1 97.5 238 ASP B C 1
ATOM 3781 O O . ASP B 1 238 ? -1.919 15.352 -15.461 1 97.5 238 ASP B O 1
ATOM 3785 N N . ILE B 1 239 ? -2.73 15.727 -13.398 1 97.5 239 ILE B N 1
ATOM 3786 C CA . ILE B 1 239 ? -3.488 16.906 -13.797 1 97.5 239 ILE B CA 1
ATOM 3787 C C . ILE B 1 239 ? -2.889 18.141 -13.148 1 97.5 239 ILE B C 1
ATOM 3789 O O . ILE B 1 239 ? -2.76 18.219 -11.922 1 97.5 239 ILE B O 1
ATOM 3793 N N . ARG B 1 240 ? -2.525 19.125 -13.898 1 96.62 240 ARG B N 1
ATOM 3794 C CA . ARG B 1 240 ? -2.033 20.391 -13.352 1 96.62 240 ARG B CA 1
ATOM 3795 C C . ARG B 1 240 ? -3.18 21.234 -12.797 1 96.62 240 ARG B C 1
ATOM 3797 O O . ARG B 1 240 ? -4.234 21.344 -13.422 1 96.62 240 ARG B O 1
ATOM 3804 N N . LEU B 1 241 ? -2.924 21.75 -11.633 1 96.06 241 LEU B N 1
ATOM 3805 C CA . LEU B 1 241 ? -3.953 22.547 -10.977 1 96.06 241 LEU B CA 1
ATOM 3806 C C . LEU B 1 241 ? -3.627 24.031 -11.055 1 96.06 241 LEU B C 1
ATOM 3808 O O . LEU B 1 241 ? -2.455 24.422 -11.078 1 96.06 241 LEU B O 1
ATOM 3812 N N . ALA B 1 242 ? -4.668 24.828 -11.117 1 92.12 242 ALA B N 1
ATOM 3813 C CA . ALA B 1 242 ? -4.543 26.281 -11.07 1 92.12 242 ALA B CA 1
ATOM 3814 C C . ALA B 1 242 ? -5.52 26.875 -10.062 1 92.12 242 ALA B C 1
ATOM 3816 O O . ALA B 1 242 ? -6.562 26.297 -9.773 1 92.12 242 ALA B O 1
ATOM 3817 N N . ARG B 1 243 ? -5.137 27.938 -9.625 1 92.62 243 ARG B N 1
ATOM 3818 C CA . ARG B 1 243 ? -6.031 28.656 -8.727 1 92.62 243 ARG B CA 1
ATOM 3819 C C . ARG B 1 243 ? -7.309 29.078 -9.445 1 92.62 243 ARG B C 1
ATOM 3821 O O . ARG B 1 243 ? -7.266 29.516 -10.602 1 92.62 243 ARG B O 1
ATOM 3828 N N . ASN B 1 244 ? -8.391 28.906 -8.766 1 91.19 244 ASN B N 1
ATOM 3829 C CA . ASN B 1 244 ? -9.672 29.438 -9.227 1 91.19 244 ASN B CA 1
ATOM 3830 C C . ASN B 1 244 ? -9.844 30.906 -8.852 1 91.19 244 ASN B C 1
ATOM 3832 O O . ASN B 1 244 ? -9.898 31.25 -7.668 1 91.19 244 ASN B O 1
ATOM 3836 N N . PRO B 1 245 ? -9.938 31.766 -9.805 1 89.88 245 PRO B N 1
ATOM 3837 C CA . PRO B 1 245 ? -10.047 33.188 -9.5 1 89.88 245 PRO B CA 1
ATOM 3838 C C . PRO B 1 245 ? -11.266 33.531 -8.641 1 89.88 245 PRO B C 1
ATOM 3840 O O . PRO B 1 245 ? -11.273 34.562 -7.949 1 89.88 245 PRO B O 1
ATOM 3843 N N . ASP B 1 246 ? -12.211 32.656 -8.641 1 89.81 246 ASP B N 1
ATOM 3844 C CA . ASP B 1 246 ? -13.453 32.906 -7.922 1 89.81 246 ASP B CA 1
ATOM 3845 C C . ASP B 1 246 ? -13.453 32.219 -6.562 1 89.81 246 ASP B C 1
ATOM 3847 O O . ASP B 1 246 ? -14.477 32.188 -5.871 1 89.81 246 ASP B O 1
ATOM 3851 N N . CYS B 1 247 ? -12.336 31.672 -6.227 1 91.81 247 CYS B N 1
ATOM 3852 C CA . CYS B 1 247 ? -12.281 30.953 -4.965 1 91.81 247 CYS B CA 1
ATOM 3853 C C . CYS B 1 247 ? -12.328 31.906 -3.779 1 91.81 247 CYS B C 1
ATOM 3855 O O . CYS B 1 247 ? -11.445 32.75 -3.621 1 91.81 247 CYS B O 1
ATOM 3857 N N . LYS B 1 248 ? -13.25 31.719 -2.947 1 87.25 248 LYS B N 1
ATOM 3858 C CA . LYS B 1 248 ? -13.477 32.625 -1.833 1 87.25 248 LYS B CA 1
ATOM 3859 C C . LYS B 1 248 ? -12.398 32.469 -0.767 1 87.25 248 LYS B C 1
ATOM 3861 O O . LYS B 1 248 ? -12.008 33.469 -0.125 1 87.25 248 LYS B O 1
ATOM 3866 N N . LEU B 1 249 ? -11.984 31.312 -0.635 1 89.5 249 LEU B N 1
ATOM 3867 C CA . LEU B 1 249 ? -10.984 31.062 0.397 1 89.5 249 LEU B CA 1
ATOM 3868 C C . LEU B 1 249 ? -9.648 31.688 0.024 1 89.5 249 LEU B C 1
ATOM 3870 O O . LEU B 1 249 ? -9.039 32.375 0.84 1 89.5 249 LEU B O 1
ATOM 3874 N N . CYS B 1 250 ? -9.25 31.469 -1.166 1 89.38 250 CYS B N 1
ATOM 3875 C CA . CYS B 1 250 ? -7.977 32 -1.626 1 89.38 250 CYS B CA 1
ATOM 3876 C C . CYS B 1 250 ? -8.008 33.531 -1.672 1 89.38 250 CYS B C 1
ATOM 3878 O O . CYS B 1 250 ? -6.984 34.188 -1.486 1 89.38 250 CYS B O 1
ATOM 3880 N N . ALA B 1 251 ? -9.164 34.062 -2.08 1 83.5 251 ALA B N 1
ATOM 3881 C CA . ALA B 1 251 ? -9.328 35.5 -2.164 1 83.5 251 ALA B CA 1
ATOM 3882 C C . ALA B 1 251 ? -9.188 36.156 -0.791 1 83.5 251 ALA B C 1
ATOM 3884 O O . ALA B 1 251 ? -8.766 37.312 -0.681 1 83.5 251 ALA B O 1
ATOM 3885 N N . SER B 1 252 ? -9.625 35.5 0.164 1 76.25 252 SER B N 1
ATOM 3886 C CA . SER B 1 252 ? -9.57 36.031 1.519 1 76.25 252 SER B CA 1
ATOM 3887 C C . SER B 1 252 ? -8.125 36.219 1.984 1 76.25 252 SER B C 1
ATOM 3889 O O . SER B 1 252 ? -7.855 37 2.885 1 76.25 252 SER B O 1
ATOM 3891 N N . THR B 1 253 ? -7.199 35.469 1.553 1 65 253 THR B N 1
ATOM 3892 C CA . THR B 1 253 ? -5.801 35.562 1.952 1 65 253 THR B CA 1
ATOM 3893 C C . THR B 1 253 ? -5.098 36.688 1.184 1 65 253 THR B C 1
ATOM 3895 O O . THR B 1 253 ? -4.141 37.281 1.681 1 65 253 THR B O 1
ATOM 3898 N N . SER B 1 254 ? -5.473 36.906 -0.087 1 57.22 254 SER B N 1
ATOM 3899 C CA . SER B 1 254 ? -4.859 37.969 -0.891 1 57.22 254 SER B CA 1
ATOM 3900 C C . SER B 1 254 ? -5.191 39.344 -0.34 1 57.22 254 SER B C 1
ATOM 3902 O O . SER B 1 254 ? -4.383 40.25 -0.442 1 57.22 254 SER B O 1
ATOM 3904 N N . SER B 1 255 ? -6.32 39.5 0.262 1 47.09 255 SER B N 1
ATOM 3905 C CA . SER B 1 255 ? -6.727 40.844 0.706 1 47.09 255 SER B CA 1
ATOM 3906 C C . SER B 1 255 ? -5.918 41.281 1.918 1 47.09 255 SER B C 1
ATOM 3908 O O . SER B 1 255 ? -6.02 42.438 2.346 1 47.09 255 SER B O 1
ATOM 3910 N N . CYS B 1 256 ? -5.289 40.469 2.742 1 44.38 256 CYS B N 1
ATOM 3911 C CA . CYS B 1 256 ? -4.641 41 3.941 1 44.38 256 CYS B CA 1
ATOM 3912 C C . CYS B 1 256 ? -3.271 41.562 3.613 1 44.38 256 CYS B C 1
ATOM 3914 O O . CYS B 1 256 ? -2.488 41.875 4.516 1 44.38 256 CYS B O 1
ATOM 3916 N N . ILE B 1 257 ? -2.725 41.375 2.465 1 40.12 257 ILE B N 1
ATOM 3917 C CA . ILE B 1 257 ? -1.501 42.156 2.25 1 40.12 257 ILE B CA 1
ATOM 3918 C C . ILE B 1 257 ? -1.843 43.625 2.039 1 40.12 257 ILE B C 1
ATOM 3920 O O . ILE B 1 257 ? -2.527 43.969 1.076 1 40.12 257 ILE B O 1
ATOM 3924 N N . PRO B 1 258 ? -1.871 44.406 3.068 1 35.09 258 PRO B N 1
ATOM 3925 C CA . PRO B 1 258 ? -1.987 45.844 2.838 1 35.09 258 PRO B CA 1
ATOM 3926 C C . PRO B 1 258 ? -1.037 46.344 1.753 1 35.09 258 PRO B C 1
ATOM 3928 O O . PRO B 1 258 ? 0.056 45.812 1.584 1 35.09 258 PRO B O 1
ATOM 3931 N N . SER B 1 259 ? -1.651 46.969 0.746 1 29.5 259 SER B N 1
ATOM 3932 C CA . SER B 1 259 ? -0.764 47.812 -0.043 1 29.5 259 SER B CA 1
ATOM 3933 C C . SER B 1 259 ? 0.108 48.688 0.854 1 29.5 259 SER B C 1
ATOM 3935 O O . SER B 1 259 ? -0.361 49.219 1.87 1 29.5 259 SER B O 1
#